Protein AF-0000000072250001 (afdb_homodimer)

Foldseek 3Di:
DFKDKQAQPADRPAAEEEEAEPLLQDQCLLVLQCVLCSVRHTYMYGGFAQNWAPGDFDDPPFALLVRLVVVVVVCVVVVHQEHEYEYAASGLLSVLSNLLVCVPPSHDHQAYEYELYFQADDPQLVVVVVVLLCCCVPVRDLSNLLCVCVQFFDPVVCVVCVVVSVVVSVVCSVTGGPSNSSVSSSVNSNPHHHDPSSLVSCVNHAYHYEYECQANNRHPVRSVVVCVVSPDHDYYYHDHCHSSVCPVVVVVVSVVVVVRCVVSPSGD/DFKDKQAQPADRPAAEEEEAEPLLQDQCLLVLQCVLCSVRHTYMYGGFAQNWAPGDFDDPPDALLVRLVVVVVVCVVVVAQEHEYEYAASGLLSVLSNLLVCVPPSHDHQAYEYELYFQADDPQLVVVVVVLLCCCVPVRDLSNLLCVCVQFFDPVVCVVCVVVSVVVSVVCSVTGGPPNSSVSSSVNSNPHHHDPSSLVSCVNHAYHYEYECQANNRHPVRSVVVCVVSPDHDYYYHDHCHSSVCPVVVVVVSVVVVVRCVVSPSDD

Structure (mmCIF, N/CA/C/O backbone):
data_AF-0000000072250001-model_v1
#
loop_
_entity.id
_entity.type
_entity.pdbx_description
1 polymer 'Hydrolase (Alpha/beta hydrolase superfamily)'
#
loop_
_atom_site.group_PDB
_atom_site.id
_atom_site.type_symbol
_atom_site.label_atom_id
_atom_site.label_alt_id
_atom_site.label_comp_id
_atom_site.label_asym_id
_atom_site.label_entity_id
_atom_site.label_seq_id
_atom_site.pdbx_PDB_ins_code
_atom_site.Cartn_x
_atom_site.Cartn_y
_atom_site.Cartn_z
_atom_site.occupancy
_atom_site.B_iso_or_equiv
_atom_site.auth_seq_id
_atom_site.auth_comp_id
_atom_site.auth_asym_id
_atom_site.auth_atom_id
_atom_site.pdbx_PDB_model_num
ATOM 1 N N . MET A 1 1 ? 8.461 23.094 24.453 1 81.56 1 MET A N 1
ATOM 2 C CA . MET A 1 1 ? 8.047 23.031 23.047 1 81.56 1 MET A CA 1
ATOM 3 C C . MET A 1 1 ? 9.234 23.25 22.125 1 81.56 1 MET A C 1
ATOM 5 O O . MET A 1 1 ? 9.977 24.219 22.266 1 81.56 1 MET A O 1
ATOM 9 N N . LYS A 1 2 ? 9.633 22.359 21.234 1 94.38 2 LYS A N 1
ATOM 10 C CA . LYS A 1 2 ? 10.75 22.484 20.297 1 94.38 2 LYS A CA 1
ATOM 11 C C . LYS A 1 2 ? 10.281 23 18.938 1 94.38 2 LYS A C 1
ATOM 13 O O . LYS A 1 2 ? 9.438 22.375 18.297 1 94.38 2 LYS A O 1
ATOM 18 N N . TYR A 1 3 ? 10.758 24.234 18.578 1 98.25 3 TYR A N 1
ATOM 19 C CA . TYR A 1 3 ? 10.398 24.844 17.297 1 98.25 3 TYR A CA 1
ATOM 20 C C . TYR A 1 3 ? 11.617 25.484 16.641 1 98.25 3 TYR A C 1
ATOM 22 O O . TYR A 1 3 ? 12.656 25.656 17.281 1 98.25 3 TYR A O 1
ATOM 30 N N . TYR A 1 4 ? 11.555 25.781 15.375 1 98.56 4 TYR A N 1
ATOM 31 C CA . TYR A 1 4 ? 12.609 26.375 14.562 1 98.56 4 TYR A CA 1
ATOM 32 C C . TYR A 1 4 ? 12.055 27.469 13.664 1 98.56 4 TYR A C 1
ATOM 34 O O . TYR A 1 4 ? 10.961 27.344 13.109 1 98.56 4 TYR A O 1
ATOM 42 N N . ILE A 1 5 ? 12.852 28.562 13.594 1 97.88 5 ILE A N 1
ATOM 43 C CA . ILE A 1 5 ? 12.484 29.672 12.719 1 97.88 5 ILE A CA 1
ATOM 44 C C . ILE A 1 5 ? 13.523 29.812 11.609 1 97.88 5 ILE A C 1
ATOM 46 O O . ILE A 1 5 ? 14.727 29.875 11.891 1 97.88 5 ILE A O 1
ATOM 50 N N . TYR A 1 6 ? 13.07 29.828 10.406 1 98.06 6 TYR A N 1
ATOM 51 C CA . TYR A 1 6 ? 13.883 30.109 9.234 1 98.06 6 TYR A CA 1
ATOM 52 C C . TYR A 1 6 ? 13.477 31.438 8.586 1 98.06 6 TYR A C 1
ATOM 54 O O . TYR A 1 6 ? 12.484 31.5 7.855 1 98.06 6 TYR A O 1
ATOM 62 N N . PRO A 1 7 ? 14.234 32.469 8.812 1 96.88 7 PRO A N 1
ATOM 63 C CA . PRO A 1 7 ? 13.859 33.781 8.289 1 96.88 7 PRO A CA 1
ATOM 64 C C . PRO A 1 7 ? 13.867 33.844 6.766 1 96.88 7 PRO A C 1
ATOM 66 O O . PRO A 1 7 ? 14.68 33.156 6.125 1 96.88 7 PRO A O 1
ATOM 69 N N . CYS A 1 8 ? 13.008 34.719 6.27 1 96.56 8 CYS A N 1
ATOM 70 C CA . CYS A 1 8 ? 13 34.938 4.828 1 96.56 8 CYS A CA 1
ATOM 71 C C . CYS A 1 8 ? 14.328 35.531 4.363 1 96.56 8 CYS A C 1
ATOM 73 O O . CYS A 1 8 ? 14.828 36.469 4.957 1 96.56 8 CYS A O 1
ATOM 75 N N . SER A 1 9 ? 14.812 34.969 3.385 1 92.06 9 SER A N 1
ATOM 76 C CA . SER A 1 9 ? 16.125 35.375 2.918 1 92.06 9 SER A CA 1
ATOM 77 C C . SER A 1 9 ? 16.031 36.688 2.107 1 92.06 9 SER A C 1
ATOM 79 O O . SER A 1 9 ? 17.031 37.406 1.969 1 92.06 9 SER A O 1
ATOM 81 N N . SER A 1 10 ? 14.875 37.031 1.657 1 89.06 10 SER A N 1
ATOM 82 C CA . SER A 1 10 ? 14.758 38.156 0.723 1 89.06 10 SER A CA 1
ATOM 83 C C . SER A 1 10 ? 14.094 39.375 1.382 1 89.06 10 SER A C 1
ATOM 85 O O . SER A 1 10 ? 14.32 40.5 0.97 1 89.06 10 SER A O 1
ATOM 87 N N . GLN A 1 11 ? 13.188 39.156 2.332 1 87.69 11 GLN A N 1
ATOM 88 C CA . GLN A 1 11 ? 12.398 40.219 2.916 1 87.69 11 GLN A CA 1
ATOM 89 C C . GLN A 1 11 ? 12.18 40 4.41 1 87.69 11 GLN A C 1
ATOM 91 O O . GLN A 1 11 ? 11.547 39.031 4.812 1 87.69 11 GLN A O 1
ATOM 96 N N . LYS A 1 12 ? 12.523 40.875 5.145 1 84.31 12 LYS A N 1
ATOM 97 C CA . LYS A 1 12 ? 12.406 40.75 6.594 1 84.31 12 LYS A CA 1
ATOM 98 C C . LYS A 1 12 ? 10.953 40.75 7.035 1 84.31 12 LYS A C 1
ATOM 100 O O . LYS A 1 12 ? 10.578 40.094 7.996 1 84.31 12 LYS A O 1
ATOM 105 N N . ASP A 1 13 ? 10.102 41.5 6.328 1 90.62 13 ASP A N 1
ATOM 106 C CA . ASP A 1 13 ? 8.703 41.625 6.719 1 90.62 13 ASP A CA 1
ATOM 107 C C . ASP A 1 13 ? 7.828 40.656 5.938 1 90.62 13 ASP A C 1
ATOM 109 O O . ASP A 1 13 ? 6.625 40.875 5.773 1 90.62 13 ASP A O 1
ATOM 113 N N . ALA A 1 14 ? 8.477 39.594 5.453 1 94.62 14 ALA A N 1
ATOM 114 C CA . ALA A 1 14 ? 7.73 38.562 4.734 1 94.62 14 ALA A CA 1
ATOM 115 C C . ALA A 1 14 ? 6.703 37.906 5.641 1 94.62 14 ALA A C 1
ATOM 117 O O . ALA A 1 14 ? 6.859 37.875 6.867 1 94.62 14 ALA A O 1
ATOM 118 N N . PRO A 1 15 ? 5.645 37.406 5.09 1 96.25 15 PRO A N 1
ATOM 119 C CA . PRO A 1 15 ? 4.629 36.719 5.895 1 96.25 15 PRO A CA 1
ATOM 120 C C . PRO A 1 15 ? 5.16 35.438 6.551 1 96.25 15 PRO A C 1
ATOM 122 O O . PRO A 1 15 ? 6.184 34.906 6.125 1 96.25 15 PRO A O 1
ATOM 125 N N . TYR A 1 16 ? 4.492 34.969 7.617 1 98.19 16 TYR A N 1
ATOM 126 C CA . TYR A 1 16 ? 4.863 33.75 8.305 1 98.19 16 TYR A CA 1
ATOM 127 C C . TYR A 1 16 ? 4.168 32.531 7.68 1 98.19 16 TYR A C 1
ATOM 129 O O . TYR A 1 16 ? 2.998 32.625 7.301 1 98.19 16 TYR A O 1
ATOM 137 N N . LEU A 1 17 ? 4.902 31.484 7.539 1 98.81 17 LEU A N 1
ATOM 138 C CA . LEU A 1 17 ? 4.402 30.188 7.109 1 98.81 17 LEU A CA 1
ATOM 139 C C . LEU A 1 17 ? 4.688 29.125 8.164 1 98.81 17 LEU A C 1
ATOM 141 O O . LEU A 1 17 ? 5.844 28.891 8.523 1 98.81 17 LEU A O 1
ATOM 145 N N . ILE A 1 18 ? 3.666 28.5 8.703 1 98.94 18 ILE A N 1
ATOM 146 C CA . ILE A 1 18 ? 3.787 27.422 9.68 1 98.94 18 ILE A CA 1
ATOM 147 C C . ILE A 1 18 ? 3.643 26.062 8.984 1 98.94 18 ILE A C 1
ATOM 149 O O . ILE A 1 18 ? 2.682 25.844 8.25 1 98.94 18 ILE A O 1
ATOM 153 N N . PHE A 1 19 ? 4.629 25.172 9.219 1 98.94 19 PHE A N 1
ATOM 154 C CA . PHE A 1 19 ? 4.535 23.797 8.75 1 98.94 19 PHE A CA 1
ATOM 155 C C . PHE A 1 19 ? 4.082 22.875 9.875 1 98.94 19 PHE A C 1
ATOM 157 O O . PHE A 1 19 ? 4.609 22.938 10.992 1 98.94 19 PHE A O 1
ATOM 164 N N . SER A 1 20 ? 3.119 22.062 9.602 1 98.94 20 SER A N 1
ATOM 165 C CA . SER A 1 20 ? 2.648 21.062 10.555 1 98.94 20 SER A CA 1
ATOM 166 C C . SER A 1 20 ? 2.756 19.656 9.977 1 98.94 20 SER A C 1
ATOM 168 O O . SER A 1 20 ? 2.092 19.328 8.992 1 98.94 20 SER A O 1
ATOM 170 N N . SER A 1 21 ? 3.576 18.797 10.562 1 98.75 21 SER A N 1
ATOM 171 C CA . SER A 1 21 ? 3.908 17.469 10.039 1 98.75 21 SER A CA 1
ATOM 172 C C . SER A 1 21 ? 2.789 16.484 10.312 1 98.75 21 SER A C 1
ATOM 174 O O . SER A 1 21 ? 1.826 16.797 11.016 1 98.75 21 SER A O 1
ATOM 176 N N . GLY A 1 22 ? 2.912 15.344 9.672 1 98.5 22 GLY A N 1
ATOM 177 C CA . GLY A 1 22 ? 1.965 14.266 9.891 1 98.5 22 GLY A CA 1
ATOM 178 C C . GLY A 1 22 ? 2.188 13.531 11.195 1 98.5 22 GLY A C 1
ATOM 179 O O . GLY A 1 22 ? 2.652 14.125 12.172 1 98.5 22 GLY A O 1
ATOM 180 N N . LEU A 1 23 ? 1.855 12.289 11.242 1 98.06 23 LEU A N 1
ATOM 181 C CA . LEU A 1 23 ? 1.784 11.484 12.453 1 98.06 23 LEU A CA 1
ATOM 182 C C . LEU A 1 23 ? 3.154 11.383 13.117 1 98.06 23 LEU A C 1
ATOM 184 O O . LEU A 1 23 ? 3.248 11.273 14.344 1 98.06 23 LEU A O 1
ATOM 188 N N . GLY A 1 24 ? 4.242 11.461 12.328 1 97 24 GLY A N 1
ATOM 189 C CA . GLY A 1 24 ? 5.566 11.445 12.93 1 97 24 GLY A CA 1
ATOM 190 C C . GLY A 1 24 ? 5.816 12.633 13.844 1 97 24 GLY A C 1
ATOM 191 O O . GLY A 1 24 ? 6.508 12.5 14.859 1 97 24 GLY A O 1
ATOM 192 N N . GLY A 1 25 ? 5.379 13.805 13.414 1 98 25 GLY A N 1
ATOM 193 C CA . GLY A 1 25 ? 5.297 14.961 14.297 1 98 25 GLY A CA 1
ATOM 194 C C . GLY A 1 25 ? 6.578 15.773 14.336 1 98 25 GLY A C 1
ATOM 195 O O . GLY A 1 25 ? 6.699 16.719 15.125 1 98 25 GLY A O 1
ATOM 196 N N . HIS A 1 26 ? 7.531 15.422 13.523 1 97.56 26 HIS A N 1
ATOM 197 C CA . HIS A 1 26 ? 8.836 16.062 13.633 1 97.56 26 HIS A CA 1
ATOM 198 C C . HIS A 1 26 ? 8.977 17.203 12.641 1 97.56 26 HIS A C 1
ATOM 200 O O . HIS A 1 26 ? 8.57 17.078 11.477 1 97.56 26 HIS A O 1
ATOM 206 N N . ALA A 1 27 ? 9.625 18.25 13.062 1 98.31 27 ALA A N 1
ATOM 207 C CA . ALA A 1 27 ? 9.914 19.422 12.242 1 98.31 27 ALA A CA 1
ATOM 208 C C . ALA A 1 27 ? 10.789 19.062 11.047 1 98.31 27 ALA A C 1
ATOM 210 O O . ALA A 1 27 ? 10.656 19.641 9.969 1 98.31 27 ALA A O 1
ATOM 211 N N . SER A 1 28 ? 11.633 18.062 11.203 1 96.62 28 SER A N 1
ATOM 212 C CA . SER A 1 28 ? 12.625 17.688 10.195 1 96.62 28 SER A CA 1
ATOM 213 C C . SER A 1 28 ? 11.953 17.141 8.938 1 96.62 28 SER A C 1
ATOM 215 O O . SER A 1 28 ? 12.594 17.031 7.891 1 96.62 28 SER A O 1
ATOM 217 N N . PHE A 1 29 ? 10.672 16.812 9.07 1 97.69 29 PHE A N 1
ATOM 218 C CA . PHE A 1 29 ? 9.891 16.312 7.941 1 97.69 29 PHE A CA 1
ATOM 219 C C . PHE A 1 29 ? 9.883 17.328 6.801 1 97.69 29 PHE A C 1
ATOM 221 O O . PHE A 1 29 ? 9.781 16.953 5.633 1 97.69 29 PHE A O 1
ATOM 228 N N . TRP A 1 30 ? 10.125 18.609 7.047 1 98.62 30 TRP A N 1
ATOM 229 C CA . TRP A 1 30 ? 9.898 19.688 6.094 1 98.62 30 TRP A CA 1
ATOM 230 C C . TRP A 1 30 ? 11.219 20.172 5.508 1 98.62 30 TRP A C 1
ATOM 232 O O . TRP A 1 30 ? 11.25 21.156 4.762 1 98.62 30 TRP A O 1
ATOM 242 N N . SER A 1 31 ? 12.305 19.469 5.785 1 98.19 31 SER A N 1
ATOM 243 C CA . SER A 1 31 ? 13.625 19.875 5.328 1 98.19 31 SER A CA 1
ATOM 244 C C . SER A 1 31 ? 13.641 20.125 3.824 1 98.19 31 SER A C 1
ATOM 246 O O . SER A 1 31 ? 14.211 21.109 3.355 1 98.19 31 SER A O 1
ATOM 248 N N . PRO A 1 32 ? 12.914 19.297 2.959 1 98.5 32 PRO A N 1
ATOM 249 C CA . PRO A 1 32 ? 13 19.484 1.508 1 98.5 32 PRO A CA 1
ATOM 250 C C . PRO A 1 32 ? 12.305 20.75 1.027 1 98.5 32 PRO A C 1
ATOM 252 O O . PRO A 1 32 ? 12.531 21.203 -0.102 1 98.5 32 PRO A O 1
ATOM 255 N N . GLN A 1 33 ? 11.461 21.344 1.842 1 98.75 33 GLN A N 1
ATOM 256 C CA . GLN A 1 33 ? 10.664 22.484 1.421 1 98.75 33 GLN A CA 1
ATOM 257 C C . GLN A 1 33 ? 11.328 23.797 1.826 1 98.75 33 GLN A C 1
ATOM 259 O O . GLN A 1 33 ? 10.992 24.859 1.3 1 98.75 33 GLN A O 1
ATOM 264 N N . LEU A 1 34 ? 12.273 23.781 2.738 1 98.56 34 LEU A N 1
ATOM 265 C CA . LEU A 1 34 ? 12.742 24.969 3.443 1 98.56 34 LEU A CA 1
ATOM 266 C C . LEU A 1 34 ? 13.461 25.922 2.49 1 98.56 34 LEU A C 1
ATOM 268 O O . LEU A 1 34 ? 13.148 27.125 2.449 1 98.56 34 LEU A O 1
ATOM 272 N N . GLU A 1 35 ? 14.375 25.406 1.688 1 97.12 35 GLU A N 1
ATOM 273 C CA . GLU A 1 35 ? 15.172 26.266 0.814 1 97.12 35 GLU A CA 1
ATOM 274 C C . GLU A 1 35 ? 14.281 27.031 -0.149 1 97.12 35 GLU A C 1
ATOM 276 O O . GLU A 1 35 ? 14.43 28.25 -0.289 1 97.12 35 GLU A O 1
ATOM 281 N N . SER A 1 36 ? 13.336 26.391 -0.768 1 96.88 36 SER A N 1
ATOM 282 C CA . SER A 1 36 ? 12.484 27 -1.785 1 96.88 36 SER A CA 1
ATOM 283 C C . SER A 1 36 ? 11.523 28 -1.168 1 96.88 36 SER A C 1
ATOM 285 O O . SER A 1 36 ? 11.336 29.109 -1.697 1 96.88 36 SER A O 1
ATOM 287 N N . LEU A 1 37 ? 10.945 27.703 -0.019 1 97.81 37 LEU A N 1
ATOM 288 C CA . LEU A 1 37 ? 9.852 28.516 0.496 1 97.81 37 LEU A CA 1
ATOM 289 C C . LEU A 1 37 ? 10.383 29.625 1.396 1 97.81 37 LEU A C 1
ATOM 291 O O . LEU A 1 37 ? 9.711 30.641 1.597 1 97.81 37 LEU A O 1
ATOM 295 N N . SER A 1 38 ? 11.633 29.5 1.908 1 97.06 38 SER A N 1
ATOM 296 C CA . SER A 1 38 ? 12.195 30.531 2.768 1 97.06 38 SER A CA 1
ATOM 297 C C . SER A 1 38 ? 12.609 31.766 1.959 1 97.06 38 SER A C 1
ATOM 299 O O . SER A 1 38 ? 12.961 32.781 2.527 1 97.06 38 SER A O 1
ATOM 301 N N . THR A 1 39 ? 12.539 31.719 0.676 1 95.81 39 THR A N 1
ATOM 302 C CA . THR A 1 39 ? 12.758 32.875 -0.164 1 95.81 39 THR A CA 1
ATOM 303 C C . THR A 1 39 ? 11.555 33.812 -0.115 1 95.81 39 THR A C 1
ATOM 305 O O . THR A 1 39 ? 11.656 35 -0.465 1 95.81 39 THR A O 1
ATOM 308 N N . HIS A 1 40 ? 10.43 33.281 0.383 1 96.62 40 HIS A N 1
ATOM 309 C CA . HIS A 1 40 ? 9.195 34.031 0.291 1 96.62 40 HIS A CA 1
ATOM 310 C C . HIS A 1 40 ? 8.57 34.25 1.668 1 96.62 40 HIS A C 1
ATOM 312 O O . HIS A 1 40 ? 7.766 35.156 1.857 1 96.62 40 HIS A O 1
ATOM 318 N N . PHE A 1 41 ? 8.969 33.375 2.639 1 98 41 PHE A N 1
ATOM 319 C CA . PHE A 1 41 ? 8.266 33.375 3.92 1 98 41 PHE A CA 1
ATOM 320 C C . PHE A 1 41 ? 9.258 33.312 5.074 1 98 41 PHE A C 1
ATOM 322 O O . PHE A 1 41 ? 10.375 32.781 4.918 1 98 41 PHE A O 1
ATOM 329 N N . ASN A 1 42 ? 8.922 33.906 6.262 1 98.12 42 ASN A N 1
ATOM 330 C CA . ASN A 1 42 ? 9.453 33.406 7.535 1 98.12 42 ASN A CA 1
ATOM 331 C C . ASN A 1 42 ? 8.836 32.094 7.938 1 98.12 42 ASN A C 1
ATOM 333 O O . ASN A 1 42 ? 7.656 32.031 8.297 1 98.12 42 ASN A O 1
ATOM 337 N N . ILE A 1 43 ? 9.602 31.031 7.941 1 98.69 43 ILE A N 1
ATOM 338 C CA . ILE A 1 43 ? 9.047 29.703 8.133 1 98.69 43 ILE A CA 1
ATOM 339 C C . ILE A 1 43 ? 9.211 29.281 9.594 1 98.69 43 ILE A C 1
ATOM 341 O O . ILE A 1 43 ? 10.266 29.484 10.188 1 98.69 43 ILE A O 1
ATOM 345 N N . VAL A 1 44 ? 8.164 28.781 10.164 1 98.88 44 VAL A N 1
ATOM 346 C CA . VAL A 1 44 ? 8.211 28.172 11.484 1 98.88 44 VAL A CA 1
ATOM 347 C C . VAL A 1 44 ? 7.879 26.672 11.383 1 98.88 44 VAL A C 1
ATOM 349 O O . VAL A 1 44 ? 6.863 26.297 10.797 1 98.88 44 VAL A O 1
ATOM 352 N N . THR A 1 45 ? 8.734 25.797 11.867 1 98.81 45 THR A N 1
ATOM 353 C CA . THR A 1 45 ? 8.461 24.391 12.055 1 98.81 45 THR A CA 1
ATOM 354 C C . THR A 1 45 ? 8.523 24.016 13.539 1 98.81 45 THR A C 1
ATOM 356 O O . THR A 1 45 ? 9.047 24.781 14.352 1 98.81 45 THR A O 1
ATOM 359 N N . TYR A 1 46 ? 7.914 22.922 13.914 1 98.81 46 TYR A N 1
ATOM 360 C CA . TYR A 1 46 ? 7.887 22.547 15.32 1 98.81 46 TYR A CA 1
ATOM 361 C C . TYR A 1 46 ? 7.754 21.031 15.477 1 98.81 46 TYR A C 1
ATOM 363 O O . TYR A 1 46 ? 7.328 20.344 14.555 1 98.81 46 TYR A O 1
ATOM 371 N N . ASP A 1 47 ? 8.242 20.516 16.594 1 98.56 47 ASP A N 1
ATOM 372 C CA . ASP A 1 47 ? 7.996 19.141 17 1 98.56 47 ASP A CA 1
ATOM 373 C C . ASP A 1 47 ? 6.703 19.016 17.797 1 98.56 47 ASP A C 1
ATOM 375 O O . ASP A 1 47 ? 6.508 19.734 18.781 1 98.56 47 ASP A O 1
ATOM 379 N N . GLN A 1 48 ? 5.906 18.156 17.391 1 98.62 48 GLN A N 1
ATOM 380 C CA . GLN A 1 48 ? 4.633 17.969 18.062 1 98.62 48 GLN A CA 1
ATOM 381 C C . GLN A 1 48 ? 4.832 17.297 19.438 1 98.62 48 GLN A C 1
ATOM 383 O O . GLN A 1 48 ? 5.762 16.516 19.609 1 98.62 48 GLN A O 1
ATOM 388 N N . GLU A 1 49 ? 3.98 17.656 20.312 1 97.75 49 GLU A N 1
ATOM 389 C CA . GLU A 1 49 ? 4.047 17.078 21.656 1 97.75 49 GLU A CA 1
ATOM 390 C C . GLU A 1 49 ? 3.885 15.562 21.609 1 97.75 49 GLU A C 1
ATOM 392 O O . GLU A 1 49 ? 3.021 15.047 20.906 1 97.75 49 GLU A O 1
ATOM 397 N N . GLY A 1 50 ? 4.754 14.852 22.344 1 97.56 50 GLY A N 1
ATOM 398 C CA . GLY A 1 50 ? 4.605 13.422 22.547 1 97.56 50 GLY A CA 1
ATOM 399 C C . GLY A 1 50 ? 5.363 12.602 21.516 1 97.56 50 GLY A C 1
ATOM 400 O O . GLY A 1 50 ? 5.324 11.367 21.547 1 97.56 50 GLY A O 1
ATOM 401 N N . CYS A 1 51 ? 6.219 13.195 20.609 1 97.25 51 CYS A N 1
ATOM 402 C CA . CYS A 1 51 ? 6.711 12.445 19.453 1 97.25 51 CYS A CA 1
ATOM 403 C C . CYS A 1 51 ? 8.18 12.086 19.625 1 97.25 51 CYS A C 1
ATOM 405 O O . CYS A 1 51 ? 8.82 11.602 18.703 1 97.25 51 CYS A O 1
ATOM 407 N N . HIS A 1 52 ? 8.719 12.367 20.828 1 96.69 52 HIS A N 1
ATOM 408 C CA . HIS A 1 52 ? 10.109 12.031 21.094 1 96.69 52 HIS A CA 1
ATOM 409 C C . HIS A 1 52 ? 10.219 10.977 22.203 1 96.69 52 HIS A C 1
ATOM 411 O O . HIS A 1 52 ? 9.266 10.766 22.953 1 96.69 52 HIS A O 1
ATOM 417 N N . GLN A 1 53 ? 11.383 10.367 22.25 1 96.56 53 GLN A N 1
ATOM 418 C CA . GLN A 1 53 ? 11.617 9.281 23.203 1 96.56 53 GLN A CA 1
ATOM 419 C C . GLN A 1 53 ? 11.445 9.758 24.641 1 96.56 53 GLN A C 1
ATOM 421 O O . GLN A 1 53 ? 10.938 9.023 25.484 1 96.56 53 GLN A O 1
ATOM 426 N N . ASP A 1 54 ? 11.812 11 24.906 1 96 54 ASP A N 1
ATOM 427 C CA . ASP A 1 54 ? 11.789 11.516 26.281 1 96 54 ASP A CA 1
ATOM 428 C C . ASP A 1 54 ? 10.539 12.367 26.516 1 96 54 ASP A C 1
ATOM 430 O O . ASP A 1 54 ? 10.461 13.102 27.5 1 96 54 ASP A O 1
ATOM 434 N N . SER A 1 55 ? 9.562 12.242 25.656 1 96.69 55 SER A N 1
ATOM 435 C CA . SER A 1 55 ? 8.336 13.023 25.812 1 96.69 55 SER A CA 1
ATOM 436 C C . SER A 1 55 ? 7.539 12.57 27.031 1 96.69 55 SER A C 1
ATOM 438 O O . SER A 1 55 ? 7.484 11.375 27.328 1 96.69 55 SER A O 1
ATOM 440 N N . ALA A 1 56 ? 6.914 13.547 27.656 1 96.5 56 ALA A N 1
ATOM 441 C CA . ALA A 1 56 ? 5.906 13.211 28.656 1 96.5 56 ALA A CA 1
ATOM 442 C C . ALA A 1 56 ? 4.746 12.438 28.031 1 96.5 56 ALA A C 1
ATOM 444 O O . ALA A 1 56 ? 4.445 12.609 26.844 1 96.5 56 ALA A O 1
ATOM 445 N N . LEU A 1 57 ? 4.113 11.625 28.828 1 97.5 57 LEU A N 1
ATOM 446 C CA . LEU A 1 57 ? 2.926 10.922 28.359 1 97.5 57 LEU A CA 1
ATOM 447 C C . LEU A 1 57 ? 1.782 11.898 28.094 1 97.5 57 LEU A C 1
ATOM 449 O O . LEU A 1 57 ? 1.569 12.836 28.875 1 97.5 57 LEU A O 1
ATOM 453 N N . LEU A 1 58 ? 1.148 11.703 27 1 97.75 58 LEU A N 1
ATOM 454 C CA . LEU A 1 58 ? -0.017 12.516 26.656 1 97.75 58 LEU A CA 1
ATOM 455 C C . LEU A 1 58 ? -1.209 12.148 27.531 1 97.75 58 LEU A C 1
ATOM 457 O O . LEU A 1 58 ? -1.29 11.023 28.047 1 97.75 58 LEU A O 1
ATOM 461 N N . PRO A 1 59 ? -2.107 13.078 27.766 1 94.5 59 PRO A N 1
ATOM 462 C CA . PRO A 1 59 ? -3.264 12.773 28.609 1 94.5 59 PRO A CA 1
ATOM 463 C C . PRO A 1 59 ? -4.16 11.688 28.016 1 94.5 59 PRO A C 1
ATOM 465 O O . PRO A 1 59 ? -4.121 11.438 26.812 1 94.5 59 PRO A O 1
ATOM 468 N N . ALA A 1 60 ? -4.992 11.039 28.844 1 89.19 60 ALA A N 1
ATOM 469 C CA . ALA A 1 60 ? -5.863 9.938 28.438 1 89.19 60 ALA A CA 1
ATOM 470 C C . ALA A 1 60 ? -6.91 10.406 27.422 1 89.19 60 ALA A C 1
ATOM 472 O O . ALA A 1 60 ? -7.305 9.648 26.531 1 89.19 60 ALA A O 1
ATOM 473 N N . HIS A 1 61 ? -7.355 11.68 27.578 1 92.25 61 HIS A N 1
ATOM 474 C CA . HIS A 1 61 ? -8.344 12.242 26.672 1 92.25 61 HIS A CA 1
ATOM 475 C C . HIS A 1 61 ? -7.699 13.203 25.672 1 92.25 61 HIS A C 1
ATOM 477 O O . HIS A 1 61 ? -8.133 14.352 25.547 1 92.25 61 HIS A O 1
ATOM 483 N N . TYR A 1 62 ? -6.801 12.656 24.922 1 97.06 62 TYR A N 1
ATOM 484 C CA . TYR A 1 62 ? -6.074 13.438 23.938 1 97.06 62 TYR A CA 1
ATOM 485 C C . TYR A 1 62 ? -6.871 13.547 22.641 1 97.06 62 TYR A C 1
ATOM 487 O O . TYR A 1 62 ? -7.406 12.547 22.141 1 97.06 62 TYR A O 1
ATOM 495 N N . HIS A 1 63 ? -7.059 14.719 22.125 1 97.5 63 HIS A N 1
ATOM 496 C CA . HIS A 1 63 ? -7.848 15 20.938 1 97.5 63 HIS A CA 1
ATOM 497 C C . HIS A 1 63 ? -7.074 15.867 19.953 1 97.5 63 HIS A C 1
ATOM 499 O O . HIS A 1 63 ? -6.02 16.406 20.297 1 97.5 63 HIS A O 1
ATOM 505 N N . MET A 1 64 ? -7.625 16 18.812 1 98.12 64 MET A N 1
ATOM 506 C CA . MET A 1 64 ? -7.016 16.859 17.781 1 98.12 64 MET A CA 1
ATOM 507 C C . MET A 1 64 ? -6.938 18.297 18.266 1 98.12 64 MET A C 1
ATOM 509 O O . MET A 1 64 ? -5.996 19.016 17.938 1 98.12 64 MET A O 1
ATOM 513 N N . CYS A 1 65 ? -7.918 18.688 19.078 1 97.25 65 CYS A N 1
ATOM 514 C CA . CYS A 1 65 ? -7.938 20.047 19.594 1 97.25 65 CYS A CA 1
ATOM 515 C C . CYS A 1 65 ? -6.723 20.328 20.469 1 97.25 65 CYS A C 1
ATOM 517 O O .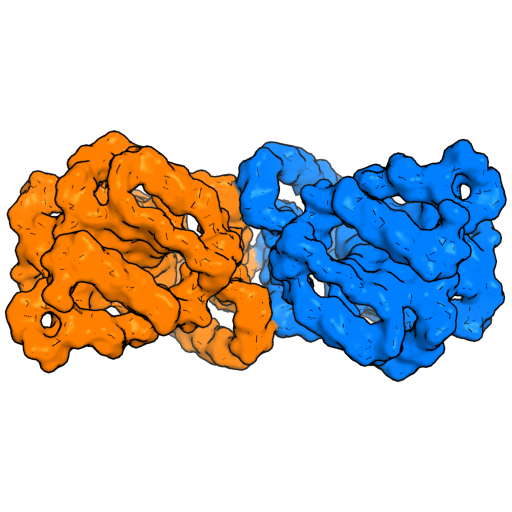 CYS A 1 65 ? -6.219 21.453 20.5 1 97.25 65 CYS A O 1
ATOM 519 N N . ASP A 1 66 ? -6.207 19.312 21.156 1 98.12 66 ASP A N 1
ATOM 520 C CA . ASP A 1 66 ? -4.992 19.469 21.953 1 98.12 66 ASP A CA 1
ATOM 521 C C . ASP A 1 66 ? -3.787 19.781 21.062 1 98.12 66 ASP A C 1
ATOM 523 O O . ASP A 1 66 ? -2.938 20.594 21.406 1 98.12 66 ASP A O 1
ATOM 527 N N . MET A 1 67 ? -3.74 19.125 19.938 1 98.62 67 MET A N 1
ATOM 528 C CA . MET A 1 67 ? -2.658 19.375 18.984 1 98.62 67 MET A CA 1
ATOM 529 C C . MET A 1 67 ? -2.756 20.781 18.406 1 98.62 67 MET A C 1
ATOM 531 O O . MET A 1 67 ? -1.74 21.453 18.219 1 98.62 67 MET A O 1
ATOM 535 N N . ALA A 1 68 ? -3.957 21.203 18.094 1 98.69 68 ALA A N 1
ATOM 536 C CA . ALA A 1 68 ? -4.184 22.562 17.594 1 98.69 68 ALA A CA 1
ATOM 537 C C . ALA A 1 68 ? -3.793 23.609 18.656 1 98.69 68 ALA A C 1
ATOM 539 O O . ALA A 1 68 ? -3.232 24.656 18.312 1 98.69 68 ALA A O 1
ATOM 540 N N . ASN A 1 69 ? -4.082 23.297 19.922 1 97.81 69 ASN A N 1
ATOM 541 C CA . ASN A 1 69 ? -3.729 24.188 21.016 1 97.81 69 ASN A CA 1
ATOM 542 C C . ASN A 1 69 ? -2.223 24.422 21.094 1 97.81 69 ASN A C 1
ATOM 544 O O . ASN A 1 69 ? -1.771 25.516 21.438 1 97.81 69 ASN A O 1
ATOM 548 N N . GLN A 1 70 ? -1.479 23.391 20.875 1 98.31 70 GLN A N 1
ATOM 549 C CA . GLN A 1 70 ? -0.031 23.562 20.859 1 98.31 70 GLN A CA 1
ATOM 550 C C . GLN A 1 70 ? 0.387 24.625 19.844 1 98.31 70 GLN A C 1
ATOM 552 O O . GLN A 1 70 ? 1.26 25.453 20.109 1 98.31 70 GLN A O 1
ATOM 557 N N . VAL A 1 71 ? -0.217 24.562 18.641 1 98.75 71 VAL A N 1
ATOM 558 C CA . VAL A 1 71 ? 0.122 25.531 17.594 1 98.75 71 VAL A CA 1
ATOM 559 C C . VAL A 1 71 ? -0.322 26.922 18.016 1 98.75 71 VAL A C 1
ATOM 561 O O . VAL A 1 71 ? 0.407 27.906 17.812 1 98.75 71 VAL A O 1
ATOM 564 N N . LEU A 1 72 ? -1.528 27.016 18.578 1 98.44 72 LEU A N 1
ATOM 565 C CA . LEU A 1 72 ? -2.014 28.312 19.047 1 98.44 72 LEU A CA 1
ATOM 566 C C . LEU A 1 72 ? -1.045 28.922 20.062 1 98.44 72 LEU A C 1
ATOM 568 O O . LEU A 1 72 ? -0.706 30.109 19.969 1 98.44 72 LEU A O 1
ATOM 572 N N . HIS A 1 73 ? -0.58 28.109 21 1 98 73 HIS A N 1
ATOM 573 C CA . HIS A 1 73 ? 0.377 28.578 22 1 98 73 HIS A CA 1
ATOM 574 C C . HIS A 1 73 ? 1.676 29.031 21.344 1 98 73 HIS A C 1
ATOM 576 O O . HIS A 1 73 ? 2.287 30.016 21.781 1 98 73 HIS A O 1
ATOM 582 N N . LEU A 1 74 ? 2.064 28.281 20.344 1 98.56 74 LEU A N 1
ATOM 583 C CA . LEU A 1 74 ? 3.273 28.641 19.609 1 98.56 74 LEU A CA 1
ATOM 584 C C . LEU A 1 74 ? 3.111 30 18.938 1 98.56 74 LEU A C 1
ATOM 586 O O . LEU A 1 74 ? 4.012 30.844 19 1 98.56 74 LEU A O 1
ATOM 590 N N . LEU A 1 75 ? 1.987 30.234 18.281 1 98.56 75 LEU A N 1
ATOM 591 C CA . LEU A 1 75 ? 1.7 31.516 17.625 1 98.56 75 LEU A CA 1
ATOM 592 C C . LEU A 1 75 ? 1.707 32.656 18.625 1 98.56 75 LEU A C 1
ATOM 594 O O . LEU A 1 75 ? 2.295 33.719 18.375 1 98.56 75 LEU A O 1
ATOM 598 N N . GLU A 1 76 ? 1.066 32.438 19.781 1 97.81 76 GLU A N 1
ATOM 599 C CA . GLU A 1 76 ? 1.029 33.438 20.828 1 97.81 76 GLU A CA 1
ATOM 600 C C . GLU A 1 76 ? 2.43 33.75 21.359 1 97.81 76 GLU A C 1
ATOM 602 O O . GLU A 1 76 ? 2.797 34.906 21.547 1 97.81 76 GLU A O 1
ATOM 607 N N . HIS A 1 77 ? 3.119 32.688 21.562 1 98.06 77 HIS A N 1
ATOM 608 C CA . HIS A 1 77 ? 4.477 32.812 22.078 1 98.06 77 HIS A CA 1
ATOM 609 C C . HIS A 1 77 ? 5.352 33.625 21.125 1 98.06 77 HIS A C 1
ATOM 611 O O . HIS A 1 77 ? 6.148 34.469 21.578 1 98.06 77 HIS A O 1
ATOM 617 N N . LEU A 1 78 ? 5.195 33.406 19.844 1 97.94 78 LEU A N 1
ATOM 618 C CA . LEU A 1 78 ? 6.027 34.062 18.844 1 97.94 78 LEU A CA 1
ATOM 619 C C . LEU A 1 78 ? 5.422 35.406 18.406 1 97.94 78 LEU A C 1
ATOM 621 O O . LEU A 1 78 ? 5.996 36.094 17.578 1 97.94 78 LEU A O 1
ATOM 625 N N . GLN A 1 79 ? 4.246 35.688 18.891 1 97.69 79 GLN A N 1
ATOM 626 C CA . GLN A 1 79 ? 3.529 36.906 18.594 1 97.69 79 GLN A CA 1
ATOM 627 C C . GLN A 1 79 ? 3.246 37.031 17.094 1 97.69 79 GLN A C 1
ATOM 629 O O . GLN A 1 79 ? 3.477 38.062 16.484 1 97.69 79 GLN A O 1
ATOM 634 N N . ILE A 1 80 ? 2.891 35.969 16.531 1 98 80 ILE A N 1
ATOM 635 C CA . ILE A 1 80 ? 2.465 35.906 15.133 1 98 80 ILE A CA 1
ATOM 636 C C . ILE A 1 80 ? 0.96 36.156 15.047 1 98 80 ILE A C 1
ATOM 638 O O . ILE A 1 80 ? 0.167 35.406 15.594 1 98 80 ILE A O 1
ATOM 642 N N . HIS A 1 81 ? 0.533 37.219 14.273 1 97.38 81 HIS A N 1
ATOM 643 C CA . HIS A 1 81 ? -0.872 37.594 14.242 1 97.38 81 HIS A CA 1
ATOM 644 C C . HIS A 1 81 ? -1.528 37.156 12.93 1 97.38 81 HIS A C 1
ATOM 646 O O . HIS A 1 81 ? -2.754 37.062 12.852 1 97.38 81 HIS A O 1
ATOM 652 N N . GLU A 1 82 ? -0.727 37.094 11.883 1 97.75 82 GLU A N 1
ATOM 653 C CA . GLU A 1 82 ? -1.172 36.594 10.594 1 97.75 82 GLU A CA 1
ATOM 654 C C . GLU A 1 82 ? -0.188 35.562 10.039 1 97.75 82 GLU A C 1
ATOM 656 O O . GLU A 1 82 ? 1.027 35.75 10.156 1 97.75 82 GLU A O 1
ATOM 661 N N . PHE A 1 83 ? -0.734 34.5 9.445 1 98.56 83 PHE A N 1
ATOM 662 C CA . PHE A 1 83 ? 0.17 33.469 8.961 1 98.56 83 PHE A CA 1
ATOM 663 C C . PHE A 1 83 ? -0.515 32.594 7.91 1 98.56 83 PHE A C 1
ATOM 665 O O . PHE A 1 83 ? -1.742 32.625 7.785 1 98.56 83 PHE A O 1
ATOM 672 N N . HIS A 1 84 ? 0.275 31.938 7.066 1 98.88 84 HIS A N 1
ATOM 673 C CA . HIS A 1 84 ? -0.118 30.812 6.227 1 98.88 84 HIS A CA 1
ATOM 674 C C . HIS A 1 84 ? 0.264 29.484 6.875 1 98.88 84 HIS A C 1
ATOM 676 O O . HIS A 1 84 ? 1.177 29.422 7.703 1 98.88 84 HIS A O 1
ATOM 682 N N . MET A 1 85 ? -0.437 28.422 6.523 1 98.94 85 MET A N 1
ATOM 683 C CA . MET A 1 85 ? -0.13 27.125 7.109 1 98.94 85 MET A CA 1
ATOM 684 C C . MET A 1 85 ? -0.179 26.031 6.051 1 98.94 85 MET A C 1
ATOM 686 O O . MET A 1 85 ? -1.061 26.031 5.191 1 98.94 85 MET A O 1
ATOM 690 N N . ILE A 1 86 ? 0.814 25.188 6.039 1 98.94 86 ILE A N 1
ATOM 691 C CA . ILE A 1 86 ? 0.818 23.953 5.273 1 98.94 86 ILE A CA 1
ATOM 692 C C . ILE A 1 86 ? 0.867 22.766 6.23 1 98.94 86 ILE A C 1
ATOM 694 O O . ILE A 1 86 ? 1.788 22.641 7.039 1 98.94 86 ILE A O 1
ATOM 698 N N . GLY A 1 87 ? -0.112 21.922 6.176 1 98.94 87 GLY A N 1
ATOM 699 C CA . GLY A 1 87 ? -0.175 20.719 7.008 1 98.94 87 GLY A CA 1
ATOM 700 C C . GLY A 1 87 ? -0.235 19.438 6.203 1 98.94 87 GLY A C 1
ATOM 701 O O . GLY A 1 87 ? -0.968 19.359 5.215 1 98.94 87 GLY A O 1
ATOM 702 N N . HIS A 1 88 ? 0.513 18.5 6.609 1 98.94 88 HIS A N 1
ATOM 703 C CA . HIS A 1 88 ? 0.526 17.188 5.984 1 98.94 88 HIS A CA 1
ATOM 704 C C . HIS A 1 88 ? -0.303 16.188 6.785 1 98.94 88 HIS A C 1
ATOM 706 O O . HIS A 1 88 ? -0.019 15.93 7.957 1 98.94 88 HIS A O 1
ATOM 712 N N . ALA A 1 89 ? -1.334 15.586 6.129 1 98.81 89 ALA A N 1
ATOM 713 C CA . ALA A 1 89 ? -2.162 14.562 6.762 1 98.81 89 ALA A CA 1
ATOM 714 C C . ALA A 1 89 ? -2.654 15.023 8.133 1 98.81 89 ALA A C 1
ATOM 716 O O . ALA A 1 89 ? -3.436 15.969 8.227 1 98.81 89 ALA A O 1
ATOM 717 N N . LEU A 1 90 ? -2.16 14.469 9.188 1 98.88 90 LEU A N 1
ATOM 718 C CA . LEU A 1 90 ? -2.494 14.883 10.547 1 98.88 90 LEU A CA 1
ATOM 719 C C . LEU A 1 90 ? -2.279 16.375 10.727 1 98.88 90 LEU A C 1
ATOM 721 O O . LEU A 1 90 ? -3.107 17.062 11.336 1 98.88 90 LEU A O 1
ATOM 725 N N . GLY A 1 91 ? -1.236 16.891 10.164 1 98.94 91 GLY A N 1
ATOM 726 C CA . GLY A 1 91 ? -0.927 18.297 10.281 1 98.94 91 GLY A CA 1
ATOM 727 C C . GLY A 1 91 ? -1.958 19.188 9.617 1 98.94 91 GLY A C 1
ATOM 728 O O . GLY A 1 91 ? -2.199 20.312 10.062 1 98.94 91 GLY A O 1
ATOM 729 N N . GLY A 1 92 ? -2.504 18.734 8.477 1 98.94 92 GLY A N 1
ATOM 730 C CA . GLY A 1 92 ? -3.615 19.453 7.875 1 98.94 92 GLY A CA 1
ATOM 731 C C . GLY A 1 92 ? -4.855 19.484 8.75 1 98.94 92 GLY A C 1
ATOM 732 O O . GLY A 1 92 ? -5.523 20.516 8.852 1 98.94 92 GLY A O 1
ATOM 733 N N . ILE A 1 93 ? -5.098 18.391 9.375 1 98.88 93 ILE A N 1
ATOM 734 C CA . ILE A 1 93 ? -6.246 18.281 10.273 1 98.88 93 ILE A CA 1
ATOM 735 C C . ILE A 1 93 ? -6.043 19.172 11.492 1 98.88 93 ILE A C 1
ATOM 737 O O . ILE A 1 93 ? -6.984 19.828 11.953 1 98.88 93 ILE A O 1
ATOM 741 N N . ILE A 1 94 ? -4.805 19.234 11.969 1 98.94 94 ILE A N 1
ATOM 742 C CA . ILE A 1 94 ? -4.48 20.203 13.016 1 98.94 94 ILE A CA 1
ATOM 743 C C . ILE A 1 94 ? -4.855 21.609 12.555 1 98.94 94 ILE A C 1
ATOM 745 O O . ILE A 1 94 ? -5.426 22.391 13.32 1 98.94 94 ILE A O 1
ATOM 749 N N . GLY A 1 95 ? -4.578 21.938 11.305 1 98.94 95 GLY A N 1
ATOM 750 C CA . GLY A 1 95 ? -4.918 23.234 10.766 1 98.94 95 GLY A CA 1
ATOM 751 C C . GLY A 1 95 ? -6.41 23.516 10.781 1 98.94 95 GLY A C 1
ATOM 752 O O . GLY A 1 95 ? -6.836 24.625 11.117 1 98.94 95 GLY A O 1
ATOM 753 N N . MET A 1 96 ? -7.184 22.562 10.438 1 98.81 96 MET A N 1
ATOM 754 C CA . MET A 1 96 ? -8.633 22.734 10.438 1 98.81 96 MET A CA 1
ATOM 755 C C . MET A 1 96 ? -9.156 22.922 11.859 1 98.81 96 MET A C 1
ATOM 757 O O . MET A 1 96 ? -10.031 23.766 12.094 1 98.81 96 MET A O 1
ATOM 761 N N . GLU A 1 97 ? -8.617 22.203 12.797 1 98.62 97 GLU A N 1
ATOM 762 C CA . GLU A 1 97 ? -8.992 22.375 14.195 1 98.62 97 GLU A CA 1
ATOM 763 C C . GLU A 1 97 ? -8.57 23.75 14.719 1 98.62 97 GLU A C 1
ATOM 765 O O . GLU A 1 97 ? -9.312 24.375 15.477 1 98.62 97 GLU A O 1
ATOM 770 N N . LEU A 1 98 ? -7.387 24.125 14.32 1 98.81 98 LEU A N 1
ATOM 771 C CA . LEU A 1 98 ? -6.855 25.406 14.734 1 98.81 98 LEU A CA 1
ATOM 772 C C . LEU A 1 98 ? -7.762 26.547 14.266 1 98.81 98 LEU A C 1
ATOM 774 O O . LEU A 1 98 ? -7.984 27.516 15.008 1 98.81 98 LEU A O 1
ATOM 778 N N . ALA A 1 99 ? -8.273 26.453 13.055 1 98.62 99 ALA A N 1
ATOM 779 C CA . ALA A 1 99 ? -9.164 27.469 12.508 1 98.62 99 ALA A CA 1
ATOM 780 C C . ALA A 1 99 ? -10.336 27.734 13.445 1 98.62 99 ALA A C 1
ATOM 782 O O . ALA A 1 99 ? -10.734 28.875 13.648 1 98.62 99 ALA A O 1
ATOM 783 N N . LYS A 1 100 ? -10.836 26.672 14.031 1 96.88 100 LYS A N 1
ATOM 784 C CA . LYS A 1 100 ? -11.938 26.828 14.977 1 96.88 100 LYS A CA 1
ATOM 785 C C . LYS A 1 100 ? -11.516 27.641 16.188 1 96.88 100 LYS A C 1
ATOM 787 O O . LYS A 1 100 ? -12.266 28.516 16.656 1 96.88 100 LYS A O 1
ATOM 792 N N . GLN A 1 101 ? -10.391 27.391 16.594 1 95.88 101 GLN A N 1
ATOM 793 C CA . GLN A 1 101 ? -9.891 28.031 17.812 1 95.88 101 GLN A CA 1
ATOM 794 C C . GLN A 1 101 ? -9.547 29.5 17.547 1 95.88 101 GLN A C 1
ATOM 796 O O . GLN A 1 101 ? -9.656 30.328 18.453 1 95.88 101 GLN A O 1
ATOM 801 N N . LEU A 1 102 ? -9.219 29.781 16.391 1 97.31 102 LEU A N 1
ATOM 802 C CA . LEU A 1 102 ? -8.789 31.141 16.031 1 97.31 102 LEU A CA 1
ATOM 803 C C . LEU A 1 102 ? -9.977 32.094 15.945 1 97.31 102 LEU A C 1
ATOM 805 O O . LEU A 1 102 ? -9.805 33.312 15.945 1 97.31 102 LEU A O 1
ATOM 809 N N . LYS A 1 103 ? -11.164 31.562 15.867 1 94.44 103 LYS A N 1
ATOM 810 C CA . LYS A 1 103 ? -12.359 32.406 15.742 1 94.44 103 LYS A CA 1
ATOM 811 C C . LYS A 1 103 ? -12.508 33.312 16.953 1 94.44 103 LYS A C 1
ATOM 813 O O . LYS A 1 103 ? -13.062 34.406 16.828 1 94.44 103 LYS A O 1
ATOM 818 N N . SER A 1 104 ? -11.961 32.938 18.031 1 91.75 104 SER A N 1
ATOM 819 C CA . SER A 1 104 ? -12.055 33.719 19.25 1 91.75 104 SER A CA 1
ATOM 820 C C . SER A 1 104 ? -10.75 34.438 19.547 1 91.75 104 SER A C 1
ATOM 822 O O . SER A 1 104 ? -10.523 34.875 20.672 1 91.75 104 SER A O 1
ATOM 824 N N . SER A 1 105 ? -9.883 34.438 18.547 1 93.19 105 SER A N 1
ATOM 825 C CA . SER A 1 105 ? -8.578 35.062 18.75 1 93.19 105 SER A CA 1
ATOM 826 C C . SER A 1 105 ? -8.383 36.25 17.797 1 93.19 105 SER A C 1
ATOM 828 O O . SER A 1 105 ? -9.227 36.5 16.938 1 93.19 105 SER A O 1
ATOM 830 N N . SER A 1 106 ? -7.309 37.031 18.031 1 95.62 106 SER A N 1
ATOM 831 C CA . SER A 1 106 ? -6.949 38.125 17.141 1 95.62 106 SER A CA 1
ATOM 832 C C . SER A 1 106 ? -5.988 37.656 16.047 1 95.62 106 SER A C 1
ATOM 834 O O . SER A 1 106 ? -5.504 38.469 15.258 1 95.62 106 SER A O 1
ATOM 836 N N . ILE A 1 107 ? -5.73 36.375 16.078 1 98 107 ILE A N 1
ATOM 837 C CA . ILE A 1 107 ? -4.801 35.781 15.117 1 98 107 ILE A CA 1
ATOM 838 C C . ILE A 1 107 ? -5.566 35.312 13.883 1 98 107 ILE A C 1
ATOM 840 O O . ILE A 1 107 ? -6.641 34.719 14 1 98 107 ILE A O 1
ATOM 844 N N . THR A 1 108 ? -5.023 35.594 12.656 1 98 108 THR A N 1
ATOM 845 C CA . THR A 1 108 ? -5.699 35.25 11.414 1 98 108 THR A CA 1
ATOM 846 C C . THR A 1 108 ? -4.875 34.25 10.594 1 98 108 THR A C 1
ATOM 848 O O . THR A 1 108 ? -3.693 34.5 10.328 1 98 108 THR A O 1
ATOM 851 N N . MET A 1 109 ? -5.445 33.156 10.234 1 98.69 109 MET A N 1
ATOM 852 C CA . MET A 1 109 ? -4.879 32.219 9.258 1 98.69 109 MET A CA 1
ATOM 853 C C . MET A 1 109 ? -5.266 32.625 7.84 1 98.69 109 MET A C 1
ATOM 855 O O . MET A 1 109 ? -6.426 32.469 7.445 1 98.69 109 MET A O 1
ATOM 859 N N . LEU A 1 110 ? -4.316 33.031 7.098 1 98.5 110 LEU A N 1
ATOM 860 C CA . LEU A 1 110 ? -4.562 33.594 5.777 1 98.5 110 LEU A CA 1
ATOM 861 C C . LEU A 1 110 ? -4.852 32.5 4.762 1 98.5 110 LEU A C 1
ATOM 863 O O . LEU A 1 110 ? -5.699 32.656 3.881 1 98.5 110 LEU A O 1
ATOM 867 N N . SER A 1 111 ? -4.164 31.375 4.875 1 98.88 111 SER A N 1
ATOM 868 C CA . SER A 1 111 ? -4.398 30.234 4 1 98.88 111 SER A CA 1
ATOM 869 C C . SER A 1 111 ? -4.051 28.922 4.703 1 98.88 111 SER A C 1
ATOM 871 O O . SER A 1 111 ? -3.281 28.922 5.668 1 98.88 111 SER A O 1
ATOM 873 N N . LEU A 1 112 ? -4.668 27.844 4.266 1 98.94 112 LEU A N 1
ATOM 874 C CA . LEU A 1 112 ? -4.406 26.5 4.746 1 98.94 112 LEU A CA 1
ATOM 875 C C . LEU A 1 112 ? -4.238 25.531 3.578 1 98.94 112 LEU A C 1
ATOM 877 O O . LEU A 1 112 ? -5.145 25.375 2.758 1 98.94 112 LEU A O 1
ATOM 881 N N . THR A 1 113 ? -3.047 25.016 3.469 1 98.94 113 THR A N 1
ATOM 882 C CA . THR A 1 113 ? -2.799 23.922 2.521 1 98.94 113 THR A CA 1
ATOM 883 C C . THR A 1 113 ? -2.896 22.578 3.215 1 98.94 113 THR A C 1
ATOM 885 O O . THR A 1 113 ? -2.25 22.344 4.238 1 98.94 113 THR A O 1
ATOM 888 N N . LEU A 1 114 ? -3.738 21.734 2.691 1 98.94 114 LEU A N 1
ATOM 889 C CA . LEU A 1 114 ? -3.977 20.375 3.188 1 98.94 114 LEU A CA 1
ATOM 890 C C . LEU A 1 114 ? -3.373 19.344 2.248 1 98.94 114 LEU A C 1
ATOM 892 O O . LEU A 1 114 ? -3.898 19.094 1.157 1 98.94 114 LEU A O 1
ATOM 896 N N . ILE A 1 115 ? -2.262 18.766 2.699 1 98.94 115 ILE A N 1
ATOM 897 C CA . ILE A 1 115 ? -1.634 17.719 1.896 1 98.94 115 ILE A CA 1
ATOM 898 C C . ILE A 1 115 ? -2.119 16.344 2.361 1 98.94 115 ILE A C 1
ATOM 900 O O . ILE A 1 115 ? -1.883 15.953 3.506 1 98.94 115 ILE A O 1
ATOM 904 N N . ASN A 1 116 ? -2.762 1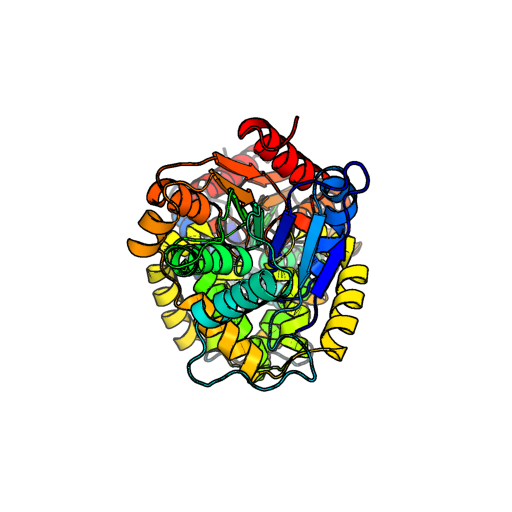5.609 1.522 1 98.81 116 ASN A N 1
ATOM 905 C CA . ASN A 1 116 ? -3.188 14.234 1.77 1 98.81 116 ASN A CA 1
ATOM 906 C C . ASN A 1 116 ? -4.012 14.125 3.049 1 98.81 116 ASN A C 1
ATOM 908 O O . ASN A 1 116 ? -3.816 13.203 3.84 1 98.81 116 ASN A O 1
ATOM 912 N N . ALA A 1 117 ? -4.816 15.102 3.336 1 98.69 117 ALA A N 1
ATOM 913 C CA . ALA A 1 117 ? -5.727 15.094 4.477 1 98.69 117 ALA A CA 1
ATOM 914 C C . ALA A 1 117 ? -7.082 14.508 4.098 1 98.69 117 ALA A C 1
ATOM 916 O O . ALA A 1 117 ? -7.215 13.867 3.053 1 98.69 117 ALA A O 1
ATOM 917 N N . TRP A 1 118 ? -8.086 14.547 5.027 1 98.75 118 TRP A N 1
ATOM 918 C CA . TRP A 1 118 ? -9.398 13.961 4.754 1 98.75 118 TRP A CA 1
ATOM 919 C C . TRP A 1 118 ? -10.477 14.625 5.605 1 98.75 118 TRP A C 1
ATOM 921 O O . TRP A 1 118 ? -10.164 15.344 6.559 1 98.75 118 TRP A O 1
ATOM 931 N N . ASP A 1 119 ? -11.711 14.477 5.172 1 98.62 119 ASP A N 1
ATOM 932 C CA . ASP A 1 119 ? -12.867 14.984 5.91 1 98.62 119 ASP A CA 1
ATOM 933 C C . ASP A 1 119 ? -13.266 14.023 7.031 1 98.62 119 ASP A C 1
ATOM 935 O O . ASP A 1 119 ? -13.844 14.445 8.039 1 98.62 119 ASP A O 1
ATOM 939 N N . GLN A 1 120 ? -13.062 12.797 6.758 1 98.56 120 GLN A N 1
ATOM 940 C CA . GLN A 1 120 ? -13.281 11.711 7.707 1 98.56 120 GLN A CA 1
ATOM 941 C C . GLN A 1 120 ? -12.461 10.484 7.34 1 98.56 120 GLN A C 1
ATOM 943 O O . GLN A 1 120 ? -12 10.352 6.199 1 98.56 120 GLN A O 1
ATOM 948 N N . LEU A 1 121 ? -12.305 9.68 8.305 1 98.62 121 LEU A N 1
ATOM 949 C CA . LEU A 1 121 ? -11.445 8.516 8.102 1 98.62 121 LEU A CA 1
ATOM 950 C C . LEU A 1 121 ? -12.039 7.578 7.055 1 98.62 121 LEU A C 1
ATOM 952 O O . LEU A 1 121 ? -13.227 7.242 7.121 1 98.62 121 LEU A O 1
ATOM 956 N N . ASP A 1 122 ? -11.25 7.215 6.066 1 98.75 122 ASP A N 1
ATOM 957 C CA . ASP A 1 122 ? -11.648 6.262 5.035 1 98.75 122 ASP A CA 1
ATOM 958 C C . ASP A 1 122 ? -11.492 4.824 5.523 1 98.75 122 ASP A C 1
ATOM 960 O O . ASP A 1 122 ? -10.586 4.523 6.305 1 98.75 122 ASP A O 1
ATOM 964 N N . ALA A 1 123 ? -12.352 3.938 5.012 1 98.56 123 ALA A N 1
ATOM 965 C CA . ALA A 1 123 ? -12.305 2.533 5.406 1 98.56 123 ALA A CA 1
ATOM 966 C C . ALA A 1 123 ? -10.938 1.927 5.109 1 98.56 123 ALA A C 1
ATOM 968 O O . ALA A 1 123 ? -10.422 1.124 5.895 1 98.56 123 ALA A O 1
ATOM 969 N N . HIS A 1 124 ? -10.367 2.227 3.979 1 98.81 124 HIS A N 1
ATOM 970 C CA . HIS A 1 124 ? -9.031 1.74 3.643 1 98.81 124 HIS A CA 1
ATOM 971 C C . HIS A 1 124 ? -7.992 2.256 4.629 1 98.81 124 HIS A C 1
ATOM 973 O O . HIS A 1 124 ? -7.137 1.496 5.09 1 98.81 124 HIS A O 1
ATOM 979 N N . THR A 1 125 ? -8.055 3.545 4.906 1 98.88 125 THR A N 1
ATOM 980 C CA . THR A 1 125 ? -7.105 4.137 5.844 1 98.88 125 THR A CA 1
ATOM 981 C C . THR A 1 125 ? -7.242 3.496 7.223 1 98.88 125 THR A C 1
ATOM 983 O O . THR A 1 125 ? -6.242 3.25 7.902 1 98.88 125 THR A O 1
ATOM 986 N N . GLN A 1 126 ? -8.484 3.279 7.633 1 98.69 126 GLN A N 1
ATOM 987 C CA . GLN A 1 126 ? -8.719 2.572 8.891 1 98.69 126 GLN A CA 1
ATOM 988 C C . GLN A 1 126 ? -7.992 1.23 8.906 1 98.69 126 GLN A C 1
ATOM 990 O O . GLN A 1 126 ? -7.375 0.866 9.914 1 98.69 126 GLN A O 1
ATOM 995 N N . LYS A 1 127 ? -8.086 0.509 7.859 1 98.62 127 LYS A N 1
ATOM 996 C CA . LYS A 1 127 ? -7.414 -0.785 7.762 1 98.62 127 LYS A CA 1
ATOM 997 C C . LYS A 1 127 ? -5.902 -0.636 7.898 1 98.62 127 LYS A C 1
ATOM 999 O O . LYS A 1 127 ? -5.246 -1.465 8.531 1 98.62 127 LYS A O 1
ATOM 1004 N N . CYS A 1 128 ? -5.332 0.356 7.242 1 98.88 128 CYS A N 1
ATOM 1005 C CA . CYS A 1 128 ? -3.908 0.641 7.375 1 98.88 128 CYS A CA 1
ATOM 1006 C C . CYS A 1 128 ? -3.537 0.911 8.828 1 98.88 128 CYS A C 1
ATOM 1008 O O . CYS A 1 128 ? -2.564 0.353 9.336 1 98.88 128 CYS A O 1
ATOM 1010 N N . PHE A 1 129 ? -4.34 1.763 9.492 1 98.81 129 PHE A N 1
ATOM 1011 C CA . PHE A 1 129 ? -4.059 2.115 10.883 1 98.81 129 PHE A CA 1
ATOM 1012 C C . PHE A 1 129 ? -4.203 0.899 11.789 1 98.81 129 PHE A C 1
ATOM 1014 O O . PHE A 1 129 ? -3.416 0.718 12.719 1 98.81 129 PHE A O 1
ATOM 1021 N N . ASP A 1 130 ? -5.184 0.072 11.531 1 98.62 130 ASP A N 1
ATOM 1022 C CA . ASP A 1 130 ? -5.352 -1.144 12.32 1 98.62 130 ASP A CA 1
ATOM 1023 C C . ASP A 1 130 ? -4.109 -2.029 12.234 1 98.62 130 ASP A C 1
ATOM 1025 O O . ASP A 1 130 ? -3.666 -2.588 13.242 1 98.62 130 ASP A O 1
ATOM 1029 N N . ALA A 1 131 ? -3.572 -2.16 11.055 1 98.75 131 ALA A N 1
ATOM 1030 C CA . ALA A 1 131 ? -2.355 -2.949 10.883 1 98.75 131 ALA A CA 1
ATOM 1031 C C . ALA A 1 131 ? -1.187 -2.336 11.648 1 98.75 131 ALA A C 1
ATOM 1033 O O . ALA A 1 131 ? -0.424 -3.049 12.305 1 98.75 131 ALA A O 1
ATOM 1034 N N . ARG A 1 132 ? -1.031 -1.035 11.555 1 98.81 132 ARG A N 1
ATOM 1035 C CA . ARG A 1 132 ? 0.062 -0.351 12.242 1 98.81 132 ARG A CA 1
ATOM 1036 C C . ARG A 1 132 ? -0.087 -0.457 13.75 1 98.81 132 ARG A C 1
ATOM 1038 O O . ARG A 1 132 ? 0.896 -0.668 14.469 1 98.81 132 ARG A O 1
ATOM 1045 N N . ILE A 1 133 ? -1.335 -0.306 14.227 1 98.75 133 ILE A N 1
ATOM 1046 C CA . ILE A 1 133 ? -1.619 -0.439 15.648 1 98.75 133 ILE A CA 1
ATOM 1047 C C . ILE A 1 133 ? -1.271 -1.852 16.109 1 98.75 133 ILE A C 1
ATOM 1049 O O . ILE A 1 133 ? -0.629 -2.029 17.156 1 98.75 133 ILE A O 1
ATOM 1053 N N . ALA A 1 134 ? -1.635 -2.869 15.367 1 98.81 134 ALA A N 1
ATOM 1054 C CA . ALA A 1 134 ? -1.34 -4.254 15.719 1 98.81 134 ALA A CA 1
ATOM 1055 C C . ALA A 1 134 ? 0.166 -4.504 15.75 1 98.81 134 ALA A C 1
ATOM 1057 O O . ALA A 1 134 ? 0.67 -5.172 16.656 1 98.81 134 ALA A O 1
ATOM 1058 N N . LEU A 1 135 ? 0.905 -3.988 14.781 1 98.88 135 LEU A N 1
ATOM 1059 C CA . LEU A 1 135 ? 2.357 -4.133 14.75 1 98.88 135 LEU A CA 1
ATOM 1060 C C . LEU A 1 135 ? 2.99 -3.537 16 1 98.88 135 LEU A C 1
ATOM 1062 O O . LEU A 1 135 ? 3.783 -4.199 16.672 1 98.88 135 LEU A O 1
ATOM 1066 N N . LEU A 1 136 ? 2.578 -2.332 16.297 1 98.81 136 LEU A N 1
ATOM 1067 C CA . LEU A 1 136 ? 3.188 -1.665 17.438 1 98.81 136 LEU A CA 1
ATOM 1068 C C . LEU A 1 136 ? 2.811 -2.363 18.75 1 98.81 136 LEU A C 1
ATOM 1070 O O . LEU A 1 136 ? 3.666 -2.588 19.609 1 98.81 136 LEU A O 1
ATOM 1074 N N . ALA A 1 137 ? 1.518 -2.684 18.875 1 98.69 137 ALA A N 1
ATOM 1075 C CA . ALA A 1 137 ? 0.998 -3.266 20.109 1 98.69 137 ALA A CA 1
ATOM 1076 C C . ALA A 1 137 ? 1.605 -4.641 20.375 1 98.69 137 ALA A C 1
ATOM 1078 O O . ALA A 1 137 ? 1.919 -4.988 21.516 1 98.69 137 ALA A O 1
ATOM 1079 N N . SER A 1 138 ? 1.854 -5.441 19.344 1 98.5 138 SER A N 1
ATOM 1080 C CA . SER A 1 138 ? 2.162 -6.852 19.547 1 98.5 138 SER A CA 1
ATOM 1081 C C . SER A 1 138 ? 3.602 -7.168 19.156 1 98.5 138 SER A C 1
ATOM 1083 O O . SER A 1 138 ? 4.242 -8.031 19.75 1 98.5 138 SER A O 1
ATOM 1085 N N . ALA A 1 139 ? 4.133 -6.441 18.125 1 98.19 139 ALA A N 1
ATOM 1086 C CA . ALA A 1 139 ? 5.469 -6.77 17.625 1 98.19 139 ALA A CA 1
ATOM 1087 C C . ALA A 1 139 ? 6.492 -5.742 18.094 1 98.19 139 ALA A C 1
ATOM 1089 O O . ALA A 1 139 ? 7.699 -5.977 18.016 1 98.19 139 ALA A O 1
ATOM 1090 N N . GLY A 1 140 ? 6.047 -4.582 18.484 1 98.19 140 GLY A N 1
ATOM 1091 C CA . GLY A 1 140 ? 6.926 -3.586 19.078 1 98.19 140 GLY A CA 1
ATOM 1092 C C . GLY A 1 140 ? 7.324 -2.49 18.109 1 98.19 140 GLY A C 1
ATOM 1093 O O . GLY A 1 140 ? 6.859 -2.463 16.969 1 98.19 140 GLY A O 1
ATOM 1094 N N . ALA A 1 141 ? 8.164 -1.597 18.578 1 98.56 141 ALA A N 1
ATOM 1095 C CA . ALA A 1 141 ? 8.539 -0.382 17.859 1 98.56 141 ALA A CA 1
ATOM 1096 C C . ALA A 1 141 ? 9.281 -0.717 16.562 1 98.56 141 ALA A C 1
ATOM 1098 O O . ALA A 1 141 ? 9.102 -0.046 15.547 1 98.56 141 ALA A O 1
ATOM 1099 N N . GLU A 1 142 ? 10.078 -1.704 16.656 1 98.44 142 GLU A N 1
ATOM 1100 C CA . GLU A 1 142 ? 10.867 -2.035 15.477 1 98.44 142 GLU A CA 1
ATOM 1101 C C . GLU A 1 142 ? 9.977 -2.422 14.297 1 98.44 142 GLU A C 1
ATOM 1103 O O . GLU A 1 142 ? 10.125 -1.893 13.195 1 98.44 142 GLU A O 1
ATOM 1108 N N . ALA A 1 143 ? 9 -3.33 14.516 1 98.62 143 ALA A N 1
ATOM 1109 C CA . ALA A 1 143 ? 8.094 -3.744 13.453 1 98.62 143 ALA A CA 1
ATOM 1110 C C . ALA A 1 143 ? 7.277 -2.562 12.938 1 98.62 143 ALA A C 1
ATOM 1112 O O . ALA A 1 143 ? 7.059 -2.43 11.727 1 98.62 143 ALA A O 1
ATOM 1113 N N . TYR A 1 144 ? 6.855 -1.704 13.852 1 98.75 144 TYR A N 1
ATOM 1114 C CA . TYR A 1 144 ? 6.09 -0.509 13.508 1 98.75 144 TYR A CA 1
ATOM 1115 C C . TYR A 1 144 ? 6.895 0.41 12.594 1 98.75 144 TYR A C 1
ATOM 1117 O O . TYR A 1 144 ? 6.402 0.841 11.555 1 98.75 144 TYR A O 1
ATOM 1125 N N . VAL A 1 145 ? 8.156 0.663 12.953 1 98.62 145 VAL A N 1
ATOM 1126 C CA . VAL A 1 145 ? 9.008 1.603 12.234 1 98.62 145 VAL A CA 1
ATOM 1127 C C . VAL A 1 145 ? 9.43 1.004 10.891 1 98.62 145 VAL A C 1
ATOM 1129 O O . VAL A 1 145 ? 9.422 1.693 9.867 1 98.62 145 VAL A O 1
ATOM 1132 N N . ARG A 1 146 ? 9.711 -0.285 10.828 1 98.56 146 ARG A N 1
ATOM 1133 C CA . ARG A 1 146 ? 10.172 -0.939 9.609 1 98.56 146 ARG A CA 1
ATOM 1134 C C . ARG A 1 146 ? 9.062 -0.995 8.562 1 98.56 146 ARG A C 1
ATOM 1136 O O . ARG A 1 146 ? 9.336 -1.085 7.367 1 98.56 146 ARG A O 1
ATOM 1143 N N . ALA A 1 147 ? 7.812 -0.874 9 1 98.62 147 ALA A N 1
ATOM 1144 C CA . ALA A 1 147 ? 6.684 -0.915 8.07 1 98.62 147 ALA A CA 1
ATOM 1145 C C . ALA A 1 147 ? 6.301 0.489 7.609 1 98.62 147 ALA A C 1
ATOM 1147 O O . ALA A 1 147 ? 5.516 0.649 6.672 1 98.62 147 ALA A O 1
ATOM 1148 N N . GLN A 1 148 ? 6.809 1.524 8.156 1 98.38 148 GLN A N 1
ATOM 1149 C CA . GLN A 1 148 ? 6.344 2.896 7.969 1 98.38 148 GLN A CA 1
ATOM 1150 C C . GLN A 1 148 ? 6.457 3.32 6.508 1 98.38 148 GLN A C 1
ATOM 1152 O O . GLN A 1 148 ? 5.555 3.973 5.973 1 98.38 148 GLN A O 1
ATOM 1157 N N . ALA A 1 149 ? 7.59 2.941 5.867 1 98.62 149 ALA A N 1
ATOM 1158 C CA . ALA A 1 149 ? 7.832 3.35 4.484 1 98.62 149 ALA A CA 1
ATOM 1159 C C . ALA A 1 149 ? 6.715 2.863 3.566 1 98.62 149 ALA A C 1
ATOM 1161 O O . ALA A 1 149 ? 6.371 3.531 2.588 1 98.62 149 ALA A O 1
ATOM 1162 N N . LEU A 1 150 ? 6.094 1.701 3.912 1 98.81 150 LEU A N 1
ATOM 1163 C CA . LEU A 1 150 ? 5.027 1.12 3.102 1 98.81 150 LEU A CA 1
ATOM 1164 C C . LEU A 1 150 ? 3.842 2.072 3.004 1 98.81 150 LEU A C 1
ATOM 1166 O O . LEU A 1 150 ? 3.129 2.082 1.996 1 98.81 150 LEU A O 1
ATOM 1170 N N . PHE A 1 151 ? 3.674 2.928 4.004 1 98.75 151 PHE A N 1
ATOM 1171 C CA . PHE A 1 151 ? 2.506 3.799 4.066 1 98.75 151 PHE A CA 1
ATOM 1172 C C . PHE A 1 151 ? 2.857 5.207 3.6 1 98.75 151 PHE A C 1
ATOM 1174 O O . PHE A 1 151 ? 1.984 6.07 3.508 1 98.75 151 PHE A O 1
ATOM 1181 N N . LEU A 1 152 ? 4.148 5.457 3.26 1 98.69 152 LEU A N 1
ATOM 1182 C CA . LEU A 1 152 ? 4.586 6.82 2.977 1 98.69 152 LEU A CA 1
ATOM 1183 C C . LEU A 1 152 ? 4.988 6.969 1.513 1 98.69 152 LEU A C 1
ATOM 1185 O O . LEU A 1 152 ? 4.727 8 0.894 1 98.69 152 LEU A O 1
ATOM 1189 N N . TYR A 1 153 ? 5.637 5.93 0.931 1 98.81 153 TYR A N 1
ATOM 1190 C CA . TYR A 1 153 ? 6.34 6.121 -0.334 1 98.81 153 TYR A CA 1
ATOM 1191 C C . TYR A 1 153 ? 5.828 5.148 -1.393 1 98.81 153 TYR A C 1
ATOM 1193 O O . TYR A 1 153 ? 5.289 4.09 -1.063 1 98.81 153 TYR A O 1
ATOM 1201 N N . PRO A 1 154 ? 6.02 5.496 -2.688 1 98.5 154 PRO A N 1
ATOM 1202 C CA . PRO A 1 154 ? 5.691 4.547 -3.75 1 98.5 154 PRO A CA 1
ATOM 1203 C C . PRO A 1 154 ? 6.566 3.295 -3.715 1 98.5 154 PRO A C 1
ATOM 1205 O O . PRO A 1 154 ? 7.754 3.379 -3.393 1 98.5 154 PRO A O 1
ATOM 1208 N N . PRO A 1 155 ? 6.039 2.129 -4.117 1 98.62 155 PRO A N 1
ATOM 1209 C CA . PRO A 1 155 ? 6.809 0.884 -4.098 1 98.62 155 PRO A CA 1
ATOM 1210 C C . PRO A 1 155 ? 8.133 1.001 -4.844 1 98.62 155 PRO A C 1
ATOM 1212 O O . PRO A 1 155 ? 9.18 0.588 -4.324 1 98.62 155 PRO A O 1
ATOM 1215 N N . ALA A 1 156 ? 8.133 1.577 -6.031 1 97.88 156 ALA A N 1
ATOM 1216 C CA . ALA A 1 156 ? 9.359 1.704 -6.816 1 97.88 156 ALA A CA 1
ATOM 1217 C C . ALA A 1 156 ? 10.375 2.584 -6.102 1 97.88 156 ALA A C 1
ATOM 1219 O O . ALA A 1 156 ? 11.586 2.324 -6.164 1 97.88 156 ALA A O 1
ATOM 1220 N N . TRP A 1 157 ? 9.906 3.635 -5.441 1 98.5 157 TRP A N 1
ATOM 1221 C CA . TRP A 1 157 ? 10.789 4.512 -4.68 1 98.5 157 TRP A CA 1
ATOM 1222 C C . TRP A 1 157 ? 11.414 3.766 -3.508 1 98.5 157 TRP A C 1
ATOM 1224 O O . TRP A 1 157 ? 12.609 3.922 -3.232 1 98.5 157 TRP A O 1
ATOM 1234 N N . ILE A 1 158 ? 10.609 2.969 -2.826 1 98.81 158 ILE A N 1
ATOM 1235 C CA . ILE A 1 158 ? 11.125 2.158 -1.726 1 98.81 158 ILE A CA 1
ATOM 1236 C C . ILE A 1 158 ? 12.195 1.206 -2.242 1 98.81 158 ILE A C 1
ATOM 1238 O O . ILE A 1 158 ? 13.258 1.067 -1.628 1 98.81 158 ILE A O 1
ATOM 1242 N N . SER A 1 159 ? 11.961 0.596 -3.342 1 98.5 159 SER A N 1
ATOM 1243 C CA . SER A 1 159 ? 12.922 -0.321 -3.945 1 98.5 159 SER A CA 1
ATOM 1244 C C . SER A 1 159 ? 14.25 0.372 -4.207 1 98.5 159 SER A C 1
ATOM 1246 O O . SER A 1 159 ? 15.312 -0.157 -3.867 1 98.5 159 SER A O 1
ATOM 1248 N N . GLN A 1 160 ? 14.172 1.536 -4.75 1 98.19 160 GLN A N 1
ATOM 1249 C CA . GLN A 1 160 ? 15.359 2.258 -5.195 1 98.19 160 GLN A CA 1
ATOM 1250 C C . GLN A 1 160 ? 16.109 2.869 -4.016 1 98.19 160 GLN A C 1
ATOM 1252 O O . GLN A 1 160 ? 17.312 3.08 -4.082 1 98.19 160 GLN A O 1
ATOM 1257 N N . ASN A 1 161 ? 15.359 3.139 -2.926 1 98.5 161 ASN A N 1
ATOM 1258 C CA . ASN A 1 161 ? 15.953 3.873 -1.812 1 98.5 161 ASN A CA 1
ATOM 1259 C C . ASN A 1 161 ? 15.977 3.033 -0.539 1 98.5 161 ASN A C 1
ATOM 1261 O O . ASN A 1 161 ? 15.945 3.574 0.568 1 98.5 161 ASN A O 1
ATOM 1265 N N . HIS A 1 162 ? 16.016 1.737 -0.699 1 98 162 HIS A N 1
ATOM 1266 C CA . HIS A 1 162 ? 15.828 0.831 0.429 1 98 162 HIS A CA 1
ATOM 1267 C C . HIS A 1 162 ? 16.938 1.005 1.463 1 98 162 HIS A C 1
ATOM 1269 O O . HIS A 1 162 ? 16.688 0.917 2.666 1 98 162 HIS A O 1
ATOM 1275 N N . SER A 1 163 ? 18.172 1.25 1.08 1 98 163 SER A N 1
ATOM 1276 C CA . SER A 1 163 ? 19.281 1.444 2.02 1 98 163 SER A CA 1
ATOM 1277 C C . SER A 1 163 ? 19.094 2.729 2.822 1 98 163 SER A C 1
ATOM 1279 O O . SER A 1 163 ? 19.297 2.74 4.039 1 98 163 SER A O 1
ATOM 1281 N N . HIS A 1 164 ? 18.734 3.771 2.129 1 97.81 164 HIS A N 1
ATOM 1282 C CA . HIS A 1 164 ? 18.469 5.043 2.795 1 97.81 164 HIS A CA 1
ATOM 1283 C C . HIS A 1 164 ? 17.297 4.926 3.77 1 97.81 164 HIS A C 1
ATOM 1285 O O . HIS A 1 164 ? 17.375 5.434 4.891 1 97.81 164 HIS A O 1
ATOM 1291 N N . ILE A 1 165 ? 16.266 4.25 3.348 1 98.44 165 ILE A N 1
ATOM 1292 C CA . ILE A 1 165 ? 15.102 4.035 4.191 1 98.44 165 ILE A CA 1
ATOM 1293 C C . ILE A 1 165 ? 15.5 3.283 5.457 1 98.44 165 ILE A C 1
ATOM 1295 O O . ILE A 1 165 ? 15.125 3.672 6.562 1 98.44 165 ILE A O 1
ATOM 1299 N N . LYS A 1 166 ? 16.312 2.234 5.289 1 97.94 166 LYS A N 1
ATOM 1300 C CA . LYS A 1 166 ? 16.734 1.442 6.438 1 97.94 166 LYS A CA 1
ATOM 1301 C C . LYS A 1 166 ? 17.531 2.297 7.43 1 97.94 166 LYS A C 1
ATOM 1303 O O . LYS A 1 166 ? 17.312 2.203 8.641 1 97.94 166 LYS A O 1
ATOM 1308 N N . SER A 1 167 ? 18.375 3.162 6.945 1 97.69 167 SER A N 1
ATOM 1309 C CA . SER A 1 167 ? 19.172 4.039 7.797 1 97.69 167 SER A CA 1
ATOM 1310 C C . SER A 1 167 ? 18.281 5.023 8.562 1 97.69 167 SER A C 1
ATOM 1312 O O . SER A 1 167 ? 18.5 5.258 9.75 1 97.69 167 SER A O 1
ATOM 1314 N N . THR A 1 168 ? 17.359 5.617 7.871 1 96.81 168 THR A N 1
ATOM 1315 C CA . THR A 1 168 ? 16.453 6.566 8.5 1 96.81 168 THR A CA 1
ATOM 1316 C C . THR A 1 168 ? 15.602 5.875 9.562 1 96.81 168 THR A C 1
ATOM 1318 O O . THR A 1 168 ? 15.344 6.445 10.625 1 96.81 168 THR A O 1
ATOM 1321 N N . GLU A 1 169 ? 15.188 4.668 9.258 1 97.81 169 GLU A N 1
ATOM 1322 C CA . GLU A 1 169 ? 14.414 3.885 10.211 1 97.81 169 GLU A CA 1
ATOM 1323 C C . GLU A 1 169 ? 15.234 3.553 11.453 1 97.81 169 GLU A C 1
ATOM 1325 O O . GLU A 1 169 ? 14.711 3.568 12.57 1 97.81 169 GLU A O 1
ATOM 1330 N N . ASP A 1 170 ? 16.516 3.268 11.258 1 97.56 170 ASP A N 1
ATOM 1331 C CA . ASP A 1 170 ? 17.406 3.014 12.391 1 97.56 170 ASP A CA 1
ATOM 1332 C C . ASP A 1 170 ? 17.469 4.227 13.312 1 97.56 170 ASP A C 1
ATOM 1334 O O . ASP A 1 170 ? 17.422 4.09 14.539 1 97.56 170 ASP A O 1
ATOM 1338 N N . ILE A 1 171 ? 17.562 5.348 12.703 1 95.94 171 ILE A N 1
ATOM 1339 C CA . ILE A 1 171 ? 17.625 6.586 13.469 1 95.94 171 ILE A CA 1
ATOM 1340 C C . ILE A 1 171 ? 16.297 6.809 14.203 1 95.94 171 ILE A C 1
ATOM 1342 O O . ILE A 1 171 ? 16.281 7.172 15.383 1 95.94 171 ILE A O 1
ATOM 1346 N N . GLN A 1 172 ? 15.227 6.613 13.547 1 96.25 172 GLN A N 1
ATOM 1347 C CA . GLN A 1 172 ? 13.898 6.777 14.141 1 96.25 172 GLN A CA 1
ATOM 1348 C C . GLN A 1 172 ? 13.719 5.863 15.344 1 96.25 172 GLN A C 1
ATOM 1350 O O . GLN A 1 172 ? 13.094 6.25 16.328 1 96.25 172 GLN A O 1
ATOM 1355 N N . LEU A 1 173 ? 14.211 4.652 15.258 1 97.19 173 LEU A N 1
ATOM 1356 C CA . LEU A 1 173 ? 14.062 3.674 16.328 1 97.19 173 LEU A CA 1
ATOM 1357 C C . LEU A 1 173 ? 14.773 4.145 17.594 1 97.19 173 LEU A C 1
ATOM 1359 O O . LEU A 1 173 ? 14.289 3.896 18.703 1 97.19 173 LEU A O 1
ATOM 1363 N N . GLN A 1 174 ? 15.883 4.871 17.422 1 95.5 174 GLN A N 1
ATOM 1364 C CA . GLN A 1 174 ? 16.625 5.387 18.562 1 95.5 174 GLN A CA 1
ATOM 1365 C C . GLN A 1 174 ? 15.828 6.457 19.297 1 95.5 174 GLN A C 1
ATOM 1367 O O . GLN A 1 174 ? 15.969 6.613 20.516 1 95.5 174 GLN A O 1
ATOM 1372 N N . GLY A 1 175 ? 14.969 7.121 18.641 1 95.25 175 GLY A N 1
ATOM 1373 C CA . GLY A 1 175 ? 14.211 8.219 19.219 1 95.25 175 GLY A CA 1
ATOM 1374 C C . GLY A 1 175 ? 12.719 7.93 19.281 1 95.25 175 GLY A C 1
ATOM 1375 O O . GLY A 1 175 ? 11.906 8.859 19.328 1 95.25 175 GLY A O 1
ATOM 1376 N N . PHE A 1 176 ? 12.383 6.676 19.297 1 97.94 176 PHE A N 1
ATOM 1377 C CA . PHE A 1 176 ? 10.969 6.312 19.219 1 97.94 176 PHE A CA 1
ATOM 1378 C C . PHE A 1 176 ? 10.227 6.766 20.469 1 97.94 176 PHE A C 1
ATOM 1380 O O . PHE A 1 176 ? 10.703 6.582 21.594 1 97.94 176 PHE A O 1
ATOM 1387 N N . PRO A 1 177 ? 9.062 7.375 20.344 1 98.12 177 PRO A N 1
ATOM 1388 C CA . PRO A 1 177 ? 8.289 7.871 21.484 1 98.12 177 PRO A CA 1
ATOM 1389 C C . PRO A 1 177 ? 7.648 6.75 22.297 1 98.12 177 PRO A C 1
ATOM 1391 O O . PRO A 1 177 ? 7.621 5.598 21.844 1 98.12 177 PRO A O 1
ATOM 1394 N N . PRO A 1 178 ? 7.117 7.129 23.5 1 97.81 178 PRO A N 1
ATOM 1395 C CA . PRO A 1 178 ? 6.328 6.129 24.234 1 97.81 178 PRO A CA 1
ATOM 1396 C C . PRO A 1 178 ? 5.16 5.59 23.406 1 97.81 178 PRO A C 1
ATOM 1398 O O . PRO A 1 178 ? 4.438 6.363 22.781 1 97.81 178 PRO A O 1
ATOM 1401 N N . LYS A 1 179 ? 4.996 4.27 23.453 1 97.62 179 LYS A N 1
ATOM 1402 C CA . LYS A 1 179 ? 3.941 3.623 22.688 1 97.62 179 LYS A CA 1
ATOM 1403 C C . LYS A 1 179 ? 2.584 4.258 22.969 1 97.62 179 LYS A C 1
ATOM 1405 O O . LYS A 1 179 ? 1.775 4.441 22.062 1 97.62 179 LYS A O 1
ATOM 1410 N N . THR A 1 180 ? 2.355 4.555 24.234 1 97.81 180 THR A N 1
ATOM 1411 C CA . THR A 1 180 ? 1.076 5.121 24.641 1 97.81 180 THR A CA 1
ATOM 1412 C C . THR A 1 180 ? 0.826 6.453 23.938 1 97.81 180 THR A C 1
ATOM 1414 O O . THR A 1 180 ? -0.315 6.781 23.609 1 97.81 180 THR A O 1
ATOM 1417 N N . ASN A 1 181 ? 1.886 7.273 23.688 1 98.56 181 ASN A N 1
ATOM 1418 C CA . ASN A 1 181 ? 1.75 8.531 22.969 1 98.56 181 ASN A CA 1
ATOM 1419 C C . ASN A 1 181 ? 1.391 8.305 21.5 1 98.56 181 ASN A C 1
ATOM 1421 O O . ASN A 1 181 ? 0.557 9.016 20.938 1 98.56 181 ASN A O 1
ATOM 1425 N N . VAL A 1 182 ? 2.012 7.27 20.906 1 98.44 182 VAL A N 1
ATOM 1426 C CA . VAL A 1 182 ? 1.696 6.938 19.516 1 98.44 182 VAL A CA 1
ATOM 1427 C C . VAL A 1 182 ? 0.221 6.562 19.406 1 98.44 182 VAL A C 1
ATOM 1429 O O . VAL A 1 182 ? -0.488 7.066 18.531 1 98.44 182 VAL A O 1
ATOM 1432 N N . PHE A 1 183 ? -0.274 5.75 20.344 1 98.38 183 PHE A N 1
ATOM 1433 C CA . PHE A 1 183 ? -1.661 5.301 20.312 1 98.38 183 PHE A CA 1
ATOM 1434 C C . PHE A 1 183 ? -2.613 6.469 20.547 1 98.38 183 PHE A C 1
ATOM 1436 O O . PHE A 1 183 ? -3.656 6.562 19.891 1 98.38 183 PHE A O 1
ATOM 1443 N N . ALA A 1 184 ? -2.254 7.352 21.469 1 98.44 184 ALA A N 1
ATOM 1444 C CA . ALA A 1 184 ? -3.107 8.5 21.75 1 98.44 184 ALA A CA 1
ATOM 1445 C C . ALA A 1 184 ? -3.258 9.398 20.531 1 98.44 184 ALA A C 1
ATOM 1447 O O . ALA A 1 184 ? -4.363 9.844 20.219 1 98.44 184 ALA A O 1
ATOM 1448 N N . ARG A 1 185 ? -2.18 9.664 19.875 1 98.44 185 ARG A N 1
ATOM 1449 C CA . ARG A 1 185 ? -2.199 10.516 18.688 1 98.44 185 ARG A CA 1
ATOM 1450 C C . ARG A 1 185 ? -2.959 9.852 17.547 1 98.44 185 ARG A C 1
ATOM 1452 O O . ARG A 1 185 ? -3.746 10.508 16.859 1 98.44 185 ARG A O 1
ATOM 1459 N N . LEU A 1 186 ? -2.789 8.5 17.375 1 98.38 186 LEU A N 1
ATOM 1460 C CA . LEU A 1 186 ? -3.508 7.758 16.344 1 98.38 186 LEU A CA 1
ATOM 1461 C C . LEU A 1 186 ? -5.008 7.754 16.625 1 98.38 186 LEU A C 1
ATOM 1463 O O . LEU A 1 186 ? -5.812 7.938 15.711 1 98.38 186 LEU A O 1
ATOM 1467 N N . LYS A 1 187 ? -5.375 7.539 17.844 1 98.06 187 LYS A N 1
ATOM 1468 C CA . LYS A 1 187 ? -6.781 7.52 18.234 1 98.06 187 LYS A CA 1
ATOM 1469 C C . LYS A 1 187 ? -7.441 8.875 17.969 1 98.06 187 LYS A C 1
ATOM 1471 O O . LYS A 1 187 ? -8.547 8.938 17.438 1 98.06 187 LYS A O 1
ATOM 1476 N N . ALA A 1 188 ? -6.746 9.945 18.359 1 98.62 188 ALA A N 1
ATOM 1477 C CA . ALA A 1 188 ? -7.254 11.289 18.094 1 98.62 188 ALA A CA 1
ATOM 1478 C C . ALA A 1 188 ? -7.477 11.508 16.609 1 98.62 188 ALA A C 1
ATOM 1480 O O . ALA A 1 188 ? -8.523 12.016 16.188 1 98.62 188 ALA A O 1
ATOM 1481 N N . LEU A 1 189 ? -6.52 11.086 15.836 1 98.69 189 LEU A N 1
ATOM 1482 C CA . LEU A 1 189 ? -6.555 11.266 14.391 1 98.69 189 LEU A CA 1
ATOM 1483 C C . LEU A 1 189 ? -7.715 10.492 13.773 1 98.69 189 LEU A C 1
ATOM 1485 O O . LEU A 1 189 ? -8.438 11.023 12.93 1 98.69 189 LEU A O 1
ATOM 1489 N N . MET A 1 190 ? -7.918 9.242 14.188 1 98.5 190 MET A N 1
ATOM 1490 C CA . MET A 1 190 ? -8.914 8.352 13.609 1 98.5 190 MET A CA 1
ATOM 1491 C C . MET A 1 190 ? -10.328 8.836 13.922 1 98.5 190 MET A C 1
ATOM 1493 O O . MET A 1 190 ? -11.273 8.508 13.203 1 98.5 190 MET A O 1
ATOM 1497 N N . ARG A 1 191 ? -10.516 9.68 14.922 1 97.94 191 ARG A N 1
ATOM 1498 C CA . ARG A 1 191 ? -11.836 10.125 15.367 1 97.94 191 ARG A CA 1
ATOM 1499 C C . ARG A 1 191 ? -12.242 11.422 14.68 1 97.94 191 ARG A C 1
ATOM 1501 O O . ARG A 1 191 ? -13.383 11.867 14.797 1 97.94 191 ARG A O 1
ATOM 1508 N N . PHE A 1 192 ? -11.359 11.969 13.961 1 98.38 192 PHE A N 1
ATOM 1509 C CA . PHE A 1 192 ? -11.648 13.266 13.352 1 98.38 192 PHE A CA 1
ATOM 1510 C C . PHE A 1 192 ? -12.766 13.141 12.328 1 98.38 192 PHE A C 1
ATOM 1512 O O . PHE A 1 192 ? -12.781 12.211 11.523 1 98.38 192 PHE A O 1
ATOM 1519 N N . GLN A 1 193 ? -13.633 14.125 12.32 1 98.19 193 GLN A N 1
ATOM 1520 C CA . GLN A 1 193 ? -14.664 14.383 11.32 1 98.19 193 GLN A CA 1
ATOM 1521 C C . GLN A 1 193 ? -14.82 15.883 11.07 1 98.19 193 GLN A C 1
ATOM 1523 O O . GLN A 1 193 ? -14.953 16.656 12.008 1 98.19 193 GLN A O 1
ATOM 1528 N N . LEU A 1 194 ? -14.734 16.219 9.82 1 98.44 194 LEU A N 1
ATOM 1529 C CA . LEU A 1 194 ? -15 17.609 9.461 1 98.44 194 LEU A CA 1
ATOM 1530 C C . LEU A 1 194 ? -16.438 18 9.805 1 98.44 194 LEU A C 1
ATOM 1532 O O . LEU A 1 194 ? -17.375 17.328 9.391 1 98.44 194 LEU A O 1
ATOM 1536 N N . GLN A 1 195 ? -16.594 19.016 10.602 1 97.81 195 GLN A N 1
ATOM 1537 C CA . GLN A 1 195 ? -17.906 19.438 11.094 1 97.81 195 GLN A CA 1
ATOM 1538 C C . GLN A 1 195 ? -18.25 20.828 10.562 1 97.81 195 GLN A C 1
ATOM 1540 O O . GLN A 1 195 ? -17.406 21.516 9.992 1 97.81 195 GLN A O 1
ATOM 1545 N N . ALA A 1 196 ? -19.484 21.219 10.805 1 97.56 196 ALA A N 1
ATOM 1546 C CA . ALA A 1 196 ? -20 22.516 10.367 1 97.56 196 ALA A CA 1
ATOM 1547 C C . ALA A 1 196 ? -19.172 23.656 10.945 1 97.56 196 ALA A C 1
ATOM 1549 O O . ALA A 1 196 ? -18.969 24.688 10.289 1 97.56 196 ALA A O 1
ATOM 1550 N N . GLU A 1 197 ? -18.719 23.438 12.164 1 97.62 197 GLU A N 1
ATOM 1551 C CA . GLU A 1 197 ? -17.906 24.469 12.82 1 97.62 197 GLU A CA 1
ATOM 1552 C C . GLU A 1 197 ? -16.594 24.703 12.086 1 97.62 197 GLU A C 1
ATOM 1554 O O . GLU A 1 197 ? -16.094 25.812 12.031 1 97.62 197 GLU A O 1
ATOM 1559 N N . HIS A 1 198 ? -16.016 23.641 11.594 1 98.25 198 HIS A N 1
ATOM 1560 C CA . HIS A 1 198 ? -14.805 23.781 10.797 1 98.25 198 HIS A CA 1
ATOM 1561 C C . HIS A 1 198 ? -15.07 24.594 9.531 1 98.25 198 HIS A C 1
ATOM 1563 O O . HIS A 1 198 ? -14.297 25.484 9.188 1 98.25 198 HIS A O 1
ATOM 1569 N N . LEU A 1 199 ? -16.156 24.266 8.891 1 98.12 199 LEU A N 1
ATOM 1570 C CA . LEU A 1 199 ? -16.531 24.922 7.641 1 98.12 199 LEU A CA 1
ATOM 1571 C C . LEU A 1 199 ? -16.719 26.422 7.852 1 98.12 199 LEU A C 1
ATOM 1573 O O . LEU A 1 199 ? -16.234 27.234 7.066 1 98.12 199 LEU A O 1
ATOM 1577 N N . GLN A 1 200 ? -17.422 26.703 8.906 1 97.81 200 GLN A N 1
ATOM 1578 C CA . GLN A 1 200 ? -17.656 28.109 9.219 1 97.81 200 GLN A CA 1
ATOM 1579 C C . GLN A 1 200 ? -16.344 28.828 9.516 1 97.81 200 GLN A C 1
ATOM 1581 O O . GLN A 1 200 ? -16.125 29.953 9.07 1 97.81 200 GLN A O 1
ATOM 1586 N N . ALA A 1 201 ? -15.469 28.156 10.211 1 98.38 201 ALA A N 1
ATOM 1587 C CA . ALA A 1 201 ? -14.211 28.75 10.633 1 98.38 201 ALA A CA 1
ATOM 1588 C C . ALA A 1 201 ? -13.289 28.984 9.438 1 98.38 201 ALA A C 1
ATOM 1590 O O . ALA A 1 201 ? -12.453 29.891 9.469 1 98.38 201 ALA A O 1
ATOM 1591 N N . LEU A 1 202 ? -13.461 28.234 8.367 1 98.5 202 LEU A N 1
ATOM 1592 C CA . LEU 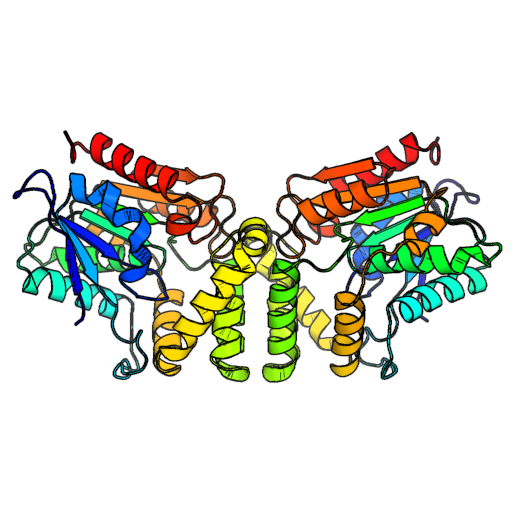A 1 202 ? -12.539 28.266 7.246 1 98.5 202 LEU A CA 1
ATOM 1593 C C . LEU A 1 202 ? -13.117 29.078 6.086 1 98.5 202 LEU A C 1
ATOM 1595 O O . LEU A 1 202 ? -12.516 29.156 5.016 1 98.5 202 LEU A O 1
ATOM 1599 N N . GLN A 1 203 ? -14.227 29.703 6.32 1 96.81 203 GLN A N 1
ATOM 1600 C CA . GLN A 1 203 ? -14.984 30.312 5.238 1 96.81 203 GLN A CA 1
ATOM 1601 C C . GLN A 1 203 ? -14.18 31.422 4.559 1 96.81 203 GLN A C 1
ATOM 1603 O O . GLN A 1 203 ? -14.312 31.641 3.355 1 96.81 203 GLN A O 1
ATOM 1608 N N . ASP A 1 204 ? -13.336 32.125 5.309 1 96.19 204 ASP A N 1
ATOM 1609 C CA . ASP A 1 204 ? -12.602 33.281 4.75 1 96.19 204 ASP A CA 1
ATOM 1610 C C . ASP A 1 204 ? -11.133 32.938 4.555 1 96.19 204 ASP A C 1
ATOM 1612 O O . ASP A 1 204 ? -10.32 33.812 4.238 1 96.19 204 ASP A O 1
ATOM 1616 N N . THR A 1 205 ? -10.703 31.719 4.82 1 98.44 205 THR A N 1
ATOM 1617 C CA . THR A 1 205 ? -9.336 31.234 4.652 1 98.44 205 THR A CA 1
ATOM 1618 C C . THR A 1 205 ? -9.125 30.703 3.24 1 98.44 205 THR A C 1
ATOM 1620 O O . THR A 1 205 ? -9.938 29.938 2.73 1 98.44 205 THR A O 1
ATOM 1623 N N . ALA A 1 206 ? -8.07 31.156 2.529 1 98.75 206 ALA A N 1
ATOM 1624 C CA . ALA A 1 206 ? -7.738 30.547 1.246 1 98.75 206 ALA A CA 1
ATOM 1625 C C . ALA A 1 206 ? -7.332 29.094 1.423 1 98.75 206 ALA A C 1
ATOM 1627 O O . ALA A 1 206 ? -6.453 28.781 2.23 1 98.75 206 ALA A O 1
ATOM 1628 N N . ILE A 1 207 ? -8 28.156 0.689 1 98.88 207 ILE A N 1
ATOM 1629 C CA . ILE A 1 207 ? -7.785 26.734 0.894 1 98.88 207 ILE A CA 1
ATOM 1630 C C . ILE A 1 207 ? -7.062 26.141 -0.315 1 98.88 207 ILE A C 1
ATOM 1632 O O . ILE A 1 207 ? -7.434 26.406 -1.46 1 98.88 207 ILE A O 1
ATOM 1636 N N . HIS A 1 208 ? -6.008 25.391 -0.065 1 98.94 208 HIS A N 1
ATOM 1637 C CA . HIS A 1 208 ? -5.273 24.594 -1.039 1 98.94 208 HIS A CA 1
ATOM 1638 C C . HIS A 1 208 ? -5.246 23.125 -0.634 1 98.94 208 HIS A C 1
ATOM 1640 O O . HIS A 1 208 ? -4.82 22.781 0.473 1 98.94 208 HIS A O 1
ATOM 1646 N N . ILE A 1 209 ? -5.82 22.25 -1.477 1 98.94 209 ILE A N 1
ATOM 1647 C CA . ILE A 1 209 ? -5.809 20.812 -1.207 1 98.94 209 ILE A CA 1
ATOM 1648 C C . ILE A 1 209 ? -4.906 20.109 -2.215 1 98.94 209 ILE A C 1
ATOM 1650 O O . ILE A 1 209 ? -5.074 20.266 -3.428 1 98.94 209 ILE A O 1
ATOM 1654 N N . VAL A 1 210 ? -3.893 19.391 -1.722 1 98.94 210 VAL A N 1
ATOM 1655 C CA . VAL A 1 210 ? -2.959 18.641 -2.555 1 98.94 210 VAL A CA 1
ATOM 1656 C C . VAL A 1 210 ? -3.033 17.156 -2.209 1 98.94 210 VAL A C 1
ATOM 1658 O O . VAL A 1 210 ? -3.078 16.797 -1.032 1 98.94 210 VAL A O 1
ATOM 1661 N N . ALA A 1 211 ? -3.154 16.328 -3.141 1 98.81 211 ALA A N 1
ATOM 1662 C CA . ALA A 1 211 ? -3.158 14.875 -2.955 1 98.81 211 ALA A CA 1
ATOM 1663 C C . ALA A 1 211 ? -2.316 14.18 -4.023 1 98.81 211 ALA A C 1
ATOM 1665 O O . ALA A 1 211 ? -1.822 14.828 -4.949 1 98.81 211 ALA A O 1
ATOM 1666 N N . ASN A 1 212 ? -2.068 12.992 -3.855 1 98.75 212 ASN A N 1
ATOM 1667 C CA . ASN A 1 212 ? -1.362 12.141 -4.809 1 98.75 212 ASN A CA 1
ATOM 1668 C C . ASN A 1 212 ? -2.219 10.953 -5.242 1 98.75 212 ASN A C 1
ATOM 1670 O O . ASN A 1 212 ? -2.77 10.242 -4.406 1 98.75 212 ASN A O 1
ATOM 1674 N N . GLN A 1 213 ? -2.258 10.766 -6.52 1 97.81 213 GLN A N 1
ATOM 1675 C CA . GLN A 1 213 ? -3.102 9.703 -7.059 1 97.81 213 GLN A CA 1
ATOM 1676 C C . GLN A 1 213 ? -2.686 8.336 -6.523 1 97.81 213 GLN A C 1
ATOM 1678 O O . GLN A 1 213 ? -3.529 7.465 -6.309 1 97.81 213 GLN A O 1
ATOM 1683 N N . ASP A 1 214 ? -1.416 8.164 -6.273 1 97.81 214 ASP A N 1
ATOM 1684 C CA . ASP A 1 214 ? -0.892 6.859 -5.887 1 97.81 214 ASP A CA 1
ATOM 1685 C C . ASP A 1 214 ? -0.705 6.766 -4.375 1 97.81 214 ASP A C 1
ATOM 1687 O O . ASP A 1 214 ? 0.061 5.93 -3.889 1 97.81 214 ASP A O 1
ATOM 1691 N N . ASP A 1 215 ? -1.369 7.68 -3.602 1 98.69 215 ASP A N 1
ATOM 1692 C CA . ASP A 1 215 ? -1.319 7.598 -2.145 1 98.69 215 ASP A CA 1
ATOM 1693 C C . ASP A 1 215 ? -1.968 6.309 -1.646 1 98.69 215 ASP A C 1
ATOM 1695 O O . ASP A 1 215 ? -3.178 6.121 -1.787 1 98.69 215 ASP A O 1
ATOM 1699 N N . PHE A 1 216 ? -1.165 5.504 -1.049 1 98.69 216 PHE A N 1
ATOM 1700 C CA . PHE A 1 216 ? -1.651 4.223 -0.544 1 98.69 216 PHE A CA 1
ATOM 1701 C C . PHE A 1 216 ? -2.404 4.41 0.768 1 98.69 216 PHE A C 1
ATOM 1703 O O . PHE A 1 216 ? -3.402 3.732 1.02 1 98.69 216 PHE A O 1
ATOM 1710 N N . LEU A 1 217 ? -2.002 5.262 1.567 1 98.88 217 LEU A N 1
ATOM 1711 C CA . LEU A 1 217 ? -2.533 5.41 2.918 1 98.88 217 LEU A CA 1
ATOM 1712 C C . LEU A 1 217 ? -3.871 6.141 2.898 1 98.88 217 LEU A C 1
ATOM 1714 O O . LEU A 1 217 ? -4.824 5.715 3.555 1 98.88 217 LEU A O 1
ATOM 1718 N N . VAL A 1 218 ? -3.902 7.262 2.211 1 98.88 218 VAL A N 1
ATOM 1719 C CA . VAL A 1 218 ? -5.117 8.062 2.086 1 98.88 218 VAL A CA 1
ATOM 1720 C C . VAL A 1 218 ? -5.539 8.133 0.62 1 98.88 218 VAL A C 1
ATOM 1722 O O . VAL A 1 218 ? -4.949 8.875 -0.168 1 98.88 218 VAL A O 1
ATOM 1725 N N . PRO A 1 219 ? -6.59 7.445 0.25 1 98.56 219 PRO A N 1
ATOM 1726 C CA . PRO A 1 219 ? -7.02 7.484 -1.149 1 98.56 219 PRO A CA 1
ATOM 1727 C C . PRO A 1 219 ? -7.312 8.898 -1.639 1 98.56 219 PRO A C 1
ATOM 1729 O O . PRO A 1 219 ? -7.887 9.703 -0.901 1 98.56 219 PRO A O 1
ATOM 1732 N N . ALA A 1 220 ? -6.965 9.156 -2.859 1 98.06 220 ALA A N 1
ATOM 1733 C CA . ALA A 1 220 ? -7.031 10.5 -3.428 1 98.06 220 ALA A CA 1
ATOM 1734 C C . ALA A 1 220 ? -8.453 11.047 -3.379 1 98.06 220 ALA A C 1
ATOM 1736 O O . ALA A 1 220 ? -8.664 12.258 -3.254 1 98.06 220 ALA A O 1
ATOM 1737 N N . HIS A 1 221 ? -9.43 10.164 -3.443 1 98.38 221 HIS A N 1
ATOM 1738 C CA . HIS A 1 221 ? -10.812 10.641 -3.471 1 98.38 221 HIS A CA 1
ATOM 1739 C C . HIS A 1 221 ? -11.18 11.336 -2.168 1 98.38 221 HIS A C 1
ATOM 1741 O O . HIS A 1 221 ? -12.133 12.117 -2.123 1 98.38 221 HIS A O 1
ATOM 1747 N N . LYS A 1 222 ? -10.453 11.07 -1.111 1 98.62 222 LYS A N 1
ATOM 1748 C CA . LYS A 1 222 ? -10.75 11.734 0.152 1 98.62 222 LYS A CA 1
ATOM 1749 C C . LYS A 1 222 ? -10.438 13.227 0.071 1 98.62 222 LYS A C 1
ATOM 1751 O O . LYS A 1 222 ? -11.094 14.039 0.732 1 98.62 222 LYS A O 1
ATOM 1756 N N . SER A 1 223 ? -9.414 13.602 -0.697 1 98.69 223 SER A N 1
ATOM 1757 C CA . SER A 1 223 ? -9.156 15.016 -0.94 1 98.69 223 SER A CA 1
ATOM 1758 C C . SER A 1 223 ? -10.273 15.648 -1.769 1 98.69 223 SER A C 1
ATOM 1760 O O . SER A 1 223 ? -10.609 16.812 -1.576 1 98.69 223 SER A O 1
ATOM 1762 N N . GLN A 1 224 ? -10.82 14.891 -2.68 1 98.31 224 GLN A N 1
ATOM 1763 C CA . GLN A 1 224 ? -11.977 15.359 -3.428 1 98.31 224 GLN A CA 1
ATOM 1764 C C . GLN A 1 224 ? -13.18 15.57 -2.51 1 98.31 224 GLN A C 1
ATOM 1766 O O . GLN A 1 224 ? -13.906 16.562 -2.643 1 98.31 224 GLN A O 1
ATOM 1771 N N . ASP A 1 225 ? -13.398 14.586 -1.595 1 98.5 225 ASP A N 1
ATOM 1772 C CA . ASP A 1 225 ? -14.461 14.734 -0.602 1 98.5 225 ASP A CA 1
ATOM 1773 C C . ASP A 1 225 ? -14.273 16.016 0.211 1 98.5 225 ASP A C 1
ATOM 1775 O O . ASP A 1 225 ? -15.234 16.766 0.429 1 98.5 225 ASP A O 1
ATOM 1779 N N . LEU A 1 226 ? -13.07 16.172 0.658 1 98.44 226 LEU A N 1
ATOM 1780 C CA . LEU A 1 226 ? -12.727 17.344 1.456 1 98.44 226 LEU A CA 1
ATOM 1781 C C . LEU A 1 226 ? -13 18.641 0.681 1 98.44 226 LEU A C 1
ATOM 1783 O O . LEU A 1 226 ? -13.602 19.562 1.212 1 98.44 226 LEU A O 1
ATOM 1787 N N . PHE A 1 227 ? -12.617 18.719 -0.561 1 98.69 227 PHE A N 1
ATOM 1788 C CA . PHE A 1 227 ? -12.828 19.875 -1.433 1 98.69 227 PHE A CA 1
ATOM 1789 C C . PHE A 1 227 ? -14.32 20.172 -1.581 1 98.69 227 PHE A C 1
ATOM 1791 O O . PHE A 1 227 ? -14.734 21.328 -1.462 1 98.69 227 PHE A O 1
ATOM 1798 N N . THR A 1 228 ? -15.047 19.141 -1.83 1 98.5 228 THR A N 1
ATOM 1799 C CA . THR A 1 228 ? -16.484 19.281 -2.018 1 98.5 228 THR A CA 1
ATOM 1800 C C . THR A 1 228 ? -17.141 19.812 -0.749 1 98.5 228 THR A C 1
ATOM 1802 O O . THR A 1 228 ? -17.969 20.734 -0.812 1 98.5 228 THR A O 1
ATOM 1805 N N . LYS A 1 229 ? -16.781 19.328 0.386 1 98.12 229 LYS A N 1
ATOM 1806 C CA . LYS A 1 229 ? -17.391 19.719 1.652 1 98.12 229 LYS A CA 1
ATOM 1807 C C . LYS A 1 229 ? -17 21.141 2.043 1 98.12 229 LYS A C 1
ATOM 1809 O O . LYS A 1 229 ? -17.828 21.891 2.568 1 98.12 229 LYS A O 1
ATOM 1814 N N . LEU A 1 230 ? -15.758 21.469 1.847 1 98.12 230 LEU A N 1
ATOM 1815 C CA . LEU A 1 230 ? -15.305 22.812 2.18 1 98.12 230 LEU A CA 1
ATOM 1816 C C . LEU A 1 230 ? -15.977 23.844 1.286 1 98.12 230 LEU A C 1
ATOM 1818 O O . LEU A 1 230 ? -16.219 24.984 1.716 1 98.12 230 LEU A O 1
ATOM 1822 N N . GLY A 1 231 ? -16.188 23.516 0.006 1 97.44 231 GLY A N 1
ATOM 1823 C CA . GLY A 1 231 ? -17 24.328 -0.894 1 97.44 231 GLY A CA 1
ATOM 1824 C C . GLY A 1 231 ? -16.203 25.406 -1.609 1 97.44 231 GLY A C 1
ATOM 1825 O O . GLY A 1 231 ? -16.766 26.156 -2.408 1 97.44 231 GLY A O 1
ATOM 1826 N N . HIS A 1 232 ? -14.93 25.594 -1.27 1 97.94 232 HIS A N 1
ATOM 1827 C CA . HIS A 1 232 ? -14.078 26.562 -1.952 1 97.94 232 HIS A CA 1
ATOM 1828 C C . HIS A 1 232 ? -12.609 26.156 -1.882 1 97.94 232 HIS A C 1
ATOM 1830 O O . HIS A 1 232 ? -12.258 25.219 -1.159 1 97.94 232 HIS A O 1
ATOM 1836 N N . GLY A 1 233 ? -11.742 26.844 -2.662 1 98.06 233 GLY A N 1
ATOM 1837 C CA . GLY A 1 233 ? -10.32 26.547 -2.693 1 98.06 233 GLY A CA 1
ATOM 1838 C C . GLY A 1 233 ? -9.867 25.922 -3.998 1 98.06 233 GLY A C 1
ATOM 1839 O O . GLY A 1 233 ? -10.578 25.984 -5.004 1 98.06 233 GLY A O 1
ATOM 1840 N N . GLN A 1 234 ? -8.617 25.422 -3.934 1 98.69 234 GLN A N 1
ATOM 1841 C CA . GLN A 1 234 ? -8.008 24.781 -5.09 1 98.69 234 GLN A CA 1
ATOM 1842 C C . GLN A 1 234 ? -7.602 23.344 -4.766 1 98.69 234 GLN A C 1
ATOM 1844 O O . GLN A 1 234 ? -7.016 23.078 -3.715 1 98.69 234 GLN A O 1
ATOM 1849 N N . LEU A 1 235 ? -8.016 22.453 -5.637 1 98.75 235 LEU A N 1
ATOM 1850 C CA . LEU A 1 235 ? -7.629 21.047 -5.52 1 98.75 235 LEU A CA 1
ATOM 1851 C C . LEU A 1 235 ? -6.598 20.672 -6.578 1 98.75 235 LEU A C 1
ATOM 1853 O O . LEU A 1 235 ? -6.812 20.906 -7.77 1 98.75 235 LEU A O 1
ATOM 1857 N N . CYS A 1 236 ? -5.457 20.156 -6.129 1 98.69 236 CYS A N 1
ATOM 1858 C CA . CYS A 1 236 ? -4.414 19.656 -7.012 1 98.69 236 CYS A CA 1
ATOM 1859 C C . CYS A 1 236 ? -4.082 18.203 -6.695 1 98.69 236 CYS A C 1
ATOM 1861 O O . CYS A 1 236 ? -3.594 17.891 -5.605 1 98.69 236 CYS A O 1
ATOM 1863 N N . ILE A 1 237 ? -4.301 17.312 -7.629 1 98.5 237 ILE A N 1
ATOM 1864 C CA . ILE A 1 237 ? -3.934 15.906 -7.449 1 98.5 237 ILE A CA 1
ATOM 1865 C C . ILE A 1 237 ? -2.721 15.578 -8.32 1 98.5 237 ILE A C 1
ATOM 1867 O O . ILE A 1 237 ? -2.818 15.547 -9.547 1 98.5 237 ILE A O 1
ATOM 1871 N N . LEU A 1 238 ? -1.614 15.359 -7.719 1 98.38 238 LEU A N 1
ATOM 1872 C CA . LEU A 1 238 ? -0.396 14.961 -8.414 1 98.38 238 LEU A CA 1
ATOM 1873 C C . LEU A 1 238 ? -0.446 13.484 -8.797 1 98.38 238 LEU A C 1
ATOM 1875 O O . LEU A 1 238 ? -1.018 12.672 -8.07 1 98.38 238 LEU A O 1
ATOM 1879 N N . PRO A 1 239 ? 0.19 13.141 -9.898 1 97 239 PRO A N 1
ATOM 1880 C CA . PRO A 1 239 ? 0.089 11.75 -10.359 1 97 239 PRO A CA 1
ATOM 1881 C C . PRO A 1 239 ? 0.854 10.773 -9.469 1 97 239 PRO A C 1
ATOM 1883 O O . PRO A 1 239 ? 0.483 9.602 -9.375 1 97 239 PRO A O 1
ATOM 1886 N N . SER A 1 240 ? 1.938 11.266 -8.891 1 97.38 240 SER A N 1
ATOM 1887 C CA . SER A 1 240 ? 2.785 10.367 -8.117 1 97.38 240 SER A CA 1
ATOM 1888 C C . SER A 1 240 ? 3.336 11.055 -6.875 1 97.38 240 SER A C 1
ATOM 1890 O O . SER A 1 240 ? 3.176 12.266 -6.711 1 97.38 240 SER A O 1
ATOM 1892 N N . GLY A 1 241 ? 3.873 10.289 -5.988 1 98.44 241 GLY A N 1
ATOM 1893 C CA . GLY A 1 241 ? 4.531 10.781 -4.789 1 98.44 241 GLY A CA 1
ATOM 1894 C C . GLY A 1 241 ? 4.051 10.102 -3.523 1 98.44 241 GLY A C 1
ATOM 1895 O O . GLY A 1 241 ? 4.684 10.211 -2.473 1 98.44 241 GLY A O 1
ATOM 1896 N N . ALA A 1 242 ? 2.926 9.367 -3.666 1 98.69 242 ALA A N 1
ATOM 1897 C CA . ALA A 1 242 ? 2.318 8.648 -2.551 1 98.69 242 ALA A CA 1
ATOM 1898 C C . ALA A 1 242 ? 2.02 9.586 -1.385 1 98.69 242 ALA A C 1
ATOM 1900 O O . ALA A 1 242 ? 1.511 10.688 -1.584 1 98.69 242 ALA A O 1
ATOM 1901 N N . HIS A 1 243 ? 2.104 9.141 -0.135 1 98.88 243 HIS A N 1
ATOM 1902 C CA . HIS A 1 243 ? 1.642 9.898 1.022 1 98.88 243 HIS A CA 1
ATOM 1903 C C . HIS A 1 243 ? 2.676 10.938 1.451 1 98.88 243 HIS A C 1
ATOM 1905 O O . HIS A 1 243 ? 2.355 11.875 2.188 1 98.88 243 HIS A O 1
ATOM 1911 N N . ALA A 1 244 ? 3.918 10.805 0.996 1 98.69 244 ALA A N 1
ATOM 1912 C CA . ALA A 1 244 ? 4.977 11.734 1.382 1 98.69 244 ALA A CA 1
ATOM 1913 C C . ALA A 1 244 ? 5.645 12.344 0.154 1 98.69 244 ALA A C 1
ATOM 1915 O O . ALA A 1 244 ? 6.871 12.312 0.025 1 98.69 244 ALA A O 1
ATOM 1916 N N . SER A 1 245 ? 4.805 12.961 -0.654 1 98.62 245 SER A N 1
ATOM 1917 C CA . SER A 1 245 ? 5.328 13.617 -1.848 1 98.62 245 SER A CA 1
ATOM 1918 C C . SER A 1 245 ? 6.23 14.789 -1.483 1 98.62 245 SER A C 1
ATOM 1920 O O . SER A 1 245 ? 6.984 15.289 -2.324 1 98.62 245 SER A O 1
ATOM 1922 N N . THR A 1 246 ? 6.227 15.305 -0.186 1 98.56 246 THR A N 1
ATOM 1923 C CA . THR A 1 246 ? 7.164 16.297 0.317 1 98.56 246 THR A CA 1
ATOM 1924 C C . THR A 1 246 ? 8.602 15.812 0.154 1 98.56 246 THR A C 1
ATOM 1926 O O . THR A 1 246 ? 9.523 16.625 0.013 1 98.56 246 THR A O 1
ATOM 1929 N N . VAL A 1 247 ? 8.766 14.461 0.104 1 98.19 247 VAL A N 1
ATOM 1930 C CA . VAL A 1 247 ? 10.086 13.844 -0.002 1 98.19 247 VAL A CA 1
ATOM 1931 C C . VAL A 1 247 ? 10.297 13.32 -1.419 1 98.19 247 VAL A C 1
ATOM 1933 O O . VAL A 1 247 ? 11.289 13.648 -2.068 1 98.19 247 VAL A O 1
ATOM 1936 N N . THR A 1 248 ? 9.328 12.594 -1.997 1 98.62 248 THR A N 1
ATOM 1937 C CA . THR A 1 248 ? 9.531 11.828 -3.223 1 98.62 248 THR A CA 1
ATOM 1938 C C . THR A 1 248 ? 9.367 12.719 -4.449 1 98.62 248 THR A C 1
ATOM 1940 O O . THR A 1 248 ? 9.875 12.398 -5.527 1 98.62 248 THR A O 1
ATOM 1943 N N . GLU A 1 249 ? 8.578 13.805 -4.309 1 98.44 249 GLU A N 1
ATOM 1944 C CA . GLU A 1 249 ? 8.328 14.758 -5.387 1 98.44 249 GLU A CA 1
ATOM 1945 C C . GLU A 1 249 ? 8.469 16.188 -4.895 1 98.44 249 GLU A C 1
ATOM 1947 O O . GLU A 1 249 ? 7.594 17.031 -5.141 1 98.44 249 GLU A O 1
ATOM 1952 N N . SER A 1 250 ? 9.555 16.484 -4.215 1 98.38 250 SER A N 1
ATOM 1953 C CA . SER A 1 250 ? 9.719 17.734 -3.48 1 98.38 250 SER A CA 1
ATOM 1954 C C . SER A 1 250 ? 9.68 18.938 -4.422 1 98.38 250 SER A C 1
ATOM 1956 O O . SER A 1 250 ? 9.031 19.938 -4.129 1 98.38 250 SER A O 1
ATOM 1958 N N . GLN A 1 251 ? 10.344 18.859 -5.566 1 97.94 251 GLN A N 1
ATOM 1959 C CA . GLN A 1 251 ? 10.406 20 -6.488 1 97.94 251 GLN A CA 1
ATOM 1960 C C . GLN A 1 251 ? 9.023 20.328 -7.043 1 97.94 251 GLN A C 1
ATOM 1962 O O . GLN A 1 251 ? 8.609 21.484 -7.023 1 97.94 251 GLN A O 1
ATOM 1967 N N . GLN A 1 252 ? 8.383 19.297 -7.496 1 98.38 252 GLN A N 1
ATOM 1968 C CA . GLN A 1 252 ? 7.051 19.5 -8.047 1 98.38 252 GLN A CA 1
ATOM 1969 C C . GLN A 1 252 ? 6.094 20.031 -6.984 1 98.38 252 GLN A C 1
ATOM 1971 O O . GLN A 1 252 ? 5.273 20.906 -7.266 1 98.38 252 GLN A O 1
ATOM 1976 N N . LEU A 1 253 ? 6.184 19.5 -5.805 1 98.69 253 LEU A N 1
ATOM 1977 C CA . LEU A 1 253 ? 5.305 19.922 -4.723 1 98.69 253 LEU A CA 1
ATOM 1978 C C . LEU A 1 253 ? 5.582 21.375 -4.344 1 98.69 253 LEU A C 1
ATOM 1980 O O . LEU A 1 253 ? 4.648 22.156 -4.152 1 98.69 253 LEU A O 1
ATOM 1984 N N . ASN A 1 254 ? 6.844 21.781 -4.25 1 98.56 254 ASN A N 1
ATOM 1985 C CA . ASN A 1 254 ? 7.203 23.156 -3.949 1 98.56 254 ASN A CA 1
ATOM 1986 C C . ASN A 1 254 ? 6.648 24.125 -4.996 1 98.56 254 ASN A C 1
ATOM 1988 O O . ASN A 1 254 ? 6.141 25.188 -4.652 1 98.56 254 ASN A O 1
ATOM 1992 N N . GLN A 1 255 ? 6.758 23.703 -6.227 1 98.12 255 GLN A N 1
ATOM 1993 C CA . GLN A 1 255 ? 6.215 24.531 -7.293 1 98.12 255 GLN A CA 1
ATOM 1994 C C . GLN A 1 255 ? 4.699 24.672 -7.164 1 98.12 255 GLN A C 1
ATOM 1996 O O . GLN A 1 255 ? 4.145 25.75 -7.426 1 98.12 255 GLN A O 1
ATOM 2001 N N . THR A 1 256 ? 4.066 23.578 -6.781 1 98.5 256 THR A N 1
ATOM 2002 C CA . THR A 1 256 ? 2.623 23.594 -6.57 1 98.5 256 THR A CA 1
ATOM 2003 C C . THR A 1 256 ? 2.248 24.594 -5.477 1 98.5 256 THR A C 1
ATOM 2005 O O . THR A 1 256 ? 1.273 25.344 -5.613 1 98.5 256 THR A O 1
ATOM 2008 N N . PHE A 1 257 ? 3.027 24.672 -4.387 1 98.62 257 PHE A N 1
ATOM 2009 C CA . PHE A 1 257 ? 2.799 25.641 -3.314 1 98.62 257 PHE A CA 1
ATOM 2010 C C . PHE A 1 257 ? 2.941 27.062 -3.83 1 98.62 257 PHE A C 1
ATOM 2012 O O . PHE A 1 257 ? 2.078 27.906 -3.578 1 98.62 257 PHE A O 1
ATOM 2019 N N . ILE A 1 258 ? 4.031 27.344 -4.559 1 97.88 258 ILE A N 1
ATOM 2020 C CA . ILE A 1 258 ? 4.352 28.672 -5.035 1 97.88 258 ILE A CA 1
ATOM 2021 C C . ILE A 1 258 ? 3.25 29.172 -5.973 1 97.88 258 ILE A C 1
ATOM 2023 O O . ILE A 1 258 ? 2.822 30.312 -5.891 1 97.88 258 ILE A O 1
ATOM 2027 N N . GLN A 1 259 ? 2.787 28.281 -6.824 1 97.94 259 GLN A N 1
ATOM 2028 C CA . GLN A 1 259 ? 1.71 28.625 -7.742 1 97.94 259 GLN A CA 1
ATOM 2029 C C . GLN A 1 259 ? 0.444 29.016 -6.98 1 97.94 259 GLN A C 1
ATOM 2031 O O . GLN A 1 259 ? -0.237 29.969 -7.348 1 97.94 259 GLN A O 1
ATOM 2036 N N . PHE A 1 260 ? 0.11 28.297 -5.98 1 98.56 260 PHE A N 1
ATOM 2037 C CA . PHE A 1 260 ? -1.056 28.609 -5.164 1 98.56 260 PHE A CA 1
ATOM 2038 C C . PHE A 1 260 ? -0.895 29.969 -4.5 1 98.56 260 PHE A C 1
ATOM 2040 O O . PHE A 1 260 ? -1.806 30.812 -4.543 1 98.56 260 PHE A O 1
ATOM 2047 N N . PHE A 1 261 ? 0.281 30.234 -3.893 1 98 261 PHE A N 1
ATOM 2048 C CA . PHE A 1 261 ? 0.512 31.484 -3.182 1 98 261 PHE A CA 1
ATOM 2049 C C . PHE A 1 261 ? 0.456 32.656 -4.137 1 98 261 PHE A C 1
ATOM 2051 O O . PHE A 1 261 ? 0.012 33.75 -3.76 1 98 261 PHE A O 1
ATOM 2058 N N . HIS A 1 262 ? 0.862 32.469 -5.398 1 96.5 262 HIS A N 1
ATOM 2059 C CA . HIS A 1 262 ? 0.702 33.531 -6.41 1 96.5 262 HIS A CA 1
ATOM 2060 C C . HIS A 1 262 ? -0.771 33.75 -6.727 1 96.5 262 HIS A C 1
ATOM 2062 O O . HIS A 1 262 ? -1.196 34.906 -6.891 1 96.5 262 HIS A O 1
ATOM 2068 N N . SER A 1 263 ? -1.471 32.719 -6.809 1 96.5 263 SER A N 1
ATOM 2069 C CA . SER A 1 263 ? -2.871 32.781 -7.207 1 96.5 263 SER A CA 1
ATOM 2070 C C . SER A 1 263 ? -3.691 33.562 -6.18 1 96.5 263 SER A C 1
ATOM 2072 O O . SER A 1 263 ? -4.684 34.219 -6.523 1 96.5 263 SER A O 1
ATOM 2074 N N . ILE A 1 264 ? -3.328 33.5 -4.922 1 94.69 264 ILE A N 1
ATOM 2075 C CA . ILE A 1 264 ? -4.098 34.188 -3.889 1 94.69 264 ILE A CA 1
ATOM 2076 C C . ILE A 1 264 ? -3.422 35.531 -3.539 1 94.69 264 ILE A C 1
ATOM 2078 O O . ILE A 1 264 ? -3.729 36.125 -2.51 1 94.69 264 ILE A O 1
ATOM 2082 N N . LYS A 1 265 ? -2.391 35.938 -4.297 1 91.12 265 LYS A N 1
ATOM 2083 C CA . LYS A 1 265 ? -1.688 37.219 -4.215 1 91.12 265 LYS A CA 1
ATOM 2084 C C . LYS A 1 265 ? -0.943 37.344 -2.887 1 91.12 265 LYS A C 1
ATOM 2086 O O . LYS A 1 265 ? -0.89 38.438 -2.305 1 91.12 265 LYS A O 1
ATOM 2091 N N . ALA A 1 266 ? -0.527 36.219 -2.42 1 88.88 266 ALA A N 1
ATOM 2092 C CA . ALA A 1 266 ? 0.333 36.188 -1.239 1 88.88 266 ALA A CA 1
ATOM 2093 C C . ALA A 1 266 ? 1.787 36.469 -1.619 1 88.88 266 ALA A C 1
ATOM 2095 O O . ALA A 1 266 ? 2.6 36.844 -0.77 1 88.88 266 ALA A O 1
ATOM 2096 N N . LEU A 1 267 ? 2.088 36.156 -2.852 1 83.25 267 LEU A N 1
ATOM 2097 C CA . LEU A 1 267 ? 3.404 36.438 -3.416 1 83.25 267 LEU A CA 1
ATOM 2098 C C . LEU A 1 267 ? 3.297 37.375 -4.617 1 83.25 267 LEU A C 1
ATOM 2100 O O . LEU A 1 267 ? 2.289 37.344 -5.328 1 83.25 267 LEU A O 1
ATOM 2104 N N . SER A 1 268 ? 4.273 38.25 -4.699 1 70.69 268 SER A N 1
ATOM 2105 C CA . SER A 1 268 ? 4.312 39.156 -5.836 1 70.69 268 SER A CA 1
ATOM 2106 C C . SER A 1 268 ? 4.789 38.469 -7.102 1 70.69 268 SER A C 1
ATOM 2108 O O . SER A 1 268 ? 5.562 37.5 -7.031 1 70.69 268 SER A O 1
ATOM 2110 N N . MET B 1 1 ? -5.051 -34.594 -1.848 1 81.69 1 MET B N 1
ATOM 2111 C CA . MET B 1 1 ? -4.934 -33.406 -2.703 1 81.69 1 MET B CA 1
ATOM 2112 C C . MET B 1 1 ? -6.305 -32.969 -3.193 1 81.69 1 MET B C 1
ATOM 2114 O O . MET B 1 1 ? -7.082 -33.781 -3.709 1 81.69 1 MET B O 1
ATOM 2118 N N . LYS B 1 2 ? -6.797 -31.766 -2.943 1 94.31 2 LYS B N 1
ATOM 2119 C CA . LYS B 1 2 ? -8.086 -31.234 -3.367 1 94.31 2 LYS B CA 1
ATOM 2120 C C . LYS B 1 2 ? -7.965 -30.453 -4.676 1 94.31 2 LYS B C 1
ATOM 2122 O O . LYS B 1 2 ? -7.207 -29.484 -4.758 1 94.31 2 LYS B O 1
ATOM 2127 N N . TYR B 1 3 ? -8.625 -30.984 -5.746 1 98.19 3 TYR B N 1
ATOM 2128 C CA . TYR B 1 3 ? -8.602 -30.344 -7.055 1 98.19 3 TYR B CA 1
ATOM 2129 C C . TYR B 1 3 ? -9.984 -30.359 -7.691 1 98.19 3 TYR B C 1
ATOM 2131 O O . TYR B 1 3 ? -10.883 -31.078 -7.238 1 98.19 3 TYR B O 1
ATOM 2139 N N . TYR B 1 4 ? -10.219 -29.547 -8.695 1 98.5 4 TYR B N 1
ATOM 2140 C CA . TYR B 1 4 ? -11.469 -29.391 -9.422 1 98.5 4 TYR B CA 1
ATOM 2141 C C . TYR B 1 4 ? -11.227 -29.328 -10.922 1 98.5 4 TYR B C 1
ATOM 2143 O O . TYR B 1 4 ? -10.258 -28.719 -11.375 1 98.5 4 TYR B O 1
ATOM 2151 N N . ILE B 1 5 ? -12.125 -30.031 -11.641 1 97.88 5 ILE B N 1
ATOM 2152 C CA . ILE B 1 5 ? -12.055 -30 -13.102 1 97.88 5 ILE B CA 1
ATOM 2153 C C . ILE B 1 5 ? -13.312 -29.359 -13.664 1 97.88 5 ILE B C 1
ATOM 2155 O O . ILE B 1 5 ? -14.43 -29.719 -13.297 1 97.88 5 ILE B O 1
ATOM 2159 N N . TYR B 1 6 ? -13.117 -28.375 -14.484 1 98.06 6 TYR B N 1
ATOM 2160 C CA . TYR B 1 6 ? -14.18 -27.719 -15.242 1 98.06 6 TYR B CA 1
ATOM 2161 C C . TYR B 1 6 ? -14.047 -28 -16.734 1 98.06 6 TYR B C 1
ATOM 2163 O O . TYR B 1 6 ? -13.234 -27.391 -17.422 1 98.06 6 TYR B O 1
ATOM 2171 N N . PRO B 1 7 ? -14.852 -28.906 -17.25 1 96.81 7 PRO B N 1
ATOM 2172 C CA . PRO B 1 7 ? -14.719 -29.281 -18.672 1 96.81 7 PRO B CA 1
ATOM 2173 C C . PRO B 1 7 ? -15.055 -28.125 -19.609 1 96.81 7 PRO B C 1
ATOM 2175 O O . PRO B 1 7 ? -15.898 -27.297 -19.297 1 96.81 7 PRO B O 1
ATOM 2178 N N . CYS B 1 8 ? -14.398 -28.188 -20.734 1 96.5 8 CYS B N 1
ATOM 2179 C CA . CYS B 1 8 ? -14.711 -27.203 -21.766 1 96.5 8 CYS B CA 1
ATOM 2180 C C . CYS B 1 8 ? -16.156 -27.344 -22.234 1 96.5 8 CYS B C 1
ATOM 2182 O O . CYS B 1 8 ? -16.609 -28.453 -22.516 1 96.5 8 CYS B O 1
ATOM 2184 N N . SER B 1 9 ? -16.781 -26.297 -22.297 1 92 9 SER B N 1
ATOM 2185 C CA . SER B 1 9 ? -18.203 -26.328 -22.641 1 92 9 SER B CA 1
ATOM 2186 C C . SER B 1 9 ? -18.406 -26.484 -24.141 1 92 9 SER B C 1
ATOM 2188 O O . SER B 1 9 ? -19.469 -26.922 -24.578 1 92 9 SER B O 1
ATOM 2190 N N . SER B 1 10 ? -17.391 -26.266 -24.922 1 89.19 10 SER B N 1
ATOM 2191 C CA . SER B 1 10 ? -17.578 -26.203 -26.375 1 89.19 10 SER B CA 1
ATOM 2192 C C . SER B 1 10 ? -16.922 -27.406 -27.062 1 89.19 10 SER B C 1
ATOM 2194 O O . SER B 1 10 ? -17.344 -27.812 -28.141 1 89.19 10 SER B O 1
ATOM 2196 N N . GLN B 1 11 ? -15.82 -27.906 -26.5 1 87.62 11 GLN B N 1
ATOM 2197 C CA . GLN B 1 11 ? -15.039 -28.953 -27.156 1 87.62 11 GLN B CA 1
ATOM 2198 C C . GLN B 1 11 ? -14.5 -29.953 -26.141 1 87.62 11 GLN B C 1
ATOM 2200 O O . GLN B 1 11 ? -13.703 -29.594 -25.266 1 87.62 11 GLN B O 1
ATOM 2205 N N . LYS B 1 12 ? -14.773 -31.109 -26.328 1 84.25 12 LYS B N 1
ATOM 2206 C CA . LYS B 1 12 ? -14.344 -32.156 -25.375 1 84.25 12 LYS B CA 1
ATOM 2207 C C . LYS B 1 12 ? -12.836 -32.344 -25.438 1 84.25 12 LYS B C 1
ATOM 2209 O O . LYS B 1 12 ? -12.203 -32.625 -24.422 1 84.25 12 LYS B O 1
ATOM 2214 N N . ASP B 1 13 ? -12.234 -32.188 -26.609 1 90.38 13 ASP B N 1
ATOM 2215 C CA . ASP B 1 13 ? -10.805 -32.406 -26.766 1 90.38 13 ASP B CA 1
ATOM 2216 C C . ASP B 1 13 ? -10.016 -31.094 -26.641 1 90.38 13 ASP B C 1
ATOM 2218 O O . ASP B 1 13 ? -8.906 -30.984 -27.172 1 90.38 13 ASP B O 1
ATOM 2222 N N . ALA B 1 14 ? -10.641 -30.141 -25.953 1 94.69 14 ALA B N 1
ATOM 2223 C CA . ALA B 1 14 ? -9.969 -28.875 -25.734 1 94.69 14 ALA B CA 1
ATOM 2224 C C . ALA B 1 14 ? -8.711 -29.047 -24.891 1 94.69 14 ALA B C 1
ATOM 2226 O O . ALA B 1 14 ? -8.609 -30.016 -24.125 1 94.69 14 ALA B O 1
ATOM 2227 N N . PRO B 1 15 ? -7.738 -28.219 -25.062 1 96.19 15 PRO B N 1
ATOM 2228 C CA . PRO B 1 15 ? -6.52 -28.312 -24.266 1 96.19 15 PRO B CA 1
ATOM 2229 C C . PRO B 1 15 ? -6.77 -28.078 -22.766 1 96.19 15 PRO B C 1
ATOM 2231 O O . PRO B 1 15 ? -7.805 -27.516 -22.391 1 96.19 15 PRO B O 1
ATOM 2234 N N . TYR B 1 16 ? -5.859 -28.547 -21.922 1 98.19 16 TYR B N 1
ATOM 2235 C CA . TYR B 1 16 ? -5.953 -28.359 -20.469 1 98.19 16 TYR B CA 1
ATOM 2236 C C . TYR B 1 16 ? -5.285 -27.047 -20.062 1 98.19 16 TYR B C 1
ATOM 2238 O O . TYR B 1 16 ? -4.234 -26.688 -20.578 1 98.19 16 TYR B O 1
ATOM 2246 N N . LEU B 1 17 ? -5.926 -26.344 -19.156 1 98.81 17 LEU B N 1
ATOM 2247 C CA . LEU B 1 17 ? -5.395 -25.156 -18.516 1 98.81 17 LEU B CA 1
ATOM 2248 C C . LEU B 1 17 ? -5.348 -25.344 -17 1 98.81 17 LEU B C 1
ATOM 2250 O O . LEU B 1 17 ? -6.379 -25.578 -16.359 1 98.81 17 LEU B O 1
ATOM 2254 N N . ILE B 1 18 ? -4.18 -25.266 -16.406 1 98.94 18 ILE B N 1
ATOM 2255 C CA . ILE B 1 18 ? -3.988 -25.359 -14.961 1 98.94 18 ILE B CA 1
ATOM 2256 C C . ILE B 1 18 ? -3.857 -23.969 -14.359 1 98.94 18 ILE B C 1
ATOM 2258 O O . ILE B 1 18 ? -3.049 -23.156 -14.82 1 98.94 18 ILE B O 1
ATOM 2262 N N . PHE B 1 19 ? -4.688 -23.688 -13.328 1 98.94 19 PHE B N 1
ATOM 2263 C CA . PHE B 1 19 ? -4.547 -22.453 -12.555 1 98.94 19 PHE B CA 1
ATOM 2264 C C . PHE B 1 19 ? -3.783 -22.719 -11.266 1 98.94 19 PHE B C 1
ATOM 2266 O O . PHE B 1 19 ? -4.066 -23.672 -10.555 1 98.94 19 PHE B O 1
ATOM 2273 N N . SER B 1 20 ? -2.82 -21.891 -10.992 1 98.94 20 SER B N 1
ATOM 2274 C CA . SER B 1 20 ? -2.066 -21.969 -9.742 1 98.94 20 SER B CA 1
ATOM 2275 C C . SER B 1 20 ? -2.152 -20.656 -8.977 1 98.94 20 SER B C 1
ATOM 2277 O O . SER B 1 20 ? -1.679 -19.609 -9.453 1 98.94 20 SER B O 1
ATOM 2279 N N . SER B 1 21 ? -2.746 -20.656 -7.793 1 98.75 21 SER B N 1
ATOM 2280 C CA . SER B 1 21 ? -3.047 -19.453 -7.012 1 98.75 21 SER B CA 1
ATOM 2281 C C . SER B 1 21 ? -1.802 -18.938 -6.305 1 98.75 21 SER B C 1
ATOM 2283 O O . SER B 1 21 ? -0.749 -19.578 -6.332 1 98.75 21 SER B O 1
ATOM 2285 N N . GLY B 1 22 ? -1.941 -17.734 -5.781 1 98.5 22 GLY B N 1
ATOM 2286 C CA . GLY B 1 22 ? -0.868 -17.141 -5.004 1 98.5 22 GLY B CA 1
ATOM 2287 C C . GLY B 1 22 ? -0.742 -17.719 -3.609 1 98.5 22 GLY B C 1
ATOM 2288 O O . GLY B 1 22 ? -1.057 -18.891 -3.391 1 98.5 22 GLY B O 1
ATOM 2289 N N . LEU B 1 23 ? -0.289 -16.953 -2.693 1 98.06 23 LEU B N 1
ATOM 2290 C CA . LEU B 1 23 ? 0.113 -17.375 -1.359 1 98.06 23 LEU B CA 1
ATOM 2291 C C . LEU B 1 23 ? -1.072 -17.969 -0.598 1 98.06 23 LEU B C 1
ATOM 2293 O O . LEU B 1 23 ? -0.9 -18.859 0.24 1 98.06 23 LEU B O 1
ATOM 2297 N N . GLY B 1 24 ? -2.311 -17.516 -0.904 1 96.94 24 GLY B N 1
ATOM 2298 C CA . GLY B 1 24 ? -3.473 -18.109 -0.262 1 96.94 24 GLY B CA 1
ATOM 2299 C C . GLY B 1 24 ? -3.641 -19.594 -0.581 1 96.94 24 GLY B C 1
ATOM 2300 O O . GLY B 1 24 ? -4.082 -20.359 0.269 1 96.94 24 GLY B O 1
ATOM 2301 N N . GLY B 1 25 ? -3.424 -19.938 -1.842 1 97.94 25 GLY B N 1
ATOM 2302 C CA . GLY B 1 25 ? -3.273 -21.328 -2.229 1 97.94 25 GLY B CA 1
ATOM 2303 C C . GLY B 1 25 ? -4.594 -22 -2.57 1 97.94 25 GLY B C 1
ATOM 2304 O O . GLY B 1 25 ? -4.637 -23.203 -2.818 1 97.94 25 GLY B O 1
ATOM 2305 N N . HIS B 1 26 ? -5.656 -21.234 -2.586 1 97.56 26 HIS B N 1
ATOM 2306 C CA . HIS B 1 26 ? -6.965 -21.859 -2.746 1 97.56 26 HIS B CA 1
ATOM 2307 C C . HIS B 1 26 ? -7.422 -21.812 -4.199 1 97.56 26 HIS B C 1
ATOM 2309 O O . HIS B 1 26 ? -7.254 -20.797 -4.879 1 97.56 26 HIS B O 1
ATOM 2315 N N . ALA B 1 27 ? -8.07 -22.859 -4.625 1 98.31 27 ALA B N 1
ATOM 2316 C CA . ALA B 1 27 ? -8.633 -22.984 -5.965 1 98.31 27 ALA B CA 1
ATOM 2317 C C . ALA B 1 27 ? -9.695 -21.922 -6.215 1 98.31 27 ALA B C 1
ATOM 2319 O O . ALA B 1 27 ? -9.844 -21.438 -7.336 1 98.31 27 ALA B O 1
ATOM 2320 N N . SER B 1 28 ? -10.383 -21.5 -5.184 1 96.69 28 SER B N 1
ATOM 2321 C CA . SER B 1 28 ? -11.516 -20.594 -5.297 1 96.69 28 SER B CA 1
ATOM 2322 C C . SER B 1 28 ? -11.07 -19.203 -5.75 1 96.69 28 SER B C 1
ATOM 2324 O O . SER B 1 28 ? -11.891 -18.391 -6.164 1 96.69 28 SER B O 1
ATOM 2326 N N . PHE B 1 29 ? -9.758 -18.969 -5.68 1 97.69 29 PHE B N 1
ATOM 2327 C CA . PHE B 1 29 ? -9.18 -17.719 -6.125 1 97.69 29 PHE B CA 1
ATOM 2328 C C . PHE B 1 29 ? -9.508 -17.453 -7.594 1 97.69 29 PHE B C 1
ATOM 2330 O O . PHE B 1 29 ? -9.617 -16.312 -8.023 1 97.69 29 PHE B O 1
ATOM 2337 N N . TRP B 1 30 ? -9.82 -18.469 -8.383 1 98.62 30 TRP B N 1
ATOM 2338 C CA . TRP B 1 30 ? -9.914 -18.391 -9.836 1 98.62 30 TRP B CA 1
ATOM 2339 C C . TRP B 1 30 ? -11.367 -18.375 -10.289 1 98.62 30 TRP B C 1
ATOM 2341 O O . TRP B 1 30 ? -11.648 -18.406 -11.492 1 98.62 30 TRP B O 1
ATOM 2351 N N . SER B 1 31 ? -12.281 -18.25 -9.359 1 98.19 31 SER B N 1
ATOM 2352 C CA . SER B 1 31 ? -13.711 -18.281 -9.68 1 98.19 31 SER B CA 1
ATOM 2353 C C . SER B 1 31 ? -14.062 -17.266 -10.758 1 98.19 31 SER B C 1
ATOM 2355 O O . SER B 1 31 ? -14.812 -17.578 -11.688 1 98.19 31 SER B O 1
ATOM 2357 N N . PRO B 1 32 ? -13.453 -16.016 -10.797 1 98.5 32 PRO B N 1
ATOM 2358 C CA . PRO B 1 32 ? -13.852 -15.016 -11.781 1 98.5 32 PRO B CA 1
ATOM 2359 C C . PRO B 1 32 ? -13.406 -15.367 -13.195 1 98.5 32 PRO B C 1
ATOM 2361 O O . PRO B 1 32 ? -13.898 -14.789 -14.172 1 98.5 32 PRO B O 1
ATOM 2364 N N . GLN B 1 33 ? -12.469 -16.266 -13.336 1 98.75 33 GLN B N 1
ATOM 2365 C CA . GLN B 1 33 ? -11.891 -16.578 -14.641 1 98.75 33 GLN B CA 1
ATOM 2366 C C . GLN B 1 33 ? -12.594 -17.781 -15.281 1 98.75 33 GLN B C 1
ATOM 2368 O O . GLN B 1 33 ? -12.477 -18 -16.484 1 98.75 33 GLN B O 1
ATOM 2373 N N . LEU B 1 34 ? -13.32 -18.578 -14.531 1 98.56 34 LEU B N 1
ATOM 2374 C CA . LEU B 1 34 ? -13.75 -19.906 -14.938 1 98.56 34 LEU B CA 1
ATOM 2375 C C . LEU B 1 34 ? -14.742 -19.828 -16.094 1 98.56 34 LEU B C 1
ATOM 2377 O O . LEU B 1 34 ? -14.562 -20.516 -17.109 1 98.56 34 LEU B O 1
ATOM 2381 N N . GLU B 1 35 ? -15.742 -18.969 -15.977 1 97.12 35 GLU B N 1
ATOM 2382 C CA . GLU B 1 35 ? -16.781 -18.906 -17 1 97.12 35 GLU B CA 1
ATOM 2383 C C . GLU B 1 35 ? -16.203 -18.562 -18.359 1 97.12 35 GLU B C 1
ATOM 2385 O O . GLU B 1 35 ? -16.5 -19.219 -19.359 1 97.12 35 GLU B O 1
ATOM 2390 N N . SER B 1 36 ? -15.344 -17.578 -18.422 1 96.88 36 SER B N 1
ATOM 2391 C CA . SER B 1 36 ? -14.789 -17.078 -19.688 1 96.88 36 SER B CA 1
ATOM 2392 C C . SER B 1 36 ? -13.82 -18.094 -20.297 1 96.88 36 SER B C 1
ATOM 2394 O O . SER B 1 36 ? -13.867 -18.344 -21.5 1 96.88 36 SER B O 1
ATOM 2396 N N . LEU B 1 37 ? -12.992 -18.734 -19.5 1 97.88 37 LEU B N 1
ATOM 2397 C CA . LEU B 1 37 ? -11.906 -19.547 -20.047 1 97.88 37 LEU B CA 1
ATOM 2398 C C . LEU B 1 37 ? -12.344 -20.984 -20.25 1 97.88 37 LEU B C 1
ATOM 2400 O O . LEU B 1 37 ? -11.75 -21.703 -21.062 1 97.88 37 LEU B O 1
ATOM 2404 N N . SER B 1 38 ? -13.445 -21.422 -19.594 1 97.06 38 SER B N 1
ATOM 2405 C CA . SER B 1 38 ? -13.922 -22.797 -19.766 1 97.06 38 SER B CA 1
ATOM 2406 C C . SER B 1 38 ? -14.617 -22.969 -21.109 1 97.06 38 SER B C 1
ATOM 2408 O O . SER B 1 38 ? -14.945 -24.094 -21.5 1 97.06 38 SER B O 1
ATOM 2410 N N . THR B 1 39 ? -14.812 -21.938 -21.844 1 95.81 39 THR B N 1
ATOM 2411 C CA . THR B 1 39 ? -15.312 -22.047 -23.219 1 95.81 39 THR B CA 1
ATOM 2412 C C . THR B 1 39 ? -14.219 -22.547 -24.156 1 95.81 39 THR B C 1
ATOM 2414 O O . THR B 1 39 ? -14.508 -23.016 -25.266 1 95.81 39 THR B O 1
ATOM 2417 N N . HIS B 1 40 ? -12.969 -22.469 -23.672 1 96.62 40 HIS B N 1
ATOM 2418 C CA . HIS B 1 40 ? -11.852 -22.75 -24.562 1 96.62 40 HIS B CA 1
ATOM 2419 C C . HIS B 1 40 ? -10.984 -23.891 -24.031 1 96.62 40 HIS B C 1
ATOM 2421 O O . HIS B 1 40 ? -10.258 -24.531 -24.797 1 96.62 40 HIS B O 1
ATOM 2427 N N . PHE B 1 41 ? -11.086 -24.141 -22.719 1 98 41 PHE B N 1
ATOM 2428 C CA . PHE B 1 41 ? -10.141 -25.062 -22.094 1 98 41 PHE B CA 1
ATOM 2429 C C . PHE B 1 41 ? -10.859 -26.016 -21.141 1 98 41 PHE B C 1
ATOM 2431 O O . PHE B 1 41 ? -11.922 -25.688 -20.609 1 98 41 PHE B O 1
ATOM 2438 N N . ASN B 1 42 ? -10.336 -27.266 -20.969 1 98.12 42 ASN B N 1
ATOM 2439 C CA . ASN B 1 42 ? -10.547 -28.016 -19.734 1 98.12 42 ASN B CA 1
ATOM 2440 C C . ASN B 1 42 ? -9.727 -27.438 -18.578 1 98.12 42 ASN B C 1
ATOM 2442 O O . ASN B 1 42 ? -8.5 -27.562 -18.562 1 98.12 42 ASN B O 1
ATOM 2446 N N . ILE B 1 43 ? -10.375 -26.859 -17.609 1 98.69 43 ILE B N 1
ATOM 2447 C CA . ILE B 1 43 ? -9.664 -26.109 -16.578 1 98.69 43 ILE B CA 1
ATOM 2448 C C . ILE B 1 43 ? -9.477 -27 -15.344 1 98.69 43 ILE B C 1
ATOM 2450 O O . ILE B 1 43 ? -10.398 -27.703 -14.93 1 98.69 43 ILE B O 1
ATOM 2454 N N . VAL B 1 44 ? -8.289 -27.031 -14.82 1 98.88 44 VAL B N 1
ATOM 2455 C CA . VAL B 1 44 ? -7.996 -27.688 -13.555 1 98.88 44 VAL B CA 1
ATOM 2456 C C . VAL B 1 44 ? -7.551 -26.641 -12.531 1 98.88 44 VAL B C 1
ATOM 2458 O O . VAL B 1 44 ? -6.645 -25.844 -12.797 1 98.88 44 VAL B O 1
ATOM 2461 N N . THR B 1 45 ? -8.195 -26.562 -11.391 1 98.81 45 THR B N 1
ATOM 2462 C CA . THR B 1 45 ? -7.75 -25.797 -10.227 1 98.81 45 THR B CA 1
ATOM 2463 C C . THR B 1 45 ? -7.465 -26.719 -9.047 1 98.81 45 THR B C 1
ATOM 2465 O O . THR B 1 45 ? -7.879 -27.891 -9.055 1 98.81 45 THR B O 1
ATOM 2468 N N . TYR B 1 46 ? -6.691 -26.266 -8.094 1 98.81 46 TYR B N 1
ATOM 2469 C CA . TYR B 1 46 ? -6.34 -27.125 -6.969 1 98.81 46 TYR B CA 1
ATOM 2470 C C . TYR B 1 46 ? -6.027 -26.297 -5.73 1 98.81 46 TYR B C 1
ATOM 2472 O O . TYR B 1 46 ? -5.738 -25.094 -5.828 1 98.81 46 TYR B O 1
ATOM 2480 N N . ASP B 1 47 ? -6.219 -26.875 -4.562 1 98.56 47 ASP B N 1
ATOM 2481 C CA . ASP B 1 47 ? -5.762 -26.297 -3.299 1 98.56 47 ASP B CA 1
ATOM 2482 C C . ASP B 1 47 ? -4.328 -26.719 -2.99 1 98.56 47 ASP B C 1
ATOM 2484 O O . ASP B 1 47 ? -4.008 -27.922 -3.004 1 98.56 47 ASP B O 1
ATOM 2488 N N . GLN B 1 48 ? -3.549 -25.781 -2.725 1 98.62 48 GLN B N 1
ATOM 2489 C CA . GLN B 1 48 ? -2.148 -26.062 -2.436 1 98.62 48 GLN B CA 1
ATOM 2490 C C . GLN B 1 48 ? -1.992 -26.734 -1.07 1 98.62 48 GLN B C 1
ATOM 2492 O O . GLN B 1 48 ? -2.771 -26.469 -0.153 1 98.62 48 GLN B O 1
ATOM 2497 N N . GLU B 1 49 ? -1.021 -27.562 -1.004 1 97.75 49 GLU B N 1
ATOM 2498 C CA . GLU B 1 49 ? -0.75 -28.25 0.256 1 97.75 49 GLU B CA 1
ATOM 2499 C C . GLU B 1 49 ? -0.444 -27.266 1.372 1 97.75 49 GLU B C 1
ATOM 2501 O O . GLU B 1 49 ? 0.309 -26.297 1.17 1 97.75 49 GLU B O 1
ATOM 2506 N N . GLY B 1 50 ? -1.07 -27.469 2.541 1 97.5 50 GLY B N 1
ATOM 2507 C CA . GLY B 1 50 ? -0.745 -26.719 3.736 1 97.5 50 GLY B CA 1
ATOM 2508 C C . GLY B 1 50 ? -1.611 -25.484 3.914 1 97.5 50 GLY B C 1
ATOM 2509 O O . GLY B 1 50 ? -1.455 -24.734 4.887 1 97.5 50 GLY B O 1
ATOM 2510 N N . CYS B 1 51 ? -2.686 -25.234 3.072 1 97.19 51 CYS B N 1
ATOM 2511 C CA . CYS B 1 51 ? -3.326 -23.922 3.068 1 97.19 51 CYS B CA 1
ATOM 2512 C C . CYS B 1 51 ? -4.688 -23.984 3.754 1 97.19 51 CYS B C 1
ATOM 2514 O O . CYS B 1 51 ? -5.449 -23.016 3.713 1 97.19 51 CYS B O 1
ATOM 2516 N N . HIS B 1 52 ? -4.992 -25.125 4.363 1 96.75 52 HIS B N 1
ATOM 2517 C CA . HIS B 1 52 ? -6.254 -25.281 5.078 1 96.75 52 HIS B CA 1
ATOM 2518 C C . HIS B 1 52 ? -6.023 -25.469 6.574 1 96.75 52 HIS B C 1
ATOM 2520 O O . HIS B 1 52 ? -4.918 -25.828 6.992 1 96.75 52 HIS B O 1
ATOM 2526 N N . GLN B 1 53 ? -7.086 -25.25 7.316 1 96.56 53 GLN B N 1
ATOM 2527 C CA . GLN B 1 53 ? -7.008 -25.328 8.773 1 96.56 53 GLN B CA 1
ATOM 2528 C C . GLN B 1 53 ? -6.59 -26.719 9.227 1 96.56 53 GLN B C 1
ATOM 2530 O O . GLN B 1 53 ? -5.848 -26.859 10.203 1 96.56 53 GLN B O 1
ATOM 2535 N N . ASP B 1 54 ? -7.023 -27.75 8.516 1 96 54 ASP B N 1
ATOM 2536 C CA . ASP B 1 54 ? -6.77 -29.125 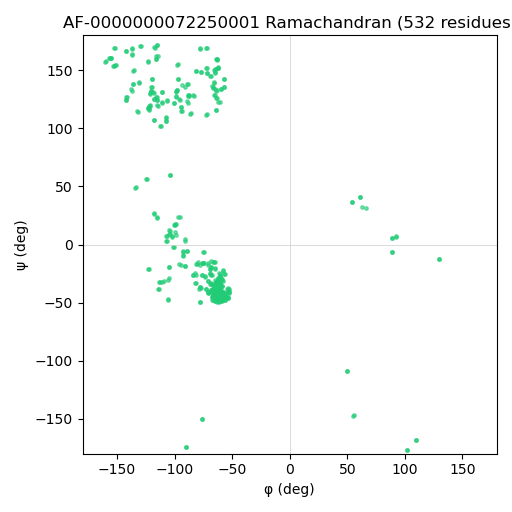8.922 1 96 54 ASP B CA 1
ATOM 2537 C C . ASP B 1 54 ? -5.594 -29.719 8.148 1 96 54 ASP B C 1
ATOM 2539 O O . ASP B 1 54 ? -5.398 -30.938 8.148 1 96 54 ASP B O 1
ATOM 2543 N N . SER B 1 55 ? -4.805 -28.891 7.527 1 96.69 55 SER B N 1
ATOM 2544 C CA . SER B 1 55 ? -3.66 -29.375 6.762 1 96.69 55 SER B CA 1
ATOM 2545 C C . SER B 1 55 ? -2.586 -29.953 7.672 1 96.69 55 SER B C 1
ATOM 2547 O O . SER B 1 55 ? -2.352 -29.453 8.773 1 96.69 55 SER B O 1
ATOM 2549 N N . ALA B 1 56 ? -1.942 -30.984 7.16 1 96.5 56 ALA B N 1
ATOM 2550 C CA . ALA B 1 56 ? -0.72 -31.453 7.809 1 96.5 56 ALA B CA 1
ATOM 2551 C C . ALA B 1 56 ? 0.357 -30.375 7.793 1 96.5 56 ALA B C 1
ATOM 2553 O O . ALA B 1 56 ? 0.389 -29.531 6.891 1 96.5 56 ALA B O 1
ATOM 2554 N N . LEU B 1 57 ? 1.215 -30.422 8.766 1 97.5 57 LEU B N 1
ATOM 2555 C CA . LEU B 1 57 ? 2.344 -29.484 8.781 1 97.5 57 LEU B CA 1
ATOM 2556 C C . LEU B 1 57 ? 3.303 -29.781 7.633 1 97.5 57 LEU B C 1
ATOM 2558 O O . LEU B 1 57 ? 3.578 -30.938 7.324 1 97.5 57 LEU B O 1
ATOM 2562 N N . LEU B 1 58 ? 3.715 -28.734 7.004 1 97.75 58 LEU B N 1
ATOM 2563 C CA . LEU B 1 58 ? 4.695 -28.859 5.93 1 97.75 58 LEU B CA 1
ATOM 2564 C C . LEU B 1 58 ? 6.074 -29.188 6.488 1 97.75 58 LEU B C 1
ATOM 2566 O O . LEU B 1 58 ? 6.371 -28.891 7.645 1 97.75 58 LEU B O 1
ATOM 2570 N N . PRO B 1 59 ? 6.902 -29.859 5.719 1 94.5 59 PRO B N 1
ATOM 2571 C CA . PRO B 1 59 ? 8.234 -30.219 6.219 1 94.5 59 PRO B CA 1
ATOM 2572 C C . PRO B 1 59 ? 9.094 -29 6.523 1 94.5 59 PRO B C 1
ATOM 2574 O O . PRO B 1 59 ? 8.836 -27.906 6.012 1 94.5 59 PRO B O 1
ATOM 2577 N N . ALA B 1 60 ? 10.141 -29.156 7.352 1 89.25 60 ALA B N 1
ATOM 2578 C CA . ALA B 1 60 ? 11.016 -28.078 7.789 1 89.25 60 ALA B CA 1
ATOM 2579 C C . ALA B 1 60 ? 11.781 -27.484 6.609 1 89.25 60 ALA B C 1
ATOM 2581 O O . ALA B 1 60 ? 12.055 -26.281 6.582 1 89.25 60 ALA B O 1
ATOM 2582 N N . HIS B 1 61 ? 12.125 -28.328 5.613 1 92.19 61 HIS B N 1
ATOM 2583 C CA . HIS B 1 61 ? 12.852 -27.875 4.43 1 92.19 61 HIS B CA 1
ATOM 2584 C C . HIS B 1 61 ? 11.922 -27.766 3.227 1 92.19 61 HIS B C 1
ATOM 2586 O O . HIS B 1 61 ? 12.211 -28.297 2.158 1 92.19 61 HIS B O 1
ATOM 2592 N N . TYR B 1 62 ? 10.93 -26.938 3.398 1 97 62 TYR B N 1
ATOM 2593 C CA . TYR B 1 62 ? 9.938 -26.719 2.348 1 97 62 TYR B CA 1
ATOM 2594 C C . TYR B 1 62 ? 10.438 -25.703 1.33 1 97 62 TYR B C 1
ATOM 2596 O O . TYR B 1 62 ? 10.953 -24.656 1.701 1 97 62 TYR B O 1
ATOM 2604 N N . HIS B 1 63 ? 10.398 -26.031 0.081 1 97.5 63 HIS B N 1
ATOM 2605 C CA . HIS B 1 63 ? 10.891 -25.203 -1.011 1 97.5 63 HIS B CA 1
ATOM 2606 C C . HIS B 1 63 ? 9.852 -25.047 -2.111 1 97.5 63 HIS B C 1
ATOM 2608 O O . HIS B 1 63 ? 8.836 -25.766 -2.111 1 97.5 63 HIS B O 1
ATOM 2614 N N . MET B 1 64 ? 10.133 -24.188 -3.016 1 98.12 64 MET B N 1
ATOM 2615 C CA . MET B 1 64 ? 9.242 -23.984 -4.156 1 98.12 64 MET B CA 1
ATOM 2616 C C . MET B 1 64 ? 9.117 -25.266 -4.973 1 98.12 64 MET B C 1
ATOM 2618 O O . MET B 1 64 ? 8.062 -25.547 -5.535 1 98.12 64 MET B O 1
ATOM 2622 N N . CYS B 1 65 ? 10.203 -26.031 -4.992 1 97.19 65 CYS B N 1
ATOM 2623 C CA . CYS B 1 65 ? 10.195 -27.281 -5.746 1 97.19 65 CYS B CA 1
ATOM 2624 C C . CYS B 1 65 ? 9.156 -28.25 -5.188 1 97.19 65 CYS B C 1
ATOM 2626 O O . CYS B 1 65 ? 8.562 -29.031 -5.934 1 97.19 65 CYS B O 1
ATOM 2628 N N . ASP B 1 66 ? 8.898 -28.203 -3.887 1 98.06 66 ASP B N 1
ATOM 2629 C CA . ASP B 1 66 ? 7.863 -29.047 -3.285 1 98.06 66 ASP B CA 1
ATOM 2630 C C . ASP B 1 66 ? 6.48 -28.656 -3.805 1 98.06 66 ASP B C 1
ATOM 2632 O O . ASP B 1 66 ? 5.645 -29.531 -4.059 1 98.06 66 ASP B O 1
ATOM 2636 N N . MET B 1 67 ? 6.266 -27.391 -3.967 1 98.62 67 MET B N 1
ATOM 2637 C CA . MET B 1 67 ? 4.992 -26.922 -4.504 1 98.62 67 MET B CA 1
ATOM 2638 C C . MET B 1 67 ? 4.832 -27.328 -5.961 1 98.62 67 MET B C 1
ATOM 2640 O O . MET B 1 67 ? 3.738 -27.719 -6.383 1 98.62 67 MET B O 1
ATOM 2644 N N . ALA B 1 68 ? 5.891 -27.234 -6.723 1 98.69 68 ALA B N 1
ATOM 2645 C CA . ALA B 1 68 ? 5.875 -27.672 -8.117 1 98.69 68 ALA B CA 1
ATOM 2646 C C . ALA B 1 68 ? 5.609 -29.172 -8.219 1 98.69 68 ALA B C 1
ATOM 2648 O O . ALA B 1 68 ? 4.891 -29.625 -9.109 1 98.69 68 ALA B O 1
ATOM 2649 N N . ASN B 1 69 ? 6.195 -29.953 -7.273 1 97.75 69 ASN B N 1
ATOM 2650 C CA . ASN B 1 69 ? 5.984 -31.391 -7.25 1 97.75 69 ASN B CA 1
ATOM 2651 C C . ASN B 1 69 ? 4.512 -31.75 -7.07 1 97.75 69 ASN B C 1
ATOM 2653 O O . ASN B 1 69 ? 4.031 -32.719 -7.633 1 97.75 69 ASN B O 1
ATOM 2657 N N . GLN B 1 70 ? 3.846 -31 -6.258 1 98.31 70 GLN B N 1
ATOM 2658 C CA . GLN B 1 70 ? 2.414 -31.234 -6.102 1 98.31 70 GLN B CA 1
ATOM 2659 C C . GLN B 1 70 ? 1.693 -31.156 -7.445 1 98.31 70 GLN B C 1
ATOM 2661 O O . GLN B 1 70 ? 0.819 -31.969 -7.742 1 98.31 70 GLN B O 1
ATOM 2666 N N . VAL B 1 71 ? 2.037 -30.141 -8.234 1 98.75 71 VAL B N 1
ATOM 2667 C CA . VAL B 1 71 ? 1.396 -29.953 -9.531 1 98.75 71 VAL B CA 1
ATOM 2668 C C . VAL B 1 71 ? 1.774 -31.109 -10.453 1 98.75 71 VAL B C 1
ATOM 2670 O O . VAL B 1 71 ? 0.926 -31.641 -11.18 1 98.75 71 VAL B O 1
ATOM 2673 N N . LEU B 1 72 ? 3.055 -31.484 -10.453 1 98.44 72 LEU B N 1
ATOM 2674 C CA . LEU B 1 72 ? 3.498 -32.594 -11.266 1 98.44 72 LEU B CA 1
ATOM 2675 C C . LEU B 1 72 ? 2.701 -33.875 -10.938 1 98.44 72 LEU B C 1
ATOM 2677 O O . LEU B 1 72 ? 2.232 -34.562 -11.844 1 98.44 72 LEU B O 1
ATOM 2681 N N . HIS B 1 73 ? 2.52 -34.125 -9.656 1 98 73 HIS B N 1
ATOM 2682 C CA . HIS B 1 73 ? 1.75 -35.281 -9.227 1 98 73 HIS B CA 1
ATOM 2683 C C . HIS B 1 73 ? 0.304 -35.188 -9.703 1 98 73 HIS B C 1
ATOM 2685 O O . HIS B 1 73 ? -0.296 -36.219 -10.07 1 98 73 HIS B O 1
ATOM 2691 N N . LEU B 1 74 ? -0.209 -34 -9.633 1 98.56 74 LEU B N 1
ATOM 2692 C CA . LEU B 1 74 ? -1.572 -33.781 -10.109 1 98.56 74 LEU B CA 1
ATOM 2693 C C . LEU B 1 74 ? -1.689 -34.094 -11.594 1 98.56 74 LEU B C 1
ATOM 2695 O O . LEU B 1 74 ? -2.637 -34.75 -12.023 1 98.56 74 LEU B O 1
ATOM 2699 N N . LEU B 1 75 ? -0.752 -33.625 -12.398 1 98.56 75 LEU B N 1
ATOM 2700 C CA . LEU B 1 75 ? -0.733 -33.875 -13.836 1 98.56 75 LEU B CA 1
ATOM 2701 C C . LEU B 1 75 ? -0.646 -35.375 -14.125 1 98.56 75 LEU B C 1
ATOM 2703 O O . LEU B 1 75 ? -1.377 -35.875 -14.977 1 98.56 75 LEU B O 1
ATOM 2707 N N . GLU B 1 76 ? 0.242 -36.062 -13.406 1 97.81 76 GLU B N 1
ATOM 2708 C CA . GLU B 1 76 ? 0.398 -37.5 -13.57 1 97.81 76 GLU B CA 1
ATOM 2709 C C . GLU B 1 76 ? -0.882 -38.219 -13.188 1 97.81 76 GLU B C 1
ATOM 2711 O O . GLU B 1 76 ? -1.318 -39.125 -13.906 1 97.81 76 GLU B O 1
ATOM 2716 N N . HIS B 1 77 ? -1.413 -37.812 -12.109 1 98 77 HIS B N 1
ATOM 2717 C CA . HIS B 1 77 ? -2.641 -38.438 -11.617 1 98 77 HIS B CA 1
ATOM 2718 C C . HIS B 1 77 ? -3.768 -38.281 -12.633 1 98 77 HIS B C 1
ATOM 2720 O O . HIS B 1 77 ? -4.535 -39.219 -12.852 1 98 77 HIS B O 1
ATOM 2726 N N . LEU B 1 78 ? -3.861 -37.125 -13.266 1 97.88 78 LEU B N 1
ATOM 2727 C CA . LEU B 1 78 ? -4.945 -36.844 -14.195 1 97.88 78 LEU B CA 1
ATOM 2728 C C . LEU B 1 78 ? -4.574 -37.281 -15.609 1 97.88 78 LEU B C 1
ATOM 2730 O O . LEU B 1 78 ? -5.379 -37.156 -16.531 1 97.88 78 LEU B O 1
ATOM 2734 N N . GLN B 1 79 ? -3.359 -37.719 -15.789 1 97.69 79 GLN B N 1
ATOM 2735 C CA . GLN B 1 79 ? -2.846 -38.188 -17.078 1 97.69 79 GLN B CA 1
ATOM 2736 C C . GLN B 1 79 ? -2.889 -37.062 -18.109 1 97.69 79 GLN B C 1
ATOM 2738 O O . GLN B 1 79 ? -3.34 -37.25 -19.234 1 97.69 79 GLN B O 1
ATOM 2743 N N . ILE B 1 80 ? -2.547 -35.906 -17.688 1 98 80 ILE B N 1
ATOM 2744 C CA . ILE B 1 80 ? -2.418 -34.75 -18.594 1 98 80 ILE B CA 1
ATOM 2745 C C . ILE B 1 80 ? -0.995 -34.688 -19.141 1 98 80 ILE B C 1
ATOM 2747 O O . ILE B 1 80 ? -0.034 -34.562 -18.375 1 98 80 ILE B O 1
ATOM 2751 N N . HIS B 1 81 ? -0.845 -34.688 -20.484 1 97.38 81 HIS B N 1
ATOM 2752 C CA . HIS B 1 81 ? 0.476 -34.781 -21.109 1 97.38 81 HIS B CA 1
ATOM 2753 C C . HIS B 1 81 ? 0.886 -33.406 -21.688 1 97.38 81 HIS B C 1
ATOM 2755 O O . HIS B 1 81 ? 2.074 -33.156 -21.891 1 97.38 81 HIS B O 1
ATOM 2761 N N . GLU B 1 82 ? -0.1 -32.656 -22.094 1 97.81 82 GLU B N 1
ATOM 2762 C CA . GLU B 1 82 ? 0.115 -31.297 -22.562 1 97.81 82 GLU B CA 1
ATOM 2763 C C . GLU B 1 82 ? -0.856 -30.312 -21.891 1 97.81 82 GLU B C 1
ATOM 2765 O O . GLU B 1 82 ? -2.031 -30.641 -21.703 1 97.81 82 GLU B O 1
ATOM 2770 N N . PHE B 1 83 ? -0.333 -29.141 -21.531 1 98.56 83 PHE B N 1
ATOM 2771 C CA . PHE B 1 83 ? -1.214 -28.203 -20.828 1 98.56 83 PHE B CA 1
ATOM 2772 C C . PHE B 1 83 ? -0.679 -26.781 -20.922 1 98.56 83 PHE B C 1
ATOM 2774 O O . PHE B 1 83 ? 0.487 -26.578 -21.266 1 98.56 83 PHE B O 1
ATOM 2781 N N . HIS B 1 84 ? -1.559 -25.797 -20.75 1 98.88 84 HIS B N 1
ATOM 2782 C CA . HIS B 1 84 ? -1.239 -24.406 -20.453 1 98.88 84 HIS B CA 1
ATOM 2783 C C . HIS B 1 84 ? -1.346 -24.109 -18.969 1 98.88 84 HIS B C 1
ATOM 2785 O O . HIS B 1 84 ? -2.061 -24.812 -18.25 1 98.88 84 HIS B O 1
ATOM 2791 N N . MET B 1 85 ? -0.628 -23.125 -18.5 1 98.94 85 MET B N 1
ATOM 2792 C CA . MET B 1 85 ? -0.678 -22.797 -17.078 1 98.94 85 MET B CA 1
ATOM 2793 C C . MET B 1 85 ? -0.742 -21.281 -16.859 1 98.94 85 MET B C 1
ATOM 2795 O O . MET B 1 85 ? -0.061 -20.531 -17.562 1 98.94 85 MET B O 1
ATOM 2799 N N . ILE B 1 86 ? -1.629 -20.859 -16.031 1 98.94 86 ILE B N 1
ATOM 2800 C CA . ILE B 1 86 ? -1.668 -19.484 -15.523 1 98.94 86 ILE B CA 1
ATOM 2801 C C . ILE B 1 86 ? -1.399 -19.484 -14.023 1 98.94 86 ILE B C 1
ATOM 2803 O O . ILE B 1 86 ? -2.119 -20.141 -13.258 1 98.94 86 ILE B O 1
ATOM 2807 N N . GLY B 1 87 ? -0.367 -18.828 -13.594 1 98.94 87 GLY B N 1
ATOM 2808 C CA . GLY B 1 87 ? -0.017 -18.719 -12.188 1 98.94 87 GLY B CA 1
ATOM 2809 C C . GLY B 1 87 ? 0.003 -17.281 -11.68 1 98.94 87 GLY B C 1
ATOM 2810 O O . GLY B 1 87 ? 0.521 -16.391 -12.352 1 98.94 87 GLY B O 1
ATOM 2811 N N . HIS B 1 88 ? -0.552 -17.094 -10.547 1 98.94 88 HIS B N 1
ATOM 2812 C CA . HIS B 1 88 ? -0.562 -15.789 -9.898 1 98.94 88 HIS B CA 1
ATOM 2813 C C . HIS B 1 88 ? 0.509 -15.703 -8.812 1 98.94 88 HIS B C 1
ATOM 2815 O O . HIS B 1 88 ? 0.496 -16.484 -7.863 1 98.94 88 HIS B O 1
ATOM 2821 N N . ALA B 1 89 ? 1.437 -14.711 -8.953 1 98.75 89 ALA B N 1
ATOM 2822 C CA . ALA B 1 89 ? 2.473 -14.484 -7.949 1 98.75 89 ALA B CA 1
ATOM 2823 C C . ALA B 1 89 ? 3.188 -15.781 -7.59 1 98.75 89 ALA B C 1
ATOM 2825 O O . ALA B 1 89 ? 3.871 -16.375 -8.43 1 98.75 89 ALA B O 1
ATOM 2826 N N . LEU B 1 90 ? 2.98 -16.297 -6.43 1 98.88 90 LEU B N 1
ATOM 2827 C CA . LEU B 1 90 ? 3.543 -17.578 -6.012 1 98.88 90 LEU B CA 1
ATOM 2828 C C . LEU B 1 90 ? 3.221 -18.672 -7.027 1 98.88 90 LEU B C 1
ATOM 2830 O O . LEU B 1 90 ? 4.082 -19.484 -7.363 1 98.88 90 LEU B O 1
ATOM 2834 N N . GLY B 1 91 ? 2.041 -18.672 -7.535 1 98.94 91 GLY B N 1
ATOM 2835 C CA . GLY B 1 91 ? 1.622 -19.672 -8.5 1 98.94 91 GLY B CA 1
ATOM 2836 C C . GLY B 1 91 ? 2.402 -19.609 -9.805 1 98.94 91 GLY B C 1
ATOM 2837 O O . GLY B 1 91 ? 2.621 -20.625 -10.453 1 98.94 91 GLY B O 1
ATOM 2838 N N . GLY B 1 92 ? 2.744 -18.375 -10.242 1 98.94 92 GLY B N 1
ATOM 2839 C CA . GLY B 1 92 ? 3.629 -18.25 -11.391 1 98.94 92 GLY B CA 1
ATOM 2840 C C . GLY B 1 92 ? 5.012 -18.828 -11.141 1 98.94 92 GLY B C 1
ATOM 2841 O O . GLY B 1 92 ? 5.582 -19.469 -12.016 1 98.94 92 GLY B O 1
ATOM 2842 N N . ILE B 1 93 ? 5.496 -18.609 -9.961 1 98.88 93 ILE B N 1
ATOM 2843 C CA . ILE B 1 93 ? 6.805 -19.109 -9.57 1 98.88 93 ILE B CA 1
ATOM 2844 C C . ILE B 1 93 ? 6.77 -20.641 -9.508 1 98.88 93 ILE B C 1
ATOM 2846 O O . ILE B 1 93 ? 7.715 -21.312 -9.922 1 98.88 93 ILE B O 1
ATOM 2850 N N . ILE B 1 94 ? 5.652 -21.156 -9.016 1 98.94 94 ILE B N 1
ATOM 2851 C CA . ILE B 1 94 ? 5.457 -22.609 -9.07 1 98.94 94 ILE B CA 1
ATOM 2852 C C . ILE B 1 94 ? 5.582 -23.094 -10.516 1 98.94 94 ILE B C 1
ATOM 2854 O O . ILE B 1 94 ? 6.219 -24.109 -10.781 1 98.94 94 ILE B O 1
ATOM 2858 N N . GLY B 1 95 ? 5.02 -22.359 -11.453 1 98.94 95 GLY B N 1
ATOM 2859 C CA . GLY B 1 95 ? 5.113 -22.719 -12.859 1 98.94 95 GLY B CA 1
ATOM 2860 C C . GLY B 1 95 ? 6.539 -22.75 -13.375 1 98.94 95 GLY B C 1
ATOM 2861 O O . GLY B 1 95 ? 6.914 -23.656 -14.117 1 98.94 95 GLY B O 1
ATOM 2862 N N . MET B 1 96 ? 7.316 -21.812 -13 1 98.81 96 MET B N 1
ATOM 2863 C CA . MET B 1 96 ? 8.711 -21.766 -13.43 1 98.81 96 MET B CA 1
ATOM 2864 C C . MET B 1 96 ? 9.492 -22.938 -12.844 1 98.81 96 MET B C 1
ATOM 2866 O O . MET B 1 96 ? 10.305 -23.547 -13.539 1 98.81 96 MET B O 1
ATOM 2870 N N . GLU B 1 97 ? 9.234 -23.266 -11.602 1 98.62 97 GLU B N 1
ATOM 2871 C CA . GLU B 1 97 ? 9.875 -24.422 -10.977 1 98.62 97 GLU B CA 1
ATOM 2872 C C . GLU B 1 97 ? 9.438 -25.719 -11.648 1 98.62 97 GLU B C 1
ATOM 2874 O O . GLU B 1 97 ? 10.25 -26.625 -11.836 1 98.62 97 GLU B O 1
ATOM 2879 N N . LEU B 1 98 ? 8.164 -25.781 -11.938 1 98.81 98 LEU B N 1
ATOM 2880 C CA . LEU B 1 98 ? 7.602 -26.953 -12.578 1 98.81 98 LEU B CA 1
ATOM 2881 C C . LEU B 1 98 ? 8.273 -27.219 -13.922 1 98.81 98 LEU B C 1
ATOM 2883 O O . LEU B 1 98 ? 8.547 -28.359 -14.273 1 98.81 98 LEU B O 1
ATOM 2887 N N . ALA B 1 99 ? 8.531 -26.156 -14.68 1 98.62 99 ALA B N 1
ATOM 2888 C CA . ALA B 1 99 ? 9.18 -26.281 -15.984 1 98.62 99 ALA B CA 1
ATOM 2889 C C . ALA B 1 99 ? 10.492 -27.047 -15.867 1 98.62 99 ALA B C 1
ATOM 2891 O O . ALA B 1 99 ? 10.805 -27.891 -16.719 1 98.62 99 ALA B O 1
ATOM 2892 N N . LYS B 1 100 ? 11.203 -26.797 -14.797 1 96.88 100 LYS B N 1
ATOM 2893 C CA . LYS B 1 100 ? 12.461 -27.516 -14.57 1 96.88 100 LYS B CA 1
ATOM 2894 C C . LYS B 1 100 ? 12.211 -29.016 -14.398 1 96.88 100 LYS B C 1
ATOM 2896 O O . LYS B 1 100 ? 12.953 -29.828 -14.953 1 96.88 100 LYS B O 1
ATOM 2901 N N . GLN B 1 101 ? 11.227 -29.281 -13.719 1 95.88 101 GLN B N 1
ATOM 2902 C CA . GLN B 1 101 ? 10.93 -30.672 -13.398 1 95.88 101 GLN B CA 1
ATOM 2903 C C . GLN B 1 101 ? 10.391 -31.422 -14.6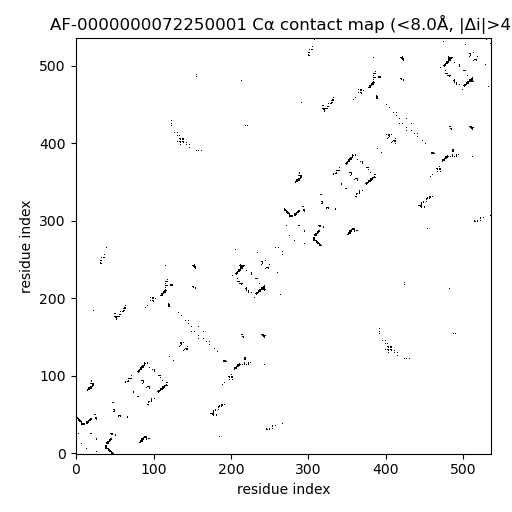09 1 95.88 101 GLN B C 1
ATOM 2905 O O . GLN B 1 101 ? 10.602 -32.625 -14.742 1 95.88 101 GLN B O 1
ATOM 2910 N N . LEU B 1 102 ? 9.805 -30.734 -15.469 1 97.25 102 LEU B N 1
ATOM 2911 C CA . LEU B 1 102 ? 9.18 -31.344 -16.641 1 97.25 102 LEU B CA 1
ATOM 2912 C C . LEU B 1 102 ? 10.227 -31.734 -17.672 1 97.25 102 LEU B C 1
ATOM 2914 O O . LEU B 1 102 ? 9.938 -32.531 -18.578 1 97.25 102 LEU B O 1
ATOM 2918 N N . LYS B 1 103 ? 11.414 -31.219 -17.562 1 94.5 103 LYS B N 1
ATOM 2919 C CA . LYS B 1 103 ? 12.469 -31.531 -18.531 1 94.5 103 LYS B CA 1
ATOM 2920 C C . LYS B 1 103 ? 12.773 -33.031 -18.547 1 94.5 103 LYS B C 1
ATOM 2922 O O . LYS B 1 103 ? 13.18 -33.562 -19.578 1 94.5 103 LYS B O 1
ATOM 2927 N N . SER B 1 104 ? 12.508 -33.688 -17.484 1 91.75 104 SER B N 1
ATOM 2928 C CA . SER B 1 104 ? 12.781 -35.094 -17.375 1 91.75 104 SER B CA 1
ATOM 2929 C C . SER B 1 104 ? 11.492 -35.938 -17.5 1 91.75 104 SER B C 1
ATOM 2931 O O . SER B 1 104 ? 11.461 -37.094 -17.125 1 91.75 104 SER B O 1
ATOM 2933 N N . SER B 1 105 ? 10.445 -35.25 -17.922 1 93.19 105 SER B N 1
ATOM 2934 C CA . SER B 1 105 ? 9.156 -35.906 -18.016 1 93.19 105 SER B CA 1
ATOM 2935 C C . SER B 1 105 ? 8.656 -35.938 -19.469 1 93.19 105 SER B C 1
ATOM 2937 O O . SER B 1 105 ? 9.281 -35.344 -20.344 1 93.19 105 SER B O 1
ATOM 2939 N N . SER B 1 106 ? 7.574 -36.719 -19.703 1 95.56 106 SER B N 1
ATOM 2940 C CA . SER B 1 106 ? 6.934 -36.75 -21.016 1 95.56 106 SER B CA 1
ATOM 2941 C C . SER B 1 106 ? 5.824 -35.719 -21.109 1 95.56 106 SER B C 1
ATOM 2943 O O . SER B 1 106 ? 5.109 -35.625 -22.109 1 95.56 106 SER B O 1
ATOM 2945 N N . ILE B 1 107 ? 5.711 -34.938 -20.047 1 98 107 ILE B N 1
ATOM 2946 C CA . ILE B 1 107 ? 4.664 -33.938 -19.984 1 98 107 ILE B CA 1
ATOM 2947 C C . ILE B 1 107 ? 5.203 -32.594 -20.5 1 98 107 ILE B C 1
ATOM 2949 O O . ILE B 1 107 ? 6.328 -32.219 -20.188 1 98 107 ILE B O 1
ATOM 2953 N N . THR B 1 108 ? 4.395 -31.875 -21.328 1 98 108 THR B N 1
ATOM 2954 C CA . THR B 1 108 ? 4.832 -30.625 -21.953 1 98 108 THR B CA 1
ATOM 2955 C C . THR B 1 108 ? 3.955 -29.469 -21.5 1 98 108 THR B C 1
ATOM 2957 O O . THR B 1 108 ? 2.729 -29.531 -21.609 1 98 108 THR B O 1
ATOM 2960 N N . MET B 1 109 ? 4.543 -28.438 -20.969 1 98.69 109 MET B N 1
ATOM 2961 C CA . MET B 1 109 ? 3.885 -27.156 -20.719 1 98.69 109 MET B CA 1
ATOM 2962 C C . MET B 1 109 ? 3.93 -26.266 -21.953 1 98.69 109 MET B C 1
ATOM 2964 O O . MET B 1 109 ? 4.992 -25.766 -22.312 1 98.69 109 MET B O 1
ATOM 2968 N N . LEU B 1 110 ? 2.812 -26.031 -22.5 1 98.5 110 LEU B N 1
ATOM 2969 C CA . LEU B 1 110 ? 2.725 -25.344 -23.781 1 98.5 110 LEU B CA 1
ATOM 2970 C C . LEU B 1 110 ? 2.908 -23.828 -23.594 1 98.5 110 LEU B C 1
ATOM 2972 O O . LEU B 1 110 ? 3.543 -23.172 -24.422 1 98.5 110 LEU B O 1
ATOM 2976 N N . SER B 1 111 ? 2.361 -23.312 -22.531 1 98.88 111 SER B N 1
ATOM 2977 C CA . SER B 1 111 ? 2.521 -21.891 -22.219 1 98.88 111 SER B CA 1
ATOM 2978 C C . SER B 1 111 ? 2.453 -21.656 -20.719 1 98.88 111 SER B C 1
ATOM 2980 O O . SER B 1 111 ? 1.903 -22.469 -19.969 1 98.88 111 SER B O 1
ATOM 2982 N N . LEU B 1 112 ? 3.072 -20.578 -20.266 1 98.94 112 LEU B N 1
ATOM 2983 C CA . LEU B 1 112 ? 3.051 -20.125 -18.875 1 98.94 112 LEU B CA 1
ATOM 2984 C C . LEU B 1 112 ? 2.74 -18.641 -18.781 1 98.94 112 LEU B C 1
ATOM 2986 O O . LEU B 1 112 ? 3.467 -17.812 -19.344 1 98.94 112 LEU B O 1
ATOM 2990 N N . THR B 1 113 ? 1.608 -18.359 -18.203 1 98.94 113 THR B N 1
ATOM 2991 C CA . THR B 1 113 ? 1.279 -16.969 -17.891 1 98.94 113 THR B CA 1
ATOM 2992 C C . THR B 1 113 ? 1.651 -16.656 -16.438 1 98.94 113 THR B C 1
ATOM 2994 O O . THR B 1 113 ? 1.254 -17.375 -15.516 1 98.94 113 THR B O 1
ATOM 2997 N N . LEU B 1 114 ? 2.453 -15.633 -16.266 1 98.94 114 LEU B N 1
ATOM 2998 C CA . LEU B 1 114 ? 2.92 -15.148 -14.977 1 98.94 114 LEU B CA 1
ATOM 2999 C C . LEU B 1 114 ? 2.242 -13.836 -14.602 1 98.94 114 LEU B C 1
ATOM 3001 O O . LEU B 1 114 ? 2.545 -12.789 -15.188 1 98.94 114 LEU B O 1
ATOM 3005 N N . ILE B 1 115 ? 1.321 -13.938 -13.656 1 98.94 115 ILE B N 1
ATOM 3006 C CA . ILE B 1 115 ? 0.648 -12.727 -13.195 1 98.94 115 ILE B CA 1
ATOM 3007 C C . ILE B 1 115 ? 1.352 -12.18 -11.953 1 98.94 115 ILE B C 1
ATOM 3009 O O . ILE B 1 115 ? 1.398 -12.852 -10.922 1 98.94 115 ILE B O 1
ATOM 3013 N N . ASN B 1 116 ? 1.873 -11.008 -12.016 1 98.81 116 ASN B N 1
ATOM 3014 C CA . ASN B 1 116 ? 2.471 -10.305 -10.891 1 98.81 116 ASN B CA 1
ATOM 3015 C C . ASN B 1 116 ? 3.545 -11.141 -10.203 1 98.81 116 ASN B C 1
ATOM 3017 O O . ASN B 1 116 ? 3.605 -11.203 -8.977 1 98.81 116 ASN B O 1
ATOM 3021 N N . ALA B 1 117 ? 4.297 -11.891 -10.953 1 98.69 117 ALA B N 1
ATOM 3022 C CA . ALA B 1 117 ? 5.418 -12.688 -10.461 1 98.69 117 ALA B CA 1
ATOM 3023 C C . ALA B 1 117 ? 6.719 -11.891 -10.508 1 98.69 117 ALA B C 1
ATOM 3025 O O . ALA B 1 117 ? 6.703 -10.664 -10.656 1 98.69 117 ALA B O 1
ATOM 3026 N N . TRP B 1 118 ? 7.883 -12.531 -10.188 1 98.75 118 TRP B N 1
ATOM 3027 C CA . TRP B 1 118 ? 9.164 -11.828 -10.172 1 98.75 118 TRP B CA 1
ATOM 3028 C C . TRP B 1 118 ? 10.32 -12.797 -10.398 1 98.75 118 TRP B C 1
ATOM 3030 O O . TRP B 1 118 ? 10.141 -14.016 -10.328 1 98.75 118 TRP B O 1
ATOM 3040 N N . ASP B 1 119 ? 11.438 -12.25 -10.789 1 98.62 119 ASP B N 1
ATOM 3041 C CA . ASP B 1 119 ? 12.664 -13.023 -10.984 1 98.62 119 ASP B CA 1
ATOM 3042 C C . ASP B 1 119 ? 13.383 -13.25 -9.656 1 98.62 119 ASP B C 1
ATOM 3044 O O . ASP B 1 119 ? 14.109 -14.234 -9.5 1 98.62 119 ASP B O 1
ATOM 3048 N N . GLN B 1 120 ? 13.266 -12.297 -8.82 1 98.56 120 GLN B N 1
ATOM 3049 C CA . GLN B 1 120 ? 13.789 -12.336 -7.461 1 98.56 120 GLN B CA 1
ATOM 3050 C C . GLN B 1 120 ? 13.031 -11.367 -6.559 1 98.56 120 GLN B C 1
ATOM 3052 O O . GLN B 1 120 ? 12.359 -10.453 -7.043 1 98.56 120 GLN B O 1
ATOM 3057 N N . LEU B 1 121 ? 13.164 -11.625 -5.328 1 98.56 121 LEU B N 1
ATOM 3058 C CA . LEU B 1 121 ? 12.406 -10.836 -4.371 1 98.56 121 LEU B CA 1
ATOM 3059 C C . LEU B 1 121 ? 12.867 -9.375 -4.387 1 98.56 121 LEU B C 1
ATOM 3061 O O . LEU B 1 121 ? 14.062 -9.102 -4.328 1 98.56 121 LEU B O 1
ATOM 3065 N N . ASP B 1 122 ? 11.922 -8.461 -4.531 1 98.75 122 ASP B N 1
ATOM 3066 C CA . ASP B 1 122 ? 12.188 -7.027 -4.488 1 98.75 122 ASP B CA 1
ATOM 3067 C C . ASP B 1 122 ? 12.273 -6.523 -3.051 1 98.75 122 ASP B C 1
ATOM 3069 O O . ASP B 1 122 ? 11.578 -7.031 -2.168 1 98.75 122 ASP B O 1
ATOM 3073 N N . ALA B 1 123 ? 13.094 -5.488 -2.85 1 98.56 123 ALA B N 1
ATOM 3074 C CA . ALA B 1 123 ? 13.266 -4.926 -1.513 1 98.56 123 ALA B CA 1
ATOM 3075 C C . ALA B 1 123 ? 11.93 -4.457 -0.94 1 98.56 123 ALA B C 1
ATOM 3077 O O . ALA B 1 123 ? 11.664 -4.613 0.254 1 98.56 123 ALA B O 1
ATOM 3078 N N . HIS B 1 124 ? 11.117 -3.818 -1.732 1 98.81 124 HIS B N 1
ATOM 3079 C CA . HIS B 1 124 ? 9.797 -3.389 -1.282 1 98.81 124 HIS B CA 1
ATOM 3080 C C . HIS B 1 124 ? 8.938 -4.582 -0.881 1 98.81 124 HIS B C 1
ATOM 3082 O O . HIS B 1 124 ? 8.273 -4.551 0.159 1 98.81 124 HIS B O 1
ATOM 3088 N N . THR B 1 125 ? 8.922 -5.594 -1.729 1 98.88 125 THR B N 1
ATOM 3089 C CA . THR B 1 125 ? 8.141 -6.785 -1.434 1 98.88 125 THR B CA 1
ATOM 3090 C C . THR B 1 125 ? 8.617 -7.445 -0.142 1 98.88 125 THR B C 1
ATOM 3092 O O . THR B 1 125 ? 7.809 -7.914 0.659 1 98.88 125 THR B O 1
ATOM 3095 N N . GLN B 1 126 ? 9.93 -7.504 0.021 1 98.69 126 GLN B N 1
ATOM 3096 C CA . GLN B 1 126 ? 10.484 -8.016 1.27 1 98.69 126 GLN B CA 1
ATOM 3097 C C . GLN B 1 126 ? 9.914 -7.266 2.471 1 98.69 126 GLN B C 1
ATOM 3099 O O . GLN B 1 126 ? 9.555 -7.879 3.479 1 98.69 126 GLN B O 1
ATOM 3104 N N . LYS B 1 127 ? 9.859 -5.992 2.387 1 98.62 127 LYS B N 1
ATOM 3105 C CA . LYS B 1 127 ? 9.32 -5.176 3.469 1 98.62 127 LYS B CA 1
ATOM 3106 C C . LYS B 1 127 ? 7.859 -5.531 3.746 1 98.62 127 LYS B C 1
ATOM 3108 O O . LYS B 1 127 ? 7.434 -5.57 4.902 1 98.62 127 LYS B O 1
ATOM 3113 N N . CYS B 1 128 ? 7.07 -5.699 2.699 1 98.88 128 CYS B N 1
ATOM 3114 C CA . CYS B 1 128 ? 5.684 -6.121 2.85 1 98.88 128 CYS B CA 1
ATOM 3115 C C . CYS B 1 128 ? 5.598 -7.457 3.584 1 98.88 128 CYS B C 1
ATOM 3117 O O . CYS B 1 128 ? 4.812 -7.602 4.523 1 98.88 128 CYS B O 1
ATOM 3119 N N . PHE B 1 129 ? 6.438 -8.422 3.15 1 98.81 129 PHE B N 1
ATOM 3120 C CA . PHE B 1 129 ? 6.414 -9.742 3.762 1 98.81 129 PHE B CA 1
ATOM 3121 C C . PHE B 1 129 ? 6.859 -9.672 5.219 1 98.81 129 PHE B C 1
ATOM 3123 O O . PHE B 1 129 ? 6.305 -10.359 6.074 1 98.81 129 PHE B O 1
ATOM 3130 N N . ASP B 1 130 ? 7.844 -8.859 5.504 1 98.62 130 ASP B N 1
ATOM 3131 C CA . ASP B 1 130 ? 8.289 -8.703 6.883 1 98.62 130 ASP B CA 1
ATOM 3132 C C . ASP B 1 130 ? 7.152 -8.203 7.773 1 98.62 130 ASP B C 1
ATOM 3134 O O . ASP B 1 130 ? 6.984 -8.68 8.898 1 98.62 130 ASP B O 1
ATOM 3138 N N . ALA B 1 131 ? 6.402 -7.262 7.285 1 98.75 131 ALA B N 1
ATOM 3139 C CA . ALA B 1 131 ? 5.262 -6.754 8.039 1 98.75 131 ALA B CA 1
ATOM 3140 C C . ALA B 1 131 ? 4.219 -7.848 8.266 1 98.75 131 ALA B C 1
ATOM 3142 O O . ALA B 1 131 ? 3.686 -7.992 9.367 1 98.75 131 ALA B O 1
ATOM 3143 N N . ARG B 1 132 ? 3.922 -8.609 7.238 1 98.81 132 ARG B N 1
ATOM 3144 C CA . ARG B 1 132 ? 2.932 -9.68 7.336 1 98.81 132 ARG B CA 1
ATOM 3145 C C . ARG B 1 132 ? 3.4 -10.773 8.289 1 98.81 132 ARG B C 1
ATOM 3147 O O . ARG B 1 132 ? 2.611 -11.289 9.086 1 98.81 132 ARG B O 1
ATOM 3154 N N . ILE B 1 133 ? 4.699 -11.102 8.195 1 98.75 133 ILE B N 1
ATOM 3155 C CA . 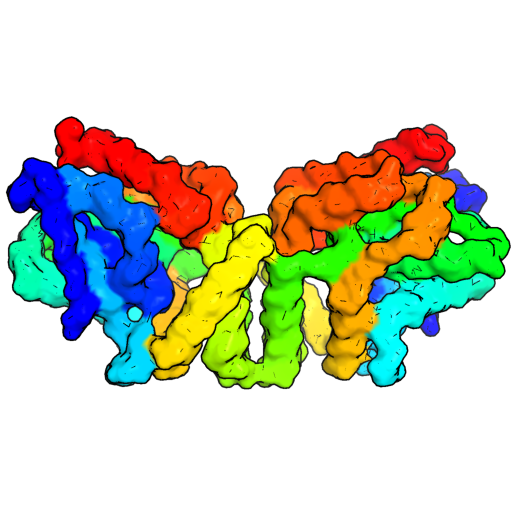ILE B 1 133 ? 5.281 -12.094 9.094 1 98.75 133 ILE B CA 1
ATOM 3156 C C . ILE B 1 133 ? 5.184 -11.617 10.539 1 98.75 133 ILE B C 1
ATOM 3158 O O . ILE B 1 133 ? 4.789 -12.375 11.422 1 98.75 133 ILE B O 1
ATOM 3162 N N . ALA B 1 134 ? 5.484 -10.359 10.805 1 98.81 134 ALA B N 1
ATOM 3163 C CA . ALA B 1 134 ? 5.41 -9.797 12.148 1 98.81 134 ALA B CA 1
ATOM 3164 C C . ALA B 1 134 ? 3.975 -9.82 12.672 1 98.81 134 ALA B C 1
ATOM 3166 O O . ALA B 1 134 ? 3.738 -10.164 13.836 1 98.81 134 ALA B O 1
ATOM 3167 N N . LEU B 1 135 ? 3.004 -9.469 11.852 1 98.88 135 LEU B N 1
ATOM 3168 C CA . LEU B 1 135 ? 1.6 -9.5 12.25 1 98.88 135 LEU B CA 1
ATOM 3169 C C . LEU B 1 135 ? 1.183 -10.906 12.664 1 98.88 135 LEU B C 1
ATOM 3171 O O . LEU B 1 135 ? 0.615 -11.094 13.742 1 98.88 135 LEU B O 1
ATOM 3175 N N . LEU B 1 136 ? 1.525 -11.844 11.82 1 98.81 136 LEU B N 1
ATOM 3176 C CA . LEU B 1 136 ? 1.101 -13.211 12.109 1 98.81 136 LEU B CA 1
ATOM 3177 C C . LEU B 1 136 ? 1.807 -13.75 13.352 1 98.81 136 LEU B C 1
ATOM 3179 O O . LEU B 1 136 ? 1.175 -14.359 14.211 1 98.81 136 LEU B O 1
ATOM 3183 N N . ALA B 1 137 ? 3.123 -13.516 13.414 1 98.69 137 ALA B N 1
ATOM 3184 C CA . ALA B 1 137 ? 3.941 -14.062 14.492 1 98.69 137 ALA B CA 1
ATOM 3185 C C . ALA B 1 137 ? 3.537 -13.461 15.836 1 98.69 137 ALA B C 1
ATOM 3187 O O . ALA B 1 137 ? 3.504 -14.164 16.859 1 98.69 137 ALA B O 1
ATOM 3188 N N . SER B 1 138 ? 3.162 -12.188 15.891 1 98.5 138 SER B N 1
ATOM 3189 C CA . SER B 1 138 ? 3.043 -11.5 17.172 1 98.5 138 SER B CA 1
ATOM 3190 C C . SER B 1 138 ? 1.59 -11.148 17.469 1 98.5 138 SER B C 1
ATOM 3192 O O . SER B 1 138 ? 1.182 -11.133 18.641 1 98.5 138 SER B O 1
ATOM 3194 N N . ALA B 1 139 ? 0.781 -10.852 16.406 1 98.25 139 ALA B N 1
ATOM 3195 C CA . ALA B 1 139 ? -0.588 -10.406 16.641 1 98.25 139 ALA B CA 1
ATOM 3196 C C . ALA B 1 139 ? -1.591 -11.516 16.328 1 98.25 139 ALA B C 1
ATOM 3198 O O . ALA B 1 139 ? -2.762 -11.422 16.719 1 98.25 139 ALA B O 1
ATOM 3199 N N . GLY B 1 140 ? -1.188 -12.492 15.57 1 98.25 140 GLY B N 1
ATOM 3200 C CA . GLY B 1 140 ? -2.02 -13.656 15.336 1 98.25 140 GLY B CA 1
ATOM 3201 C C . GLY B 1 140 ? -2.717 -13.633 13.984 1 98.25 140 GLY B C 1
ATOM 3202 O O . GLY B 1 140 ? -2.502 -12.711 13.188 1 98.25 140 GLY B O 1
ATOM 3203 N N . ALA B 1 141 ? -3.529 -14.641 13.75 1 98.56 141 ALA B N 1
ATOM 3204 C CA . ALA B 1 141 ? -4.164 -14.875 12.461 1 98.56 141 ALA B CA 1
ATOM 3205 C C . ALA B 1 141 ? -5.117 -13.734 12.102 1 98.56 141 ALA B C 1
ATOM 3207 O O . ALA B 1 141 ? -5.219 -13.344 10.938 1 98.56 141 ALA B O 1
ATOM 3208 N N . GLU B 1 142 ? -5.777 -13.266 13.078 1 98.44 142 GLU B N 1
ATOM 3209 C CA . GLU B 1 142 ? -6.754 -12.227 12.797 1 98.44 142 GLU B CA 1
ATOM 3210 C C . GLU B 1 142 ? -6.086 -10.984 12.211 1 98.44 142 GLU B C 1
ATOM 3212 O O . GLU B 1 142 ? -6.512 -10.469 11.172 1 98.44 142 GLU B O 1
ATOM 3217 N N . ALA B 1 143 ? -5.004 -10.492 12.852 1 98.62 143 ALA B N 1
ATOM 3218 C CA . ALA B 1 143 ? -4.293 -9.32 12.352 1 98.62 143 ALA B CA 1
ATOM 3219 C C . ALA B 1 143 ? -3.725 -9.57 10.953 1 98.62 143 ALA B C 1
ATOM 3221 O O . ALA B 1 143 ? -3.771 -8.695 10.086 1 98.62 143 ALA B O 1
ATOM 3222 N N . TYR B 1 144 ? -3.209 -10.781 10.742 1 98.81 144 TYR B N 1
ATOM 3223 C CA . TYR B 1 144 ? -2.654 -11.18 9.461 1 98.81 144 TYR B CA 1
ATOM 3224 C C . TYR B 1 144 ? -3.715 -11.125 8.367 1 98.81 144 TYR B C 1
ATOM 3226 O O . TYR B 1 144 ? -3.496 -10.531 7.309 1 98.81 144 TYR B O 1
ATOM 3234 N N . VAL B 1 145 ? -4.898 -11.68 8.648 1 98.69 145 VAL B N 1
ATOM 3235 C CA . VAL B 1 145 ? -5.973 -11.797 7.668 1 98.69 145 VAL B CA 1
ATOM 3236 C C . VAL B 1 145 ? -6.594 -10.422 7.414 1 98.69 145 VAL B C 1
ATOM 3238 O O . VAL B 1 145 ? -6.867 -10.062 6.27 1 98.69 145 VAL B O 1
ATOM 3241 N N . ARG B 1 146 ? -6.75 -9.594 8.438 1 98.56 146 ARG B N 1
ATOM 3242 C CA . ARG B 1 146 ? -7.383 -8.289 8.312 1 98.56 146 ARG B CA 1
ATOM 3243 C C . ARG B 1 146 ? -6.512 -7.336 7.504 1 98.56 146 ARG B C 1
ATOM 3245 O O . ARG B 1 146 ? -7.012 -6.375 6.918 1 98.56 146 ARG B O 1
ATOM 3252 N N . ALA B 1 147 ? -5.227 -7.625 7.414 1 98.62 147 ALA B N 1
ATOM 3253 C CA . ALA B 1 147 ? -4.316 -6.766 6.66 1 98.62 147 ALA B CA 1
ATOM 3254 C C . ALA B 1 147 ? -4.184 -7.242 5.215 1 98.62 147 ALA B C 1
ATOM 3256 O O . ALA B 1 147 ? -3.629 -6.535 4.371 1 98.62 147 ALA B O 1
ATOM 3257 N N . GLN B 1 148 ? -4.672 -8.359 4.84 1 98.38 148 GLN B N 1
ATOM 3258 C CA . GLN B 1 148 ? -4.402 -9.023 3.57 1 98.38 148 GLN B CA 1
ATOM 3259 C C . GLN B 1 148 ? -4.855 -8.156 2.395 1 98.38 148 GLN B C 1
ATOM 3261 O O . GLN B 1 148 ? -4.152 -8.055 1.386 1 98.38 148 GLN B O 1
ATOM 3266 N N . ALA B 1 149 ? -6.047 -7.543 2.541 1 98.62 149 ALA B N 1
ATOM 3267 C CA . ALA B 1 149 ? -6.609 -6.746 1.452 1 98.62 149 ALA B CA 1
ATOM 3268 C C . ALA B 1 149 ? -5.66 -5.621 1.052 1 98.62 149 ALA B C 1
ATOM 3270 O O . ALA B 1 149 ? -5.594 -5.242 -0.12 1 98.62 149 ALA B O 1
ATOM 3271 N N . LEU B 1 150 ? -4.875 -5.105 2.029 1 98.81 150 LEU B N 1
ATOM 3272 C CA . LEU B 1 150 ? -3.947 -4.004 1.778 1 98.81 150 LEU B CA 1
ATOM 3273 C C . LEU B 1 150 ? -2.906 -4.402 0.736 1 98.81 150 LEU B C 1
ATOM 3275 O O . LEU B 1 150 ? -2.422 -3.553 -0.017 1 98.81 150 LEU B O 1
ATOM 3279 N N . PHE B 1 151 ? -2.621 -5.695 0.634 1 98.75 151 PHE B N 1
ATOM 3280 C CA . PHE B 1 151 ? -1.56 -6.168 -0.245 1 98.75 151 PHE B CA 1
ATOM 3281 C C . PHE B 1 151 ? -2.137 -6.719 -1.543 1 98.75 151 PHE B C 1
ATOM 3283 O O . PHE B 1 151 ? -1.391 -7.098 -2.447 1 98.75 151 PHE B O 1
ATOM 3290 N N . LEU B 1 152 ? -3.49 -6.742 -1.676 1 98.69 152 LEU B N 1
ATOM 3291 C CA . LEU B 1 152 ? -4.113 -7.414 -2.812 1 98.69 152 LEU B CA 1
ATOM 3292 C C . LEU B 1 152 ? -4.82 -6.406 -3.715 1 98.69 152 LEU B C 1
ATOM 3294 O O . LEU B 1 152 ? -4.797 -6.543 -4.941 1 98.69 152 LEU B O 1
ATOM 3298 N N . TYR B 1 153 ? -5.465 -5.379 -3.127 1 98.81 153 TYR B N 1
ATOM 3299 C CA . TYR B 1 153 ? -6.426 -4.582 -3.883 1 98.81 153 TYR B CA 1
ATOM 3300 C C . TYR B 1 153 ? -6.047 -3.107 -3.865 1 98.81 153 TYR B C 1
ATOM 3302 O O . TYR B 1 153 ? -5.352 -2.648 -2.957 1 98.81 153 TYR B O 1
ATOM 3310 N N . PRO B 1 154 ? -6.539 -2.336 -4.863 1 98.56 154 PRO B N 1
ATOM 3311 C CA . PRO B 1 154 ? -6.34 -0.886 -4.824 1 98.56 154 PRO B CA 1
ATOM 3312 C C . PRO B 1 154 ? -7.059 -0.221 -3.654 1 98.56 154 PRO B C 1
ATOM 3314 O O . PRO B 1 154 ? -8.156 -0.641 -3.281 1 98.56 154 PRO B O 1
ATOM 3317 N N . PRO B 1 155 ? -6.512 0.87 -3.098 1 98.62 155 PRO B N 1
ATOM 3318 C CA . PRO B 1 155 ? -7.133 1.556 -1.963 1 98.62 155 PRO B CA 1
ATOM 3319 C C . PRO B 1 155 ? -8.594 1.93 -2.227 1 98.62 155 PRO B C 1
ATOM 3321 O O . PRO B 1 155 ? -9.461 1.683 -1.385 1 98.62 155 PRO B O 1
ATOM 3324 N N . ALA B 1 156 ? -8.883 2.49 -3.387 1 97.94 156 ALA B N 1
ATOM 3325 C CA . ALA B 1 156 ? -10.25 2.898 -3.701 1 97.94 156 ALA B CA 1
ATOM 3326 C C . ALA B 1 156 ? -11.188 1.694 -3.748 1 97.94 156 ALA B C 1
ATOM 3328 O O . ALA B 1 156 ? -12.344 1.785 -3.338 1 97.94 156 ALA B O 1
ATOM 3329 N N . TRP B 1 157 ? -10.695 0.582 -4.262 1 98.5 157 TRP B N 1
ATOM 3330 C CA . TRP B 1 157 ? -11.484 -0.646 -4.305 1 98.5 157 TRP B CA 1
ATOM 3331 C C . TRP B 1 157 ? -11.781 -1.15 -2.896 1 98.5 157 TRP B C 1
ATOM 3333 O O . TRP B 1 157 ? -12.898 -1.578 -2.607 1 98.5 157 TRP B O 1
ATOM 3343 N N . ILE B 1 158 ? -10.789 -1.107 -2.041 1 98.81 158 ILE B N 1
ATOM 3344 C CA . ILE B 1 158 ? -10.977 -1.506 -0.65 1 98.81 158 ILE B CA 1
ATOM 3345 C C . ILE B 1 158 ? -12.031 -0.622 0.001 1 98.81 158 ILE B C 1
ATOM 3347 O O . ILE B 1 158 ? -12.93 -1.119 0.692 1 98.81 158 ILE B O 1
ATOM 3351 N N . SER B 1 159 ? -11.969 0.639 -0.235 1 98.56 159 SER B N 1
ATOM 3352 C CA . SER B 1 159 ? -12.938 1.58 0.314 1 98.56 159 SER B CA 1
ATOM 3353 C C . SER B 1 159 ? -14.359 1.217 -0.105 1 98.56 159 SER B C 1
ATOM 3355 O O . SER B 1 159 ? -15.266 1.18 0.727 1 98.56 159 SER B O 1
ATOM 3357 N N . GLN B 1 160 ? -14.5 0.917 -1.349 1 98.19 160 GLN B N 1
ATOM 3358 C CA . GLN B 1 160 ? -15.812 0.69 -1.93 1 98.19 160 GLN B CA 1
ATOM 3359 C C . GLN B 1 160 ? -16.359 -0.682 -1.543 1 98.19 160 GLN B C 1
ATOM 3361 O O . GLN B 1 160 ? -17.578 -0.884 -1.498 1 98.19 160 GLN B O 1
ATOM 3366 N N . ASN B 1 161 ? -15.438 -1.616 -1.247 1 98.56 161 ASN B N 1
ATOM 3367 C CA . ASN B 1 161 ? -15.852 -2.998 -1.031 1 98.56 161 ASN B CA 1
ATOM 3368 C C . ASN B 1 161 ? -15.531 -3.465 0.385 1 98.56 161 ASN B C 1
ATOM 3370 O O . ASN B 1 161 ? -15.32 -4.656 0.618 1 98.56 161 ASN B O 1
ATOM 3374 N N . HIS B 1 162 ? -15.469 -2.535 1.296 1 98 162 HIS B N 1
ATOM 3375 C CA . HIS B 1 162 ? -14.961 -2.828 2.633 1 98 162 HIS B CA 1
ATOM 3376 C C . HIS B 1 162 ? -15.844 -3.85 3.342 1 98 162 HIS B C 1
ATOM 3378 O O . HIS B 1 162 ? -15.344 -4.703 4.078 1 98 162 HIS B O 1
ATOM 3384 N N . SER B 1 163 ? -17.156 -3.828 3.186 1 98 163 SER B N 1
ATOM 3385 C CA . SER B 1 163 ? -18.047 -4.789 3.82 1 98 163 SER B CA 1
ATOM 3386 C C . SER B 1 163 ? -17.844 -6.195 3.268 1 98 163 SER B C 1
ATOM 3388 O O . SER B 1 163 ? -17.781 -7.164 4.027 1 98 163 SER B O 1
ATOM 3390 N N . HIS B 1 164 ? -17.734 -6.273 1.967 1 97.81 164 HIS B N 1
ATOM 3391 C CA . HIS B 1 164 ? -17.469 -7.555 1.324 1 97.81 164 HIS B CA 1
ATOM 3392 C C . HIS B 1 164 ? -16.109 -8.117 1.756 1 97.81 164 HIS B C 1
ATOM 3394 O O . HIS B 1 164 ? -16 -9.312 2.047 1 97.81 164 HIS B O 1
ATOM 3400 N N . ILE B 1 165 ? -15.133 -7.266 1.817 1 98.44 165 ILE B N 1
ATOM 3401 C CA . ILE B 1 165 ? -13.797 -7.668 2.246 1 98.44 165 ILE B CA 1
ATOM 3402 C C . ILE B 1 165 ? -13.859 -8.227 3.668 1 98.44 165 ILE B C 1
ATOM 3404 O O . ILE B 1 165 ? -13.297 -9.289 3.951 1 98.44 165 ILE B O 1
ATOM 3408 N N . LYS B 1 166 ? -14.57 -7.523 4.543 1 97.94 166 LYS B N 1
ATOM 3409 C CA . LYS B 1 166 ? -14.68 -7.965 5.93 1 97.94 166 LYS B CA 1
ATOM 3410 C C . LYS B 1 166 ? -15.32 -9.344 6.02 1 97.94 166 LYS B C 1
ATOM 3412 O O . LYS B 1 166 ? -14.852 -10.203 6.77 1 97.94 166 LYS B O 1
ATOM 3417 N N . SER B 1 167 ? -16.328 -9.594 5.234 1 97.69 167 SER B N 1
ATOM 3418 C CA . SER B 1 167 ? -17.016 -10.875 5.227 1 97.69 167 SER B CA 1
ATOM 3419 C C . SER B 1 167 ? -16.094 -11.992 4.734 1 97.69 167 SER B C 1
ATOM 3421 O O . SER B 1 167 ? -16.078 -13.086 5.305 1 97.69 167 SER B O 1
ATOM 3423 N N . THR B 1 168 ? -15.406 -11.742 3.67 1 96.81 168 THR B N 1
ATOM 3424 C CA . THR B 1 168 ? -14.484 -12.727 3.119 1 96.81 168 THR B CA 1
ATOM 3425 C C . THR B 1 168 ? -13.367 -13.039 4.113 1 96.81 168 THR B C 1
ATOM 3427 O O . THR B 1 168 ? -12.953 -14.188 4.25 1 96.81 168 THR B O 1
ATOM 3430 N N . GLU B 1 169 ? -12.906 -12 4.781 1 97.81 169 GLU B N 1
ATOM 3431 C CA . GLU B 1 169 ? -11.867 -12.18 5.797 1 97.81 169 GLU B CA 1
ATOM 3432 C C . GLU B 1 169 ? -12.383 -13.016 6.965 1 97.81 169 GLU B C 1
ATOM 3434 O O . GLU B 1 169 ? -11.648 -13.844 7.508 1 97.81 169 GLU B O 1
ATOM 3439 N N . ASP B 1 170 ? -13.648 -12.812 7.34 1 97.56 170 ASP B N 1
ATOM 3440 C CA . ASP B 1 170 ? -14.258 -13.625 8.398 1 97.56 170 ASP B CA 1
ATOM 3441 C C . ASP B 1 170 ? -14.258 -15.109 8.016 1 97.56 170 ASP B C 1
ATOM 3443 O O . ASP B 1 170 ? -13.93 -15.961 8.844 1 97.56 170 ASP B O 1
ATOM 3447 N N . ILE B 1 171 ? -14.57 -15.336 6.805 1 96 171 ILE B N 1
ATOM 3448 C CA . ILE B 1 171 ? -14.594 -16.719 6.312 1 96 171 ILE B CA 1
ATOM 3449 C C . ILE B 1 171 ? -13.18 -17.281 6.309 1 96 171 ILE B C 1
ATOM 3451 O O . ILE B 1 171 ? -12.969 -18.422 6.73 1 96 171 ILE B O 1
ATOM 3455 N N . GLN B 1 172 ? -12.25 -16.547 5.844 1 96.25 172 GLN B N 1
ATOM 3456 C CA . GLN B 1 172 ? -10.859 -16.969 5.793 1 96.25 172 GLN B CA 1
ATOM 3457 C C . GLN B 1 172 ? -10.344 -17.328 7.188 1 96.25 172 GLN B C 1
ATOM 3459 O O . GLN B 1 172 ? -9.57 -18.266 7.348 1 96.25 172 GLN B O 1
ATOM 3464 N N . LEU B 1 173 ? -10.719 -16.547 8.172 1 97.19 173 LEU B N 1
ATOM 3465 C CA . LEU B 1 173 ? -10.258 -16.75 9.547 1 97.19 173 LEU B CA 1
ATOM 3466 C C . LEU B 1 173 ? -10.734 -18.109 10.078 1 97.19 173 LEU B C 1
ATOM 3468 O O . LEU B 1 173 ? -10.016 -18.766 10.836 1 97.19 173 LEU B O 1
ATOM 3472 N N . GLN B 1 174 ? -11.922 -18.531 9.633 1 95.56 174 GLN B N 1
ATOM 3473 C CA . GLN B 1 174 ? -12.461 -19.812 10.07 1 95.56 174 GLN B CA 1
ATOM 3474 C C . GLN B 1 174 ? -11.641 -20.984 9.516 1 95.56 174 GLN B C 1
ATOM 3476 O O . GLN B 1 174 ? -11.539 -22.031 10.148 1 95.56 174 GLN B O 1
ATOM 3481 N N . GLY B 1 175 ? -11.008 -20.797 8.438 1 95.25 175 GLY B N 1
ATOM 3482 C CA . GLY B 1 175 ? -10.25 -21.844 7.777 1 95.25 175 GLY B CA 1
ATOM 3483 C C . GLY B 1 175 ? -8.758 -21.578 7.73 1 95.25 175 GLY B C 1
ATOM 3484 O O . GLY B 1 175 ? -8.055 -22.094 6.871 1 95.25 175 GLY B O 1
ATOM 3485 N N . PHE B 1 176 ? -8.297 -20.75 8.633 1 97.94 176 PHE B N 1
ATOM 3486 C CA . PHE B 1 176 ? -6.906 -20.328 8.578 1 97.94 176 PHE B CA 1
ATOM 3487 C C . PHE B 1 176 ? -5.969 -21.5 8.82 1 97.94 176 PHE B C 1
ATOM 3489 O O . PHE B 1 176 ? -6.191 -22.312 9.734 1 97.94 176 PHE B O 1
ATOM 3496 N N . PRO B 1 177 ? -4.93 -21.672 8.031 1 98.12 177 PRO B N 1
ATOM 3497 C CA . PRO B 1 177 ? -3.996 -22.781 8.164 1 98.12 177 PRO B CA 1
ATOM 3498 C C . PRO B 1 177 ? -3.09 -22.656 9.391 1 98.12 177 PRO B C 1
ATOM 3500 O O . PRO B 1 177 ? -3.041 -21.594 10.008 1 98.12 177 PRO B O 1
ATOM 3503 N N . PRO B 1 178 ? -2.357 -23.781 9.703 1 97.81 178 PRO B N 1
ATOM 3504 C CA . PRO B 1 178 ? -1.344 -23.641 10.758 1 97.81 178 PRO B CA 1
ATOM 3505 C C . PRO B 1 178 ? -0.32 -22.547 10.445 1 97.81 178 PRO B C 1
ATOM 3507 O O . PRO B 1 178 ? 0.174 -22.469 9.32 1 97.81 178 PRO B O 1
ATOM 3510 N N . LYS B 1 179 ? -0.021 -21.75 11.461 1 97.56 179 LYS B N 1
ATOM 3511 C CA . LYS B 1 179 ? 0.911 -20.641 11.289 1 97.56 179 LYS B CA 1
ATOM 3512 C C . LYS B 1 179 ? 2.229 -21.125 10.688 1 97.56 179 LYS B C 1
ATOM 3514 O O . LYS B 1 179 ? 2.811 -20.453 9.836 1 97.56 179 LYS B O 1
ATOM 3519 N N . THR B 1 180 ? 2.682 -22.266 11.164 1 97.81 180 THR B N 1
ATOM 3520 C CA . THR B 1 180 ? 3.957 -22.812 10.703 1 97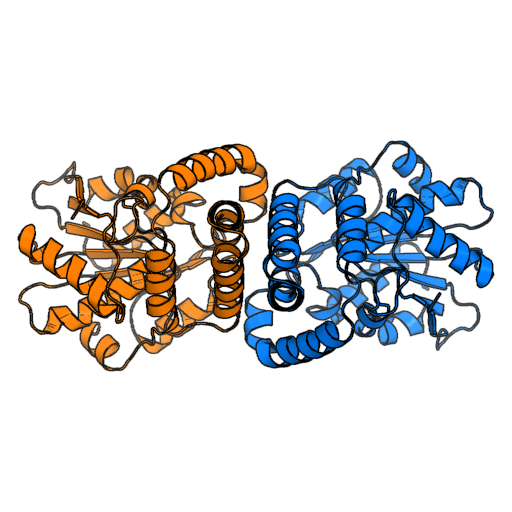.81 180 THR B CA 1
ATOM 3521 C C . THR B 1 180 ? 3.922 -23.062 9.195 1 97.81 180 THR B C 1
ATOM 3523 O O . THR B 1 180 ? 4.934 -22.906 8.508 1 97.81 180 THR B O 1
ATOM 3526 N N . ASN B 1 181 ? 2.754 -23.5 8.633 1 98.56 181 ASN B N 1
ATOM 3527 C CA . ASN B 1 181 ? 2.611 -23.703 7.195 1 98.56 181 ASN B CA 1
ATOM 3528 C C . ASN B 1 181 ? 2.682 -22.391 6.426 1 98.56 181 ASN B C 1
ATOM 3530 O O . ASN B 1 181 ? 3.307 -22.312 5.367 1 98.56 181 ASN B O 1
ATOM 3534 N N . VAL B 1 182 ? 2.057 -21.344 6.996 1 98.44 182 VAL B N 1
ATOM 3535 C CA . VAL B 1 182 ? 2.111 -20.031 6.363 1 98.44 182 VAL B CA 1
ATOM 3536 C C . VAL B 1 182 ? 3.561 -19.547 6.285 1 98.44 182 VAL B C 1
ATOM 3538 O O . VAL B 1 182 ? 4.02 -19.109 5.227 1 98.44 182 VAL B O 1
ATOM 3541 N N . PHE B 1 183 ? 4.316 -19.719 7.371 1 98.31 183 PHE B N 1
ATOM 3542 C CA . PHE B 1 183 ? 5.703 -19.281 7.418 1 98.31 183 PHE B CA 1
ATOM 3543 C C . PHE B 1 183 ? 6.562 -20.094 6.453 1 98.31 183 PHE B C 1
ATOM 3545 O O . PHE B 1 183 ? 7.434 -19.547 5.777 1 98.31 183 PHE B O 1
ATOM 3552 N N . ALA B 1 184 ? 6.316 -21.391 6.391 1 98.44 184 ALA B N 1
ATOM 3553 C CA . ALA B 1 184 ? 7.094 -22.25 5.496 1 98.44 184 ALA B CA 1
ATOM 3554 C C . ALA B 1 184 ? 6.898 -21.844 4.039 1 98.44 184 ALA B C 1
ATOM 3556 O O . ALA B 1 184 ? 7.863 -21.75 3.277 1 98.44 184 ALA B O 1
ATOM 3557 N N . ARG B 1 185 ? 5.688 -21.594 3.67 1 98.44 185 ARG B N 1
ATOM 3558 C CA . ARG B 1 185 ? 5.375 -21.219 2.299 1 98.44 185 ARG B CA 1
ATOM 3559 C C . ARG B 1 185 ? 5.945 -19.844 1.973 1 98.44 185 ARG B C 1
ATOM 3561 O O . ARG B 1 185 ? 6.508 -19.625 0.894 1 98.44 185 ARG B O 1
ATOM 3568 N N . LEU B 1 186 ? 5.883 -18.891 2.953 1 98.38 186 LEU B N 1
ATOM 3569 C CA . LEU B 1 186 ? 6.445 -17.547 2.77 1 98.38 186 LEU B CA 1
ATOM 3570 C C . LEU B 1 186 ? 7.965 -17.625 2.629 1 98.38 186 LEU B C 1
ATOM 3572 O O . LEU B 1 186 ? 8.539 -16.953 1.773 1 98.38 186 LEU B O 1
ATOM 3576 N N . LYS B 1 187 ? 8.586 -18.391 3.445 1 98 187 LYS B N 1
ATOM 3577 C CA . LYS B 1 187 ? 10.039 -18.547 3.398 1 98 187 LYS B CA 1
ATOM 3578 C C . LYS B 1 187 ? 10.492 -19.125 2.059 1 98 187 LYS B C 1
ATOM 3580 O O . LYS B 1 187 ? 11.453 -18.625 1.46 1 98 187 LYS B O 1
ATOM 3585 N N . ALA B 1 188 ? 9.789 -20.156 1.604 1 98.62 188 ALA B N 1
ATOM 3586 C CA . ALA B 1 188 ? 10.102 -20.734 0.3 1 98.62 188 ALA B CA 1
ATOM 3587 C C . ALA B 1 188 ? 9.984 -19.703 -0.806 1 98.62 188 ALA B C 1
ATOM 3589 O O . ALA B 1 188 ? 10.867 -19.594 -1.66 1 98.62 188 ALA B O 1
ATOM 3590 N N . LEU B 1 189 ? 8.938 -18.922 -0.735 1 98.69 189 LEU B N 1
ATOM 3591 C CA . LEU B 1 189 ? 8.648 -17.906 -1.744 1 98.69 189 LEU B CA 1
ATOM 3592 C C . LEU B 1 189 ? 9.727 -16.828 -1.754 1 98.69 189 LEU B C 1
ATOM 3594 O O . LEU B 1 189 ? 10.211 -16.438 -2.82 1 98.69 189 LEU B O 1
ATOM 3598 N N . MET B 1 190 ? 10.141 -16.359 -0.581 1 98.5 190 MET B N 1
ATOM 3599 C CA . MET B 1 190 ? 11.086 -15.258 -0.444 1 98.5 190 MET B CA 1
ATOM 3600 C C . MET B 1 190 ? 12.477 -15.664 -0.925 1 98.5 190 MET B C 1
ATOM 3602 O O . MET B 1 190 ? 13.281 -14.812 -1.301 1 98.5 190 MET B O 1
ATOM 3606 N N . ARG B 1 191 ? 12.773 -16.953 -1.021 1 97.94 191 ARG B N 1
ATOM 3607 C CA . ARG B 1 191 ? 14.102 -17.438 -1.373 1 97.94 191 ARG B CA 1
ATOM 3608 C C . ARG B 1 191 ? 14.219 -17.672 -2.877 1 97.94 191 ARG B C 1
ATOM 3610 O O . ARG B 1 191 ? 15.312 -17.906 -3.387 1 97.94 191 ARG B O 1
ATOM 3617 N N . PHE B 1 192 ? 13.164 -17.531 -3.551 1 98.38 192 PHE B N 1
ATOM 3618 C CA . PHE B 1 192 ? 13.188 -17.828 -4.977 1 98.38 192 PHE B CA 1
ATOM 3619 C C . PHE B 1 192 ? 14.078 -16.859 -5.727 1 98.38 192 PHE B C 1
ATOM 3621 O O . PHE B 1 192 ? 14.023 -15.648 -5.484 1 98.38 192 PHE B O 1
ATOM 3628 N N . GLN B 1 193 ? 14.828 -17.375 -6.66 1 98.19 193 GLN B N 1
ATOM 3629 C CA . GLN B 1 193 ? 15.594 -16.656 -7.668 1 98.19 193 GLN B CA 1
ATOM 3630 C C . GLN B 1 193 ? 15.555 -17.375 -9.008 1 98.19 193 GLN B C 1
ATOM 3632 O O . GLN B 1 193 ? 15.805 -18.578 -9.086 1 98.19 193 GLN B O 1
ATOM 3637 N N . LEU B 1 194 ? 15.172 -16.641 -10.008 1 98.44 194 LEU B N 1
ATOM 3638 C CA . LEU B 1 194 ? 15.227 -17.188 -11.352 1 98.44 194 LEU B CA 1
ATOM 3639 C C . LEU B 1 194 ? 16.656 -17.562 -11.734 1 98.44 194 LEU B C 1
ATOM 3641 O O . LEU B 1 194 ? 17.547 -16.719 -11.656 1 98.44 194 LEU B O 1
ATOM 3645 N N . GLN B 1 195 ? 16.875 -18.797 -12.086 1 97.81 195 GLN B N 1
ATOM 3646 C CA . GLN B 1 195 ? 18.203 -19.297 -12.398 1 97.81 195 GLN B CA 1
ATOM 3647 C C . GLN B 1 195 ? 18.297 -19.719 -13.859 1 97.81 195 GLN B C 1
ATOM 3649 O O . GLN B 1 195 ? 17.297 -19.797 -14.562 1 97.81 195 GLN B O 1
ATOM 3654 N N . ALA B 1 196 ? 19.5 -20.031 -14.273 1 97.62 196 ALA B N 1
ATOM 3655 C CA . ALA B 1 196 ? 19.781 -20.453 -15.648 1 97.62 196 ALA B CA 1
ATOM 3656 C C . ALA B 1 196 ? 18.984 -21.688 -16.016 1 97.62 196 ALA B C 1
ATOM 3658 O O . ALA B 1 196 ? 18.547 -21.844 -17.156 1 97.62 196 ALA B O 1
ATOM 3659 N N . GLU B 1 197 ? 18.812 -22.547 -15.023 1 97.62 197 GLU B N 1
ATOM 3660 C CA . GLU B 1 197 ? 18.062 -23.781 -15.273 1 97.62 197 GLU B CA 1
ATOM 3661 C C . GLU B 1 197 ? 16.609 -23.484 -15.609 1 97.62 197 GLU B C 1
ATOM 3663 O O . GLU B 1 197 ? 15.992 -24.188 -16.406 1 97.62 197 GLU B O 1
ATOM 3668 N N . HIS B 1 198 ? 16.047 -22.516 -14.969 1 98.25 198 HIS B N 1
ATOM 3669 C CA . HIS B 1 198 ? 14.695 -22.094 -15.305 1 98.25 198 HIS B CA 1
ATOM 3670 C C . HIS B 1 198 ? 14.609 -21.594 -16.75 1 98.25 198 HIS B C 1
ATOM 3672 O O . HIS B 1 198 ? 13.695 -21.969 -17.484 1 98.25 198 HIS B O 1
ATOM 3678 N N . LEU B 1 199 ? 15.578 -20.781 -17.094 1 98.19 199 LEU B N 1
ATOM 3679 C CA . LEU B 1 199 ? 15.609 -20.188 -18.422 1 98.19 199 LEU B CA 1
ATOM 3680 C C . LEU B 1 199 ? 15.695 -21.266 -19.5 1 98.19 199 LEU B C 1
ATOM 3682 O O . LEU B 1 199 ? 14.977 -21.219 -20.5 1 98.19 199 LEU B O 1
ATOM 3686 N N . GLN B 1 200 ? 16.547 -22.188 -19.234 1 97.81 200 GLN B N 1
ATOM 3687 C CA . GLN B 1 200 ? 16.703 -23.281 -20.188 1 97.81 200 GLN B CA 1
ATOM 3688 C C . GLN B 1 200 ? 15.414 -24.094 -20.297 1 97.81 200 GLN B C 1
ATOM 3690 O O . GLN B 1 200 ? 15.008 -24.469 -21.391 1 97.81 200 GLN B O 1
ATOM 3695 N N . ALA B 1 201 ? 14.781 -24.297 -19.172 1 98.38 201 ALA B N 1
ATOM 3696 C CA . ALA B 1 201 ? 13.586 -25.125 -19.125 1 98.38 201 ALA B CA 1
ATOM 3697 C C . ALA B 1 201 ? 12.414 -24.438 -19.844 1 98.38 201 ALA B C 1
ATOM 3699 O O . ALA B 1 201 ? 11.516 -25.109 -20.359 1 98.38 201 ALA B O 1
ATOM 3700 N N . LEU B 1 202 ? 12.445 -23.125 -19.922 1 98.5 202 LEU B N 1
ATOM 3701 C CA . LEU B 1 202 ? 11.305 -22.359 -20.438 1 98.5 202 LEU B CA 1
ATOM 3702 C C . LEU B 1 202 ? 11.555 -21.906 -21.859 1 98.5 202 LEU B C 1
ATOM 3704 O O . LEU B 1 202 ? 10.742 -21.188 -22.453 1 98.5 202 LEU B O 1
ATOM 3708 N N . GLN B 1 203 ? 12.617 -22.359 -22.438 1 96.81 203 GLN B N 1
ATOM 3709 C CA . GLN B 1 203 ? 13.078 -21.828 -23.719 1 96.81 203 GLN B CA 1
ATOM 3710 C C . GLN B 1 203 ? 12.039 -22.062 -24.812 1 96.81 203 GLN B C 1
ATOM 3712 O O . GLN B 1 203 ? 11.906 -21.25 -25.719 1 96.81 203 GLN B O 1
ATOM 3717 N N . ASP B 1 204 ? 11.312 -23.172 -24.75 1 96.25 204 ASP B N 1
ATOM 3718 C CA . ASP B 1 204 ? 10.367 -23.516 -25.812 1 96.25 204 ASP B CA 1
ATOM 3719 C C . ASP B 1 204 ? 8.93 -23.297 -25.359 1 96.25 204 ASP B C 1
ATOM 3721 O O . ASP B 1 204 ? 7.984 -23.672 -26.062 1 96.25 204 ASP B O 1
ATOM 3725 N N . THR B 1 205 ? 8.688 -22.797 -24.172 1 98.44 205 THR B N 1
ATOM 3726 C CA . THR B 1 205 ? 7.371 -22.516 -23.625 1 98.44 205 THR B CA 1
ATOM 3727 C C . THR B 1 205 ? 6.922 -21.109 -24 1 98.44 205 THR B C 1
ATOM 3729 O O . THR B 1 205 ? 7.684 -20.141 -23.875 1 98.44 205 THR B O 1
ATOM 3732 N N . ALA B 1 206 ? 5.703 -20.953 -24.578 1 98.75 206 ALA B N 1
ATOM 3733 C CA . ALA B 1 206 ? 5.176 -19.609 -24.797 1 98.75 206 ALA B CA 1
ATOM 3734 C C . ALA B 1 206 ? 4.957 -18.875 -23.469 1 98.75 206 ALA B C 1
ATOM 3736 O O . ALA B 1 206 ? 4.301 -19.391 -22.562 1 98.75 206 ALA B O 1
ATOM 3737 N N . ILE B 1 207 ? 5.551 -17.641 -23.328 1 98.88 207 ILE B N 1
ATOM 3738 C CA . ILE B 1 207 ? 5.523 -16.938 -22.047 1 98.88 207 ILE B CA 1
ATOM 3739 C C . ILE B 1 207 ? 4.629 -15.703 -22.172 1 98.88 207 ILE B C 1
ATOM 3741 O O . ILE B 1 207 ? 4.723 -14.945 -23.141 1 98.88 207 ILE B O 1
ATOM 3745 N N . HIS B 1 208 ? 3.73 -15.547 -21.219 1 98.94 208 HIS B N 1
ATOM 3746 C CA . HIS B 1 208 ? 2.896 -14.367 -21.031 1 98.94 208 HIS B CA 1
ATOM 3747 C C . HIS B 1 208 ? 3.096 -13.773 -19.641 1 98.94 208 HIS B C 1
ATOM 3749 O O . HIS B 1 208 ? 2.939 -14.461 -18.641 1 98.94 208 HIS B O 1
ATOM 3755 N N . ILE B 1 209 ? 3.564 -12.516 -19.594 1 98.94 209 ILE B N 1
ATOM 3756 C CA . ILE B 1 209 ? 3.752 -11.836 -18.312 1 98.94 209 ILE B CA 1
ATOM 3757 C C . ILE B 1 209 ? 2.736 -10.703 -18.172 1 98.94 209 ILE B C 1
ATOM 3759 O O . ILE B 1 209 ? 2.635 -9.844 -19.062 1 98.94 209 ILE B O 1
ATOM 3763 N N . VAL B 1 210 ? 1.925 -10.75 -17.125 1 98.94 210 VAL B N 1
ATOM 3764 C CA . VAL B 1 210 ? 0.918 -9.727 -16.844 1 98.94 210 VAL B CA 1
ATOM 3765 C C . VAL B 1 210 ? 1.214 -9.062 -15.508 1 98.94 210 VAL B C 1
ATOM 3767 O O . VAL B 1 210 ? 1.531 -9.742 -14.531 1 98.94 210 VAL B O 1
ATOM 3770 N N . ALA B 1 211 ? 1.229 -7.797 -15.445 1 98.81 211 ALA B N 1
ATOM 3771 C CA . ALA B 1 211 ? 1.419 -7.039 -14.211 1 98.81 211 ALA B CA 1
ATOM 3772 C C . ALA B 1 211 ? 0.451 -5.863 -14.133 1 98.81 211 ALA B C 1
ATOM 3774 O O . ALA B 1 211 ? -0.279 -5.59 -15.094 1 98.81 211 ALA B O 1
ATOM 3775 N N . ASN B 1 212 ? 0.359 -5.281 -13.047 1 98.75 212 ASN B N 1
ATOM 3776 C CA . ASN B 1 212 ? -0.44 -4.086 -12.812 1 98.75 212 ASN B CA 1
ATOM 3777 C C . ASN B 1 212 ? 0.422 -2.924 -12.328 1 98.75 212 ASN B C 1
ATOM 3779 O O . ASN B 1 212 ? 1.205 -3.074 -11.383 1 98.75 212 ASN B O 1
ATOM 3783 N N . GLN B 1 213 ? 0.217 -1.807 -12.945 1 97.81 213 GLN B N 1
ATOM 3784 C CA . GLN B 1 213 ? 1.029 -0.64 -12.617 1 97.81 213 GLN B CA 1
ATOM 3785 C C . GLN B 1 213 ? 0.866 -0.251 -11.148 1 97.81 213 GLN B C 1
ATOM 3787 O O . GLN B 1 213 ? 1.815 0.213 -10.516 1 97.81 213 GLN B O 1
ATOM 3792 N N . ASP B 1 214 ? -0.306 -0.462 -10.609 1 97.81 214 ASP B N 1
ATOM 3793 C CA . ASP B 1 214 ? -0.608 -0.002 -9.258 1 97.81 214 ASP B CA 1
ATOM 3794 C C . ASP B 1 214 ? -0.472 -1.139 -8.242 1 97.81 214 ASP B C 1
ATOM 3796 O O . ASP B 1 214 ? -1.037 -1.075 -7.152 1 97.81 214 ASP B O 1
ATOM 3800 N N . ASP B 1 215 ? 0.247 -2.244 -8.633 1 98.69 215 ASP B N 1
ATOM 3801 C CA . ASP B 1 215 ? 0.508 -3.328 -7.695 1 98.69 215 ASP B CA 1
ATOM 3802 C C . ASP B 1 215 ? 1.374 -2.848 -6.531 1 98.69 215 ASP B C 1
ATOM 3804 O O . ASP B 1 215 ? 2.543 -2.506 -6.719 1 98.69 215 ASP B O 1
ATOM 3808 N N . PHE B 1 216 ? 0.794 -2.883 -5.379 1 98.69 216 PHE B N 1
ATOM 3809 C CA . PHE B 1 216 ? 1.501 -2.428 -4.188 1 98.69 216 PHE B CA 1
ATOM 3810 C C . PHE B 1 216 ? 2.486 -3.486 -3.707 1 98.69 216 PHE B C 1
ATOM 3812 O O . PHE B 1 216 ? 3.578 -3.158 -3.238 1 98.69 216 PHE B O 1
ATOM 3819 N N . LEU B 1 217 ? 2.174 -4.68 -3.805 1 98.88 217 LEU B N 1
ATOM 3820 C CA . LEU B 1 217 ? 2.953 -5.77 -3.223 1 98.88 217 LEU B CA 1
ATOM 3821 C C . LEU B 1 217 ? 4.18 -6.074 -4.078 1 98.88 217 LEU B C 1
ATOM 3823 O O . LEU B 1 217 ? 5.285 -6.223 -3.553 1 98.88 217 LEU B O 1
ATOM 3827 N N . VAL B 1 218 ? 3.955 -6.234 -5.363 1 98.88 218 VAL B N 1
ATOM 3828 C CA . VAL B 1 218 ? 5.031 -6.516 -6.309 1 98.88 218 VAL B CA 1
ATOM 3829 C C . VAL B 1 218 ? 5.133 -5.379 -7.324 1 98.88 218 VAL B C 1
ATOM 3831 O O . VAL B 1 218 ? 4.32 -5.293 -8.25 1 98.88 218 VAL B O 1
ATOM 3834 N N . PRO B 1 219 ? 6.145 -4.562 -7.227 1 98.56 219 PRO B N 1
ATOM 3835 C CA . PRO B 1 219 ? 6.27 -3.459 -8.18 1 98.56 219 PRO B CA 1
ATOM 3836 C C . PRO B 1 219 ? 6.316 -3.934 -9.633 1 98.56 219 PRO B C 1
ATOM 3838 O O . PRO B 1 219 ? 6.949 -4.949 -9.93 1 98.56 219 PRO B O 1
ATOM 3841 N N . ALA B 1 220 ? 5.699 -3.18 -10.492 1 98.06 220 ALA B N 1
ATOM 3842 C CA . ALA B 1 220 ? 5.516 -3.572 -11.883 1 98.06 220 ALA B CA 1
ATOM 3843 C C . ALA B 1 220 ? 6.859 -3.801 -12.57 1 98.06 220 ALA B C 1
ATOM 3845 O O . ALA B 1 220 ? 6.969 -4.629 -13.477 1 98.06 220 ALA B O 1
ATOM 3846 N N . HIS B 1 221 ? 7.879 -3.107 -12.125 1 98.38 221 HIS B N 1
ATOM 3847 C CA . HIS B 1 221 ? 9.172 -3.238 -12.789 1 98.38 221 HIS B CA 1
ATOM 3848 C C . HIS B 1 221 ? 9.734 -4.648 -12.633 1 98.38 221 HIS B C 1
ATOM 3850 O O . HIS B 1 221 ? 10.594 -5.066 -13.406 1 98.38 221 HIS B O 1
ATOM 3856 N N . LYS B 1 222 ? 9.273 -5.371 -11.648 1 98.62 222 LYS B N 1
ATOM 3857 C CA . LYS B 1 222 ? 9.758 -6.738 -11.477 1 98.62 222 LYS B CA 1
ATOM 3858 C C . LYS B 1 222 ? 9.289 -7.633 -12.625 1 98.62 222 LYS B C 1
ATOM 3860 O O . LYS B 1 222 ? 9.977 -8.586 -12.992 1 98.62 222 LYS B O 1
ATOM 3865 N N . SER B 1 223 ? 8.094 -7.379 -13.156 1 98.69 223 SER B N 1
ATOM 3866 C CA . SER B 1 223 ? 7.648 -8.094 -14.352 1 98.69 223 SER B CA 1
ATOM 3867 C C . SER B 1 223 ? 8.508 -7.73 -15.562 1 98.69 223 SER B C 1
ATOM 3869 O O . SER B 1 223 ? 8.758 -8.57 -16.422 1 98.69 223 SER B O 1
ATOM 3871 N N . GLN B 1 224 ? 8.922 -6.492 -15.625 1 98.31 224 GLN B N 1
ATOM 3872 C CA . GLN B 1 224 ? 9.852 -6.09 -16.672 1 98.31 224 GLN B CA 1
ATOM 3873 C C . GLN B 1 224 ? 11.188 -6.812 -16.531 1 98.31 224 GLN B C 1
ATOM 3875 O O . GLN B 1 224 ? 11.766 -7.25 -17.531 1 98.31 224 GLN B O 1
ATOM 3880 N N . ASP B 1 225 ? 11.688 -6.887 -15.266 1 98.5 225 ASP B N 1
ATOM 3881 C CA . ASP B 1 225 ? 12.906 -7.645 -15.008 1 98.5 225 ASP B CA 1
ATOM 3882 C C . ASP B 1 225 ? 12.773 -9.094 -15.484 1 98.5 225 ASP B C 1
ATOM 3884 O O . ASP B 1 225 ? 13.672 -9.625 -16.125 1 98.5 225 ASP B O 1
ATOM 3888 N N . LEU B 1 226 ? 11.672 -9.664 -15.094 1 98.44 226 LEU B N 1
ATOM 3889 C CA . LEU B 1 226 ? 11.383 -11.047 -15.453 1 98.44 226 LEU B CA 1
ATOM 3890 C C . LEU B 1 226 ? 11.359 -11.219 -16.969 1 98.44 226 LEU B C 1
ATOM 3892 O O . LEU B 1 226 ? 11.969 -12.148 -17.5 1 98.44 226 LEU B O 1
ATOM 3896 N N . PHE B 1 227 ? 10.727 -10.344 -17.703 1 98.69 227 PHE B N 1
ATOM 3897 C CA . PHE B 1 227 ? 10.641 -10.359 -19.156 1 98.69 227 PHE B CA 1
ATOM 3898 C C . PHE B 1 227 ? 12.023 -10.289 -19.781 1 98.69 227 PHE B C 1
ATOM 3900 O O . PHE B 1 227 ? 12.344 -11.055 -20.688 1 98.69 227 PHE B O 1
ATOM 3907 N N . THR B 1 228 ? 12.789 -9.375 -19.281 1 98.5 228 THR B N 1
ATOM 3908 C CA . THR B 1 228 ? 14.141 -9.18 -19.797 1 98.5 228 THR B CA 1
ATOM 3909 C C . THR B 1 228 ? 14.984 -10.43 -19.594 1 98.5 228 THR B C 1
ATOM 3911 O O . THR B 1 228 ? 15.688 -10.867 -20.5 1 98.5 228 THR B O 1
ATOM 3914 N N . LYS B 1 229 ? 14.914 -11.039 -18.453 1 98.12 229 LYS B N 1
ATOM 3915 C CA . LYS B 1 229 ? 15.734 -12.195 -18.125 1 98.12 229 LYS B CA 1
ATOM 3916 C C . LYS B 1 229 ? 15.297 -13.422 -18.922 1 98.12 229 LYS B C 1
ATOM 3918 O O . LYS B 1 229 ? 16.125 -14.219 -19.359 1 98.12 229 LYS B O 1
ATOM 3923 N N . LEU B 1 230 ? 14.008 -13.609 -19.047 1 98.12 230 LEU B N 1
ATOM 3924 C CA . LEU B 1 230 ? 13.5 -14.75 -19.797 1 98.12 230 LEU B CA 1
ATOM 3925 C C . LEU B 1 230 ? 13.867 -14.641 -21.266 1 98.12 230 LEU B C 1
ATOM 3927 O O . LEU B 1 230 ? 14.086 -15.648 -21.938 1 98.12 230 LEU B O 1
ATOM 3931 N N . GLY B 1 231 ? 13.836 -13.414 -21.828 1 97.44 231 GLY B N 1
ATOM 3932 C CA . GLY B 1 231 ? 14.359 -13.133 -23.141 1 97.44 231 GLY B CA 1
ATOM 3933 C C . GLY B 1 231 ? 13.328 -13.328 -24.25 1 97.44 231 GLY B C 1
ATOM 3934 O O . GLY B 1 231 ? 13.625 -13.133 -25.422 1 97.44 231 GLY B O 1
ATOM 3935 N N . HIS B 1 232 ? 12.141 -13.844 -23.922 1 97.94 232 HIS B N 1
ATOM 3936 C CA . HIS B 1 232 ? 11.07 -14.008 -24.906 1 97.94 232 HIS B CA 1
ATOM 3937 C C . HIS B 1 232 ? 9.703 -13.945 -24.234 1 97.94 232 HIS B C 1
ATOM 3939 O O . HIS B 1 232 ? 9.602 -13.961 -23.016 1 97.94 232 HIS B O 1
ATOM 3945 N N . GLY B 1 233 ? 8.633 -13.859 -25.062 1 98.06 233 GLY B N 1
ATOM 3946 C CA . GLY B 1 233 ? 7.266 -13.797 -24.562 1 98.06 233 GLY B CA 1
ATOM 3947 C C . GLY B 1 233 ? 6.621 -12.438 -24.766 1 98.06 233 GLY B C 1
ATOM 3948 O O . GLY B 1 233 ? 7.098 -11.633 -25.562 1 98.06 233 GLY B O 1
ATOM 3949 N N . GLN B 1 234 ? 5.469 -12.312 -24.094 1 98.62 234 GLN B N 1
ATOM 3950 C CA . GLN B 1 234 ? 4.699 -11.07 -24.156 1 98.62 234 GLN B CA 1
ATOM 3951 C C . GLN B 1 234 ? 4.516 -10.469 -22.766 1 98.62 234 GLN B C 1
ATOM 3953 O O . GLN B 1 234 ? 4.188 -11.18 -21.812 1 98.62 234 GLN B O 1
ATOM 3958 N N . LEU B 1 235 ? 4.832 -9.188 -22.672 1 98.75 235 LEU B N 1
ATOM 3959 C CA . LEU B 1 235 ? 4.625 -8.445 -21.438 1 98.75 235 LEU B CA 1
ATOM 3960 C C . LEU B 1 235 ? 3.441 -7.492 -21.562 1 98.75 235 LEU B C 1
ATOM 3962 O O . LEU B 1 235 ? 3.383 -6.699 -22.5 1 98.75 235 LEU B O 1
ATOM 3966 N N . CYS B 1 236 ? 2.477 -7.637 -20.672 1 98.69 236 CYS B N 1
ATOM 3967 C CA . CYS B 1 236 ? 1.327 -6.742 -20.594 1 98.69 236 CYS B CA 1
ATOM 3968 C C . CYS B 1 236 ? 1.217 -6.113 -19.203 1 98.69 236 CYS B C 1
ATOM 3970 O O . CYS B 1 236 ? 1.004 -6.816 -18.219 1 98.69 236 CYS B O 1
ATOM 3972 N N . ILE B 1 237 ? 1.325 -4.812 -19.109 1 98.5 237 ILE B N 1
ATOM 3973 C CA . ILE B 1 237 ? 1.146 -4.113 -17.844 1 98.5 237 ILE B CA 1
ATOM 3974 C C . ILE B 1 237 ? -0.181 -3.359 -17.844 1 98.5 237 ILE B C 1
ATOM 3976 O O . ILE B 1 237 ? -0.34 -2.383 -18.578 1 98.5 237 ILE B O 1
ATOM 3980 N N . LEU B 1 238 ? -1.109 -3.803 -17.094 1 98.38 238 LEU B N 1
ATOM 3981 C CA . LEU B 1 238 ? -2.4 -3.139 -16.953 1 98.38 238 LEU B CA 1
ATOM 3982 C C . LEU B 1 238 ? -2.285 -1.919 -16.047 1 98.38 238 LEU B C 1
ATOM 3984 O O . LEU B 1 238 ? -1.497 -1.918 -15.094 1 98.38 238 LEU B O 1
ATOM 3988 N N . PRO B 1 239 ? -3.094 -0.907 -16.297 1 97 239 PRO B N 1
ATOM 3989 C CA . PRO B 1 239 ? -2.953 0.325 -15.523 1 97 239 PRO B CA 1
ATOM 3990 C C . PRO B 1 239 ? -3.422 0.166 -14.078 1 97 239 PRO B C 1
ATOM 3992 O O . PRO B 1 239 ? -2.926 0.857 -13.18 1 97 239 PRO B O 1
ATOM 3995 N N . SER B 1 240 ? -4.406 -0.703 -13.883 1 97.38 240 SER B N 1
ATOM 3996 C CA . SER B 1 240 ? -4.988 -0.831 -12.555 1 97.38 240 SER B CA 1
ATOM 3997 C C . SER B 1 240 ? -5.336 -2.281 -12.234 1 97.38 240 SER B C 1
ATOM 3999 O O . SER B 1 240 ? -5.258 -3.148 -13.109 1 97.38 240 SER B O 1
ATOM 4001 N N . GLY B 1 241 ? -5.609 -2.547 -11.008 1 98.44 241 GLY B N 1
ATOM 4002 C CA . GLY B 1 241 ? -6.051 -3.852 -10.539 1 98.44 241 GLY B CA 1
ATOM 4003 C C . GLY B 1 241 ? -5.254 -4.363 -9.359 1 98.44 241 GLY B C 1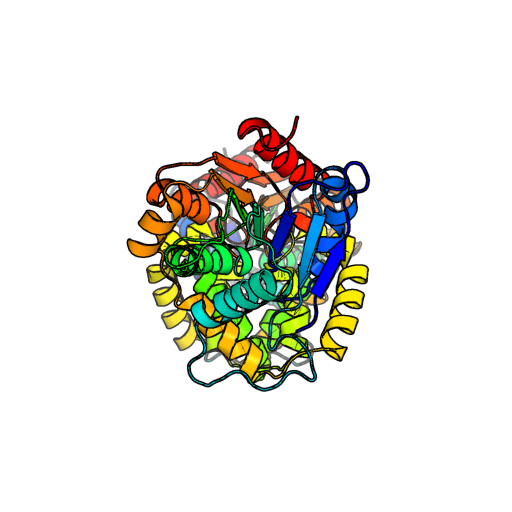
ATOM 4004 O O . GLY B 1 241 ? -5.66 -5.32 -8.695 1 98.44 241 GLY B O 1
ATOM 4005 N N . ALA B 1 242 ? -4.121 -3.678 -9.094 1 98.69 242 ALA B N 1
ATOM 4006 C CA . ALA B 1 242 ? -3.229 -4.031 -7.996 1 98.69 242 ALA B CA 1
ATOM 4007 C C . ALA B 1 242 ? -2.795 -5.492 -8.086 1 98.69 242 ALA B C 1
ATOM 4009 O O . ALA B 1 242 ? -2.465 -5.98 -9.172 1 98.69 242 ALA B O 1
ATOM 4010 N N . HIS B 1 243 ? -2.566 -6.195 -6.98 1 98.88 243 HIS B N 1
ATOM 4011 C CA . HIS B 1 243 ? -1.955 -7.52 -6.973 1 98.88 243 HIS B CA 1
ATOM 4012 C C . HIS B 1 243 ? -2.977 -8.602 -7.309 1 98.88 243 HIS B C 1
ATOM 4014 O O . HIS B 1 243 ? -2.607 -9.719 -7.66 1 98.88 243 HIS B O 1
ATOM 4020 N N . ALA B 1 244 ? -4.262 -8.297 -7.215 1 98.69 244 ALA B N 1
ATOM 4021 C CA . ALA B 1 244 ? -5.309 -9.273 -7.488 1 98.69 244 ALA B CA 1
ATOM 4022 C C . ALA B 1 244 ? -6.27 -8.766 -8.562 1 98.69 244 ALA B C 1
ATOM 4024 O O . ALA B 1 244 ? -7.488 -8.766 -8.359 1 98.69 244 ALA B O 1
ATOM 4025 N N . SER B 1 245 ? -5.676 -8.438 -9.688 1 98.62 245 SER B N 1
ATOM 4026 C CA . SER B 1 245 ? -6.492 -7.969 -10.805 1 98.62 245 SER B CA 1
ATOM 4027 C C . SER B 1 245 ? -7.414 -9.07 -11.312 1 98.62 245 SER B C 1
ATOM 4029 O O . SER B 1 245 ? -8.367 -8.805 -12.047 1 98.62 245 SER B O 1
ATOM 4031 N N . THR B 1 246 ? -7.195 -10.398 -10.938 1 98.56 246 THR B N 1
ATOM 4032 C CA . THR B 1 246 ? -8.102 -11.508 -11.211 1 98.56 246 THR B CA 1
ATOM 4033 C C . THR B 1 246 ? -9.492 -11.227 -10.641 1 98.56 246 THR B C 1
ATOM 4035 O O . THR B 1 246 ? -10.492 -11.703 -11.164 1 98.56 246 THR B O 1
ATOM 4038 N N . VAL B 1 247 ? -9.523 -10.359 -9.586 1 98.19 247 VAL B N 1
ATOM 4039 C CA . VAL B 1 247 ? -10.766 -10.031 -8.906 1 98.19 247 VAL B CA 1
ATOM 4040 C C . VAL B 1 247 ? -11.211 -8.625 -9.297 1 98.19 247 VAL B C 1
ATOM 4042 O O . VAL B 1 247 ? -12.344 -8.422 -9.734 1 98.19 247 VAL B O 1
ATOM 4045 N N . THR B 1 248 ? -10.32 -7.621 -9.281 1 98.62 248 THR B N 1
ATOM 4046 C CA . THR B 1 248 ? -10.695 -6.215 -9.375 1 98.62 248 THR B CA 1
ATOM 4047 C C . THR B 1 248 ? -10.883 -5.801 -10.836 1 98.62 248 THR B C 1
ATOM 4049 O O . THR B 1 248 ? -11.555 -4.812 -11.125 1 98.62 248 THR B O 1
ATOM 4052 N N . GLU B 1 249 ? -10.195 -6.516 -11.75 1 98.44 249 GLU B N 1
ATOM 4053 C CA . GLU B 1 249 ? -10.266 -6.246 -13.18 1 98.44 249 GLU B CA 1
ATOM 4054 C C . GLU B 1 249 ? -10.445 -7.535 -13.977 1 98.44 249 GLU B C 1
ATOM 4056 O O . GLU B 1 249 ? -9.727 -7.773 -14.953 1 98.44 249 GLU B O 1
ATOM 4061 N N . SER B 1 250 ? -11.383 -8.359 -13.578 1 98.31 250 SER B N 1
ATOM 4062 C CA . SER B 1 250 ? -11.516 -9.727 -14.078 1 98.31 250 SER B CA 1
ATOM 4063 C C . SER B 1 250 ? -11.797 -9.734 -15.578 1 98.31 250 SER B C 1
ATOM 4065 O O . SER B 1 250 ? -11.203 -10.523 -16.312 1 98.31 250 SER B O 1
ATOM 4067 N N . GLN B 1 251 ? -12.672 -8.867 -16.062 1 97.88 251 GLN B N 1
ATOM 4068 C CA . GLN B 1 251 ? -13.039 -8.867 -17.484 1 97.88 251 GLN B CA 1
ATOM 4069 C C . GLN B 1 251 ? -11.844 -8.5 -18.359 1 97.88 251 GLN B C 1
ATOM 4071 O O . GLN B 1 251 ? -11.547 -9.195 -19.328 1 97.88 251 GLN B O 1
ATOM 4076 N N . GLN B 1 252 ? -11.211 -7.445 -17.953 1 98.38 252 GLN B N 1
ATOM 4077 C CA . GLN B 1 252 ? -10.039 -7.012 -18.719 1 98.38 252 GLN B CA 1
ATOM 4078 C C . GLN B 1 252 ? -8.945 -8.078 -18.703 1 98.38 252 GLN B C 1
ATOM 4080 O O . GLN B 1 252 ? -8.297 -8.32 -19.719 1 98.38 252 GLN B O 1
ATOM 4085 N N . LEU B 1 253 ? -8.734 -8.656 -17.547 1 98.69 253 LEU B N 1
ATOM 4086 C CA . LEU B 1 253 ? -7.695 -9.672 -17.422 1 98.69 253 LEU B CA 1
ATOM 4087 C C . LEU B 1 253 ? -8.031 -10.898 -18.266 1 98.69 253 LEU B C 1
ATOM 4089 O O . LEU B 1 253 ? -7.164 -11.438 -18.969 1 98.69 253 LEU B O 1
ATOM 4093 N N . ASN B 1 254 ? -9.281 -11.352 -18.266 1 98.5 254 ASN B N 1
ATOM 4094 C CA . ASN B 1 254 ? -9.703 -12.484 -19.078 1 98.5 254 ASN B CA 1
ATOM 4095 C C . ASN B 1 254 ? -9.484 -12.219 -20.562 1 98.5 254 ASN B C 1
ATOM 4097 O O . ASN B 1 254 ? -9.023 -13.102 -21.297 1 98.5 254 ASN B O 1
ATOM 4101 N N . GLN B 1 255 ? -9.797 -11.016 -20.953 1 98.06 255 GLN B N 1
ATOM 4102 C CA . GLN B 1 255 ? -9.57 -10.648 -22.344 1 98.06 255 GLN B CA 1
ATOM 4103 C C . GLN B 1 255 ? -8.086 -10.688 -22.688 1 98.06 255 GLN B C 1
ATOM 4105 O O . GLN B 1 255 ? -7.707 -11.094 -23.797 1 98.06 255 GLN B O 1
ATOM 4110 N N . THR B 1 256 ? -7.27 -10.234 -21.75 1 98.5 256 THR B N 1
ATOM 4111 C CA . THR B 1 256 ? -5.824 -10.266 -21.938 1 98.5 256 THR B CA 1
ATOM 4112 C C . THR B 1 256 ? -5.336 -11.695 -22.125 1 98.5 256 THR B C 1
ATOM 4114 O O . THR B 1 256 ? -4.488 -11.961 -22.984 1 98.5 256 THR B O 1
ATOM 4117 N N . PHE B 1 257 ? -5.883 -12.664 -21.391 1 98.56 257 PHE B N 1
ATOM 4118 C CA . PHE B 1 257 ? -5.535 -14.078 -21.531 1 98.56 257 PHE B CA 1
ATOM 4119 C C . PHE B 1 257 ? -5.922 -14.578 -22.922 1 98.56 257 PHE B C 1
ATOM 4121 O O . PHE B 1 257 ? -5.113 -15.211 -23.609 1 98.56 257 PHE B O 1
ATOM 4128 N N . ILE B 1 258 ? -7.164 -14.305 -23.344 1 97.88 258 ILE B N 1
ATOM 4129 C CA . ILE B 1 258 ? -7.707 -14.805 -24.594 1 97.88 258 ILE B CA 1
ATOM 4130 C C . ILE B 1 258 ? -6.883 -14.266 -25.766 1 97.88 258 ILE B C 1
ATOM 4132 O O . ILE B 1 258 ? -6.559 -15.008 -26.688 1 97.88 258 ILE B O 1
ATOM 4136 N N . GLN B 1 259 ? -6.516 -13.008 -25.672 1 97.94 259 GLN B N 1
ATOM 4137 C CA . GLN B 1 259 ? -5.691 -12.406 -26.719 1 97.94 259 GLN B CA 1
ATOM 4138 C C . GLN B 1 259 ? -4.34 -13.109 -26.828 1 97.94 259 GLN B C 1
ATOM 4140 O O . GLN B 1 259 ? -3.85 -13.359 -27.922 1 97.94 259 GLN B O 1
ATOM 4145 N N . PHE B 1 260 ? -3.73 -13.406 -25.75 1 98.56 260 PHE B N 1
ATOM 4146 C CA . PHE B 1 260 ? -2.459 -14.117 -25.75 1 98.56 260 PHE B CA 1
ATOM 4147 C C . PHE B 1 260 ? -2.611 -15.5 -26.375 1 98.56 260 PHE B C 1
ATOM 4149 O O . PHE B 1 260 ? -1.819 -15.883 -27.234 1 98.56 260 PHE B O 1
ATOM 4156 N N . PHE B 1 261 ? -3.662 -16.234 -25.969 1 98.06 261 PHE B N 1
ATOM 4157 C CA . PHE B 1 261 ? -3.865 -17.594 -26.469 1 98.06 261 PHE B CA 1
ATOM 4158 C C . PHE B 1 261 ? -4.125 -17.594 -27.969 1 98.06 261 PHE B C 1
ATOM 4160 O O . PHE B 1 261 ? -3.725 -18.516 -28.672 1 98.06 261 PHE B O 1
ATOM 4167 N N . HIS B 1 262 ? -4.762 -16.547 -28.484 1 96.56 262 HIS B N 1
ATOM 4168 C CA . HIS B 1 262 ? -4.918 -16.391 -29.938 1 96.56 262 HIS B CA 1
ATOM 4169 C C . HIS B 1 262 ? -3.57 -16.141 -30.609 1 96.56 262 HIS B C 1
ATOM 4171 O O . HIS B 1 262 ? -3.303 -16.688 -31.688 1 96.56 262 HIS B O 1
ATOM 4177 N N . SER B 1 263 ? -2.809 -15.359 -29.984 1 96.62 263 SER B N 1
ATOM 4178 C CA . SER B 1 263 ? -1.535 -14.961 -30.578 1 96.62 263 SER B CA 1
ATOM 4179 C C . SER B 1 263 ? -0.601 -16.156 -30.734 1 96.62 263 SER B C 1
ATOM 4181 O O . SER B 1 263 ? 0.23 -16.188 -31.641 1 96.62 263 SER B O 1
ATOM 4183 N N . ILE B 1 264 ? -0.688 -17.141 -29.859 1 94.88 264 ILE B N 1
ATOM 4184 C CA . ILE B 1 264 ? 0.207 -18.281 -29.938 1 94.88 264 ILE B CA 1
ATOM 4185 C C . ILE B 1 264 ? -0.51 -19.453 -30.609 1 94.88 264 ILE B C 1
ATOM 4187 O O . ILE B 1 264 ? -0.059 -20.594 -30.531 1 94.88 264 ILE B O 1
ATOM 4191 N N . LYS B 1 265 ? -1.697 -19.234 -31.203 1 90.62 265 LYS B N 1
ATOM 4192 C CA . LYS B 1 265 ? -2.494 -20.156 -31.984 1 90.62 265 LYS B CA 1
ATOM 4193 C C . LYS B 1 265 ? -2.953 -21.344 -31.141 1 90.62 265 LYS B C 1
ATOM 4195 O O . LYS B 1 265 ? -2.996 -22.484 -31.625 1 90.62 265 LYS B O 1
ATOM 4200 N N . ALA B 1 266 ? -3.15 -21.047 -29.891 1 89.12 266 ALA B N 1
ATOM 4201 C CA . ALA B 1 266 ? -3.742 -22.047 -29 1 89.12 266 ALA B CA 1
ATOM 4202 C C . ALA B 1 266 ? -5.262 -22.062 -29.141 1 89.12 266 ALA B C 1
ATOM 4204 O O . ALA B 1 266 ? -5.914 -23.047 -28.75 1 89.12 266 ALA B O 1
ATOM 4205 N N . LEU B 1 267 ? -5.777 -20.938 -29.578 1 83.19 267 LEU B N 1
ATOM 4206 C CA . LEU B 1 267 ? -7.203 -20.812 -29.859 1 83.19 267 LEU B CA 1
ATOM 4207 C C . LEU B 1 267 ? -7.438 -20.453 -31.328 1 83.19 267 LEU B C 1
ATOM 4209 O O . LEU B 1 267 ? -6.602 -19.797 -31.953 1 83.19 267 LEU B O 1
ATOM 4213 N N . SER B 1 268 ? -8.492 -21.047 -31.844 1 70.56 268 SER B N 1
ATOM 4214 C CA . SER B 1 268 ? -8.852 -20.75 -33.219 1 70.56 268 SER B CA 1
ATOM 4215 C C . SER B 1 268 ? -9.5 -19.359 -33.344 1 70.56 268 SER B C 1
ATOM 4217 O O . SER B 1 268 ? -10.141 -18.891 -32.406 1 70.56 268 SER B O 1
#

pLDDT: mean 97.55, std 2.84, range [70.56, 98.94]

Organism: Acinetobacter pittii (strain PHEA-2) (NCBI:txid871585)

InterPro domains:
  IPR000073 Alpha/beta hydrolase fold-1 [PF00561] (17-121)
  IPR019913 Pyrimidine utilisation protein RutD [TIGR03611] (1-262)
  IPR029058 Alpha/Beta hydrolase fold [G3DSA:3.40.50.1820] (8-265)
  IPR029058 Alpha/Beta hydrolase fold [SSF53474] (3-261)
  IPR050266 AB hydrolase superfamily [PTHR43798] (9-265)

Secondary structure (DSSP, 8-state):
--EEEE--SS-TTPPEEEEE--TT--GGGGHHHHHHHTTT-EEEEEPPTT-STTPPPPPTT--HHHHHHHHHHHHHHHT--EEEEEEETHHHHHHHHHHHHHTTSS-EEEEEEEES--SB--HHHHHHHHHHHHIIIII-HHHHHHHHHHHHS-HHHHHHTHHHHHHHHHHHHHTPPPHHHHHHHHHHHHT-B--HHHHHHTTTSEEEEEEETT-SSS-THHHHHHHHHH-SSEEEEESS-GGGHHHHTHHHHHHHHHHHHHHTTS--/--EEEE--SS-TTPPEEEEE--TT--GGGGHHHHHHHTTT-EEEEEPPTT-STTPPPPPTT--HHHHHHHHHHHHHHHT--EEEEEEETHHHHHHHHHHHHHTTSS-EEEEEEEES--SB--HHHHHHHHHHHHIIIII-HHHHHHTHHHHHS-HHHHHHTHHHHHHHHHHHHHTPPPHHHHHHHHHHHHT-B--HHHHHHTTTSEEEEEEETT-SSS-THHHHHHHHHH--SEEEEESS-GGGHHHHTHHHHHHHHHHHHHHTTS--

Nearest PDB structures (foldseek):
  3v48-assembly1_B  TM=9.688E-01  e=1.615E-25  Escherichia coli SE11
  7ld8-assembly1_A-2  TM=7.917E-01  e=7.943E-16  Mycobacterium tuberculosis H37Rv
  2xmz-assembly1_A  TM=7.366E-01  e=2.011E-13  Staphylococcus aureus
  8ckp-assembly1_I  TM=7.871E-01  e=8.376E-12  Haloferax mediterranei
  4ccw-assembly1_A  TM=7.234E-01  e=1.151E-12  Bacillus subtilis

Sequence (536 aa):
MKYYIYPCSSQKDAPYLIFSSGLGGHASFWSPQLESLSTHFNIVTYDQEGCHQDSALLPAHYHMCDMANQVLHLLEHLQIHEFHMIGHALGGIIGMELAKQLKSSSITMLSLTLINAWDQLDAHTQKCFDARIALLASAGAEAYVRAQALFLYPPAWISQNHSHIKSTEDIQLQGFPPKTNVFARLKALMRFQLQAEHLQALQDTAIHIVANQDDFLVPAHKSQDLFTKLGHGQLCILPSGAHASTVTESQQLNQTFIQFFHSIKALSMKYYIYPCSSQKDAPYLIFSSGLGGHASFWSPQLESLSTHFNIVTYDQEGCHQDSALLPAHYHMCDMANQVLHLLEHLQIHEFHMIGHALGGIIGMELAKQLKSSSITMLSLTLINAWDQLDAHTQKCFDARIALLASAGAEAYVRAQALFLYPPAWISQNHSHIKSTEDIQLQGFPPKTNVFARLKALMRFQLQAEHLQALQDTAIHIVANQDDFLVPAHKSQDLFTKLGHGQLCILPSGAHASTVTESQQLNQTFIQFFHSIKALS

Radius of gyration: 26.2 Å; Cα contacts (8 Å, |Δi|>4): 1063; chains: 2; bounding box: 40×80×62 Å

Solvent-accessible surface area (backbone atoms only — not comparable to full-atom values): 27228 Å² total; per-residue (Å²): 135,57,66,47,78,41,68,25,75,70,38,87,85,37,53,36,33,39,50,32,41,32,87,69,21,41,41,73,73,47,59,69,48,44,75,74,48,20,55,64,16,26,33,37,34,34,43,43,88,32,46,36,47,86,42,64,80,62,64,93,86,48,41,50,60,58,57,15,46,53,51,52,51,49,32,59,72,69,66,52,47,57,31,35,37,43,11,33,27,55,14,18,51,27,49,47,45,30,36,46,60,32,71,83,46,88,43,44,63,55,29,43,31,27,32,52,33,62,38,48,70,46,66,39,33,48,44,53,49,52,44,47,49,44,24,36,76,46,52,27,65,65,51,33,49,67,38,46,57,72,50,28,46,38,48,65,55,39,45,77,38,45,70,61,50,52,52,53,40,54,54,47,62,75,40,45,37,47,66,68,28,54,51,40,53,50,53,23,58,61,66,44,62,72,45,72,61,40,45,63,43,43,67,85,31,49,37,38,39,37,32,15,62,53,13,62,40,50,41,39,64,36,44,52,51,32,44,61,72,61,67,63,64,47,82,46,73,38,77,60,25,14,59,36,26,62,68,73,31,28,68,63,48,51,50,52,50,52,53,50,36,44,73,72,63,74,41,134,136,57,67,48,78,43,69,25,75,72,38,88,86,37,54,36,32,40,49,32,41,33,89,69,22,41,41,73,73,48,59,68,50,43,74,74,48,22,55,63,16,26,33,36,33,35,42,45,89,34,46,35,49,86,41,67,80,60,64,94,85,48,41,50,61,58,57,15,48,52,51,52,51,49,33,60,72,68,67,52,49,59,30,34,35,43,11,32,26,55,16,17,51,27,50,48,45,31,35,46,60,32,72,83,47,89,42,44,63,56,28,44,31,27,34,50,35,61,38,48,72,46,64,38,32,49,44,53,48,51,44,46,49,42,22,36,76,47,52,26,65,64,50,33,51,67,38,45,56,73,49,28,44,39,47,64,55,41,43,76,38,43,68,60,50,51,52,52,40,54,54,48,62,76,40,46,35,47,66,68,27,54,51,40,52,49,53,22,60,61,66,43,61,73,45,71,63,39,47,64,45,42,66,85,33,47,38,35,37,36,32,15,61,52,14,64,39,51,44,40,62,36,44,53,52,32,44,60,71,60,68,62,64,45,82,45,72,37,78,60,26,14,59,36,25,63,69,73,32,30,68,64,47,50,50,54,51,52,52,51,37,43,73,71,63,75,42,134